Protein AF-A0AAE0G6Q9-F1 (afdb_monomer)

Radius of gyration: 73.35 Å; Cα contacts (8 Å, |Δi|>4): 45; chains: 1; bounding box: 151×86×243 Å

Foldseek 3Di:
DVVVVVVVVVVVVVVVVVVVVVVVVVVVVVVVVVVVVVVVVVVVVVVVVVVVVCVVVVHPVVVVVVVVVVVVVVVVVVVVVVVVVVVVVVVVVVVVVVVVVVVVVVVVVVVVVVVVVVVVVVVVVVVVVVVVVVVVVVVVVVVVVVVVVVVVVVVVVVVVVVVVVVVVVVVVVVVVVVVVVVVVVVVVVVVVVPDDDDDDPDPPPVVVVVVVVVVPPPPPPDPPCPVVVVVVVVVVVVVVVVCVVVVDPDPVVVVVVVVVVVVVVVVVVVVVVVVVVVVVVVVVVVVVVVVVVVVVVVVVVVVVVVVVVVVVVVVVVVVVVVVVVVVVVVVVVVVVVVVVVLQVVLQVLCVVLVLPDPVLCVVQPPPGDDPVRVVVSVVSSLVSVLVVVVVVCVVVPPVPPVVNCVPRPDDDPDDDDDDPDDPPPPPPPPDDDDDDDDDDDDDPDDDDPVVVVVVVVVVVVVVVVVVVVVVVVVPDDDDDDD

InterPro domains:
  IPR049258 ODAD1, central coiled coil region [PF21773] (72-360)
  IPR051876 Outer dynein arm-docking/Coiled-coil domain-containing protein [PTHR21694] (3-458)

Sequence (482 aa):
MAELATMRSTAQSNIERINDQTDTYTKKVEIEKRRVADLDKQLEEARAKIYNQKKKLGGPTATRDTNDALKRQVKILENRLEKALQKYNATLAHNRKLRENIDNLRRERLVFDQIYKKLEKELVEKKKEMAHIVEVADRAYEARDAAVAEMARLKSQADQEQSAFEAEWRELGRLIDHDRKMRDFMKLKSKDKGSELEKSPEAMEEEAKLRKKAIKGSLTKGKDLTSTGSQVQSYGEAFAKIQSATGISDIDDLVVSFINAEDENYRLYKYVDELNQEIARLEESIQDIDREIKEYKKQGKATDGQRKGNENELDARLKATRQKAQMFQDKHEAALVILTTLKESLLNVYKKLGCDVPENRAVVGDEGVTEQNIMHYFAIIEQRGNEILQMYSAKIGIEDQQAITALVPQTPAAPYTFVIEPPSTTEKVASESDEGEEEEEEEDRPLTRSELEVKTLKTLSKRESGEKKKMKQKDAPKKEGV

Secondary structure (DSSP, 8-state):
-HHHHHHHHHHHHHHHHHHHHHHHHHHHHHHHHHHHHHHHHHHHHHHHHHHHHHHHTTHHHHHHHHHHHHHHHHHHHHHHHHHHHHHHHHHHHHHHHHHHHHHHHHHHHHHHHHHHHHHHHHHHHHHHHHHHHHHHHHHHHHHHHHHHHHHHHHHHHHHHHHHHHHHHHHHHHHHHHHHHHHHHHHHHHHHHT-SS------SSSSHHHHHHHHSSSSSSS----TTHHHHHHHHHHHHHHHHHHH----HHHHHHHHHHHHHHHHHHHHHHHHHHHHHHHHHHHHHHHHHHHHHHHHHHHHHHHHHHHHHHHHHHHHHHHHHHHHHHHHHHHHHHHHHHHHHHHHHHHHHHTT---HHHHHHH-SS---TTTHHHHHHHHHHHHHHHHHHHHHHHT---HHHHHHHS----SS----------TT-----------------SSPPPHHHHHHHHHHHHHHHHHHHHHHHHHHS-------

Mean predicted aligned error: 23.68 Å

Organism: NCBI:txid36881

Structure (mmCIF, N/CA/C/O backbone):
data_AF-A0AAE0G6Q9-F1
#
_entry.id   AF-A0AAE0G6Q9-F1
#
loop_
_atom_site.group_PDB
_atom_site.id
_atom_site.type_symbol
_atom_site.label_atom_id
_atom_site.label_alt_id
_atom_site.label_comp_id
_atom_site.label_asym_id
_atom_site.label_entity_id
_atom_site.label_seq_id
_atom_site.pdbx_PDB_ins_code
_atom_site.Cartn_x
_atom_site.Cartn_y
_atom_site.Cartn_z
_atom_site.occupancy
_atom_site.B_iso_or_equiv
_atom_site.auth_seq_id
_atom_site.auth_comp_id
_atom_site.auth_asym_id
_atom_site.auth_atom_id
_atom_site.pdbx_PDB_model_num
ATOM 1 N N . MET A 1 1 ? 66.659 -2.910 -137.925 1.00 52.56 1 MET A N 1
ATOM 2 C CA . MET A 1 1 ? 65.183 -2.778 -138.010 1.00 52.56 1 MET A CA 1
ATOM 3 C C . MET A 1 1 ? 64.458 -3.708 -137.028 1.00 52.56 1 MET A C 1
ATOM 5 O O . MET A 1 1 ? 63.549 -3.228 -136.371 1.00 52.56 1 MET A O 1
ATOM 9 N N . ALA A 1 2 ? 64.867 -4.978 -136.857 1.00 54.78 2 ALA A N 1
ATOM 10 C CA . ALA A 1 2 ? 64.221 -5.915 -135.919 1.00 54.78 2 ALA A CA 1
ATOM 11 C C . ALA A 1 2 ? 64.475 -5.629 -134.415 1.00 54.78 2 ALA A C 1
ATOM 13 O O . ALA A 1 2 ? 63.530 -5.677 -133.639 1.00 54.78 2 ALA A O 1
ATOM 14 N N . GLU A 1 3 ? 65.693 -5.246 -134.000 1.00 55.16 3 GLU A N 1
ATOM 15 C CA . GLU A 1 3 ? 66.020 -4.962 -132.579 1.00 55.16 3 GLU A CA 1
ATOM 16 C C . GLU A 1 3 ? 65.339 -3.709 -131.998 1.00 55.16 3 GLU A C 1
ATOM 18 O O . GLU A 1 3 ? 64.975 -3.672 -130.825 1.00 55.16 3 GLU A O 1
ATOM 23 N N . LEU A 1 4 ? 65.109 -2.684 -132.825 1.00 56.69 4 LEU A N 1
ATOM 24 C CA . 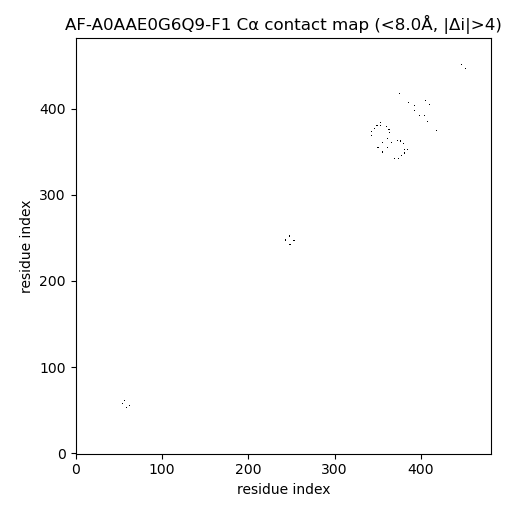LEU A 1 4 ? 64.393 -1.466 -132.422 1.00 56.69 4 LEU A CA 1
ATOM 25 C C . LEU A 1 4 ? 62.895 -1.724 -132.188 1.00 56.69 4 LEU A C 1
ATOM 27 O O . LEU A 1 4 ? 62.280 -1.051 -131.365 1.00 56.69 4 LEU A O 1
ATOM 31 N N . ALA A 1 5 ? 62.309 -2.710 -132.874 1.00 59.94 5 ALA A N 1
ATOM 32 C CA . ALA A 1 5 ? 60.917 -3.107 -132.680 1.00 59.94 5 ALA A CA 1
ATOM 33 C C . ALA A 1 5 ? 60.736 -3.949 -131.405 1.00 59.94 5 ALA A C 1
ATOM 35 O O . ALA A 1 5 ? 59.787 -3.719 -130.656 1.00 59.94 5 ALA A O 1
ATOM 36 N N . THR A 1 6 ? 61.670 -4.857 -131.098 1.00 61.50 6 THR A N 1
ATOM 37 C CA . THR A 1 6 ? 61.669 -5.622 -129.840 1.00 61.50 6 THR A CA 1
ATOM 38 C C . THR A 1 6 ? 61.967 -4.748 -128.625 1.00 61.50 6 THR A C 1
ATOM 40 O O . THR A 1 6 ? 61.288 -4.908 -127.616 1.00 61.50 6 THR A O 1
ATOM 43 N N . MET A 1 7 ? 62.888 -3.778 -128.710 1.00 61.00 7 MET A N 1
ATOM 44 C CA . MET A 1 7 ? 63.105 -2.798 -127.630 1.00 61.00 7 MET A CA 1
ATOM 45 C C . MET A 1 7 ? 61.898 -1.881 -127.400 1.00 61.00 7 MET A C 1
ATOM 47 O O . MET A 1 7 ? 61.566 -1.565 -126.259 1.00 61.00 7 MET A O 1
ATOM 51 N N . ARG A 1 8 ? 61.201 -1.472 -128.467 1.00 65.56 8 ARG A N 1
ATOM 52 C CA . ARG A 1 8 ? 59.964 -0.688 -128.345 1.00 65.56 8 ARG A CA 1
ATOM 53 C C . ARG A 1 8 ? 58.830 -1.522 -127.743 1.00 65.56 8 ARG A C 1
ATOM 55 O O . ARG A 1 8 ? 58.107 -1.017 -126.896 1.00 65.56 8 ARG A O 1
ATOM 62 N N . SER A 1 9 ? 58.731 -2.804 -128.100 1.00 70.12 9 SER A N 1
ATOM 63 C CA . SER A 1 9 ? 57.753 -3.742 -127.534 1.00 70.12 9 SER A CA 1
ATOM 64 C C . SER A 1 9 ? 58.011 -4.064 -126.056 1.00 70.12 9 SER A C 1
ATOM 66 O O . SER A 1 9 ? 57.060 -4.147 -125.285 1.00 70.12 9 SER A O 1
ATOM 68 N N . THR A 1 10 ? 59.268 -4.228 -125.631 1.00 72.50 10 THR A N 1
ATOM 69 C CA . THR A 1 10 ? 59.610 -4.476 -124.218 1.00 72.50 10 THR A CA 1
ATOM 70 C C . THR A 1 10 ? 59.472 -3.220 -123.363 1.00 72.50 10 THR A C 1
ATOM 72 O O . THR A 1 10 ? 58.993 -3.306 -122.234 1.00 72.50 10 THR A O 1
ATOM 75 N N . ALA A 1 11 ? 59.807 -2.041 -123.895 1.00 74.12 11 ALA A N 1
ATOM 76 C CA . ALA A 1 11 ? 59.510 -0.768 -123.241 1.00 74.12 11 ALA A CA 1
ATOM 77 C C . ALA A 1 11 ? 57.996 -0.554 -123.084 1.00 74.12 11 ALA A C 1
ATOM 79 O O . ALA A 1 11 ? 57.549 -0.138 -122.019 1.00 74.12 11 ALA A O 1
ATOM 80 N N . GLN A 1 12 ? 57.204 -0.900 -124.101 1.00 76.62 12 GLN A N 1
ATOM 81 C CA . GLN A 1 12 ? 55.748 -0.776 -124.067 1.00 76.62 12 GLN A CA 1
ATOM 82 C C . GLN A 1 12 ? 55.100 -1.763 -123.083 1.00 76.62 12 GLN A C 1
ATOM 84 O O . GLN A 1 12 ? 54.267 -1.349 -122.285 1.00 76.62 12 GLN A O 1
ATOM 89 N N . SER A 1 13 ? 55.583 -3.008 -123.016 1.00 79.81 13 SER A N 1
ATOM 90 C CA . SER A 1 13 ? 55.164 -3.983 -121.996 1.00 79.81 13 SER A CA 1
ATOM 91 C C . SER A 1 13 ? 55.548 -3.558 -120.567 1.00 79.81 13 SER A C 1
ATOM 93 O O . SER A 1 13 ? 54.776 -3.747 -119.628 1.00 79.81 13 SER A O 1
ATOM 95 N N . ASN A 1 14 ? 56.713 -2.928 -120.377 1.00 79.81 14 ASN A N 1
ATOM 96 C CA . ASN A 1 14 ? 57.102 -2.374 -119.076 1.00 79.81 14 ASN A CA 1
ATOM 97 C C . ASN A 1 14 ? 56.250 -1.160 -118.675 1.00 79.81 14 ASN A C 1
ATOM 99 O O . ASN A 1 14 ? 55.925 -1.021 -117.497 1.00 79.81 14 ASN A O 1
ATOM 103 N N . ILE A 1 15 ? 55.878 -0.305 -119.632 1.00 81.88 15 ILE A N 1
ATOM 104 C CA . ILE A 1 15 ? 54.954 0.817 -119.412 1.00 81.88 15 ILE A CA 1
ATOM 105 C C . ILE A 1 15 ? 53.567 0.291 -119.032 1.00 81.88 15 ILE A C 1
ATOM 107 O O . ILE A 1 15 ? 52.995 0.769 -118.059 1.00 81.88 15 ILE A O 1
ATOM 111 N N . GLU A 1 16 ? 53.059 -0.729 -119.725 1.00 83.50 16 GLU A N 1
ATOM 112 C CA . GLU A 1 16 ? 51.797 -1.399 -119.380 1.00 83.50 16 GLU A CA 1
ATOM 113 C C . GLU A 1 16 ? 51.849 -1.998 -117.968 1.00 83.50 16 GLU A C 1
ATOM 115 O O . GLU A 1 16 ? 50.969 -1.727 -117.158 1.00 83.50 16 GLU A O 1
ATOM 120 N N . ARG A 1 17 ? 52.940 -2.683 -117.599 1.00 85.44 17 ARG A N 1
ATOM 121 C CA . ARG A 1 17 ? 53.116 -3.225 -116.241 1.00 85.44 17 ARG A CA 1
ATOM 122 C C . ARG A 1 17 ? 53.154 -2.139 -115.159 1.00 85.44 17 ARG A C 1
ATOM 124 O O . ARG A 1 17 ? 52.627 -2.346 -114.068 1.00 85.44 17 ARG A O 1
ATOM 131 N N . ILE A 1 18 ? 53.805 -1.004 -115.422 1.00 85.00 18 ILE A N 1
ATOM 132 C CA . ILE A 1 18 ? 53.852 0.132 -114.486 1.00 85.00 18 ILE A CA 1
ATOM 133 C C . ILE A 1 18 ? 52.479 0.806 -114.391 1.00 85.00 18 ILE A C 1
ATOM 135 O O . ILE A 1 18 ? 52.075 1.186 -113.292 1.00 85.00 18 ILE A O 1
ATOM 139 N N . ASN A 1 19 ? 51.742 0.909 -115.498 1.00 85.56 19 ASN A N 1
ATOM 140 C CA . ASN A 1 19 ? 50.371 1.418 -115.505 1.00 85.56 19 ASN A CA 1
ATOM 141 C C . ASN A 1 19 ? 49.437 0.495 -114.706 1.00 85.56 19 ASN A C 1
ATOM 143 O O . ASN A 1 19 ? 48.743 0.978 -113.819 1.00 85.56 19 ASN A O 1
ATOM 147 N N . ASP A 1 20 ? 49.519 -0.826 -114.888 1.00 87.38 20 ASP A N 1
ATOM 148 C CA . ASP A 1 20 ? 48.746 -1.808 -114.112 1.00 87.38 20 ASP A CA 1
ATOM 149 C C . ASP A 1 20 ? 49.070 -1.750 -112.610 1.00 87.38 20 ASP A C 1
ATOM 151 O O . ASP A 1 20 ? 48.187 -1.845 -111.748 1.00 87.38 20 ASP A O 1
ATOM 155 N N . GLN A 1 21 ? 50.349 -1.569 -112.264 1.00 88.38 21 GLN A N 1
ATOM 156 C CA . GLN A 1 21 ? 50.772 -1.364 -110.878 1.00 88.38 21 GLN A CA 1
ATOM 157 C C . GLN A 1 21 ? 50.240 -0.040 -110.323 1.00 88.38 21 GLN A C 1
ATOM 159 O O . GLN A 1 21 ? 49.739 -0.017 -109.197 1.00 88.38 21 GLN A O 1
ATOM 164 N N . THR A 1 22 ? 50.296 1.036 -111.107 1.00 87.38 22 THR A N 1
ATOM 165 C CA . THR A 1 22 ? 49.768 2.355 -110.736 1.00 87.38 22 THR A CA 1
ATOM 166 C C . THR A 1 22 ? 48.264 2.280 -110.500 1.00 87.38 22 THR A C 1
ATOM 168 O O . THR A 1 22 ? 47.803 2.719 -109.450 1.00 87.38 22 THR A O 1
ATOM 171 N N . ASP A 1 23 ? 47.505 1.624 -111.374 1.00 89.75 23 ASP A N 1
ATOM 172 C CA . ASP A 1 23 ? 46.064 1.411 -111.214 1.00 89.75 23 ASP A CA 1
ATOM 173 C C . ASP A 1 23 ? 45.742 0.562 -109.981 1.00 89.75 23 ASP A C 1
ATOM 175 O O . ASP A 1 23 ? 44.805 0.853 -109.233 1.00 89.75 23 ASP A O 1
ATOM 179 N N . THR A 1 24 ? 46.544 -0.471 -109.711 1.00 90.06 24 THR A N 1
ATOM 180 C CA . THR A 1 24 ? 46.379 -1.323 -108.526 1.00 90.06 24 THR A CA 1
ATOM 181 C C . THR A 1 24 ? 46.629 -0.546 -107.235 1.00 90.06 24 THR A C 1
ATOM 183 O O . THR A 1 24 ? 45.844 -0.648 -106.288 1.00 90.06 24 THR A O 1
ATOM 186 N N . TYR A 1 25 ? 47.706 0.241 -107.172 1.00 90.88 25 TYR A N 1
ATOM 187 C CA . TYR A 1 25 ? 47.995 1.081 -106.010 1.00 90.88 25 TYR A CA 1
ATOM 188 C C . TYR A 1 25 ? 46.986 2.218 -105.867 1.00 90.88 25 TYR A C 1
ATOM 190 O O . TYR A 1 25 ? 46.592 2.521 -104.746 1.00 90.88 25 TYR A O 1
ATOM 198 N N . THR A 1 26 ? 46.490 2.776 -106.970 1.00 91.19 26 THR A N 1
ATOM 199 C CA . THR A 1 26 ? 45.449 3.811 -106.956 1.00 91.19 26 THR A CA 1
ATOM 200 C C . THR A 1 26 ? 44.151 3.253 -106.371 1.00 91.19 26 THR A C 1
ATOM 202 O O . THR A 1 26 ? 43.608 3.835 -105.434 1.00 91.19 26 THR A O 1
ATOM 205 N N . LYS A 1 27 ? 43.724 2.055 -106.796 1.00 92.06 27 LYS A N 1
ATOM 206 C CA . LYS A 1 27 ? 42.583 1.336 -106.199 1.00 92.06 27 LYS A CA 1
ATOM 207 C C . LYS A 1 27 ? 42.794 1.036 -104.713 1.00 92.06 27 LYS A C 1
ATOM 209 O O . LYS A 1 27 ? 41.877 1.226 -103.920 1.00 92.06 27 LYS A O 1
ATOM 214 N N . LYS A 1 28 ? 43.992 0.603 -104.302 1.00 93.00 28 LYS A N 1
ATOM 215 C CA . LYS A 1 28 ? 44.312 0.375 -102.877 1.00 93.00 28 LYS A CA 1
ATOM 216 C C . LYS A 1 28 ? 44.246 1.667 -102.060 1.00 93.00 28 LYS A C 1
ATOM 218 O O . LYS A 1 28 ? 43.676 1.662 -100.975 1.00 93.00 28 LYS A O 1
ATOM 223 N N . VAL A 1 29 ? 44.776 2.770 -102.587 1.00 93.25 29 VAL A N 1
ATOM 224 C CA . VAL A 1 29 ? 44.707 4.091 -101.946 1.00 93.25 29 VAL A CA 1
ATOM 225 C C . VAL A 1 29 ? 43.260 4.568 -101.840 1.00 93.25 29 VAL A C 1
ATOM 227 O O . VAL A 1 29 ? 42.881 5.112 -100.809 1.00 93.25 29 VAL A O 1
ATOM 230 N N . GLU A 1 30 ? 42.426 4.346 -102.855 1.00 92.94 30 GLU A N 1
ATOM 231 C CA . GLU A 1 30 ? 40.994 4.660 -102.787 1.00 92.94 30 GLU A CA 1
ATOM 232 C C . GLU A 1 30 ? 40.256 3.823 -101.738 1.00 92.94 30 GLU A C 1
ATOM 234 O O . GLU A 1 30 ? 39.435 4.364 -100.997 1.00 92.94 30 GLU A O 1
ATOM 239 N N . ILE A 1 31 ? 40.561 2.526 -101.636 1.00 93.62 31 ILE A N 1
ATOM 240 C CA . ILE A 1 31 ? 39.984 1.641 -100.615 1.00 93.62 31 ILE A CA 1
ATOM 241 C C . ILE A 1 31 ? 40.393 2.100 -99.212 1.00 93.62 31 ILE A C 1
ATOM 243 O O . ILE A 1 31 ? 39.531 2.234 -98.346 1.00 93.62 31 ILE A O 1
ATOM 247 N N . GLU A 1 32 ? 41.673 2.402 -98.986 1.00 91.25 32 GLU A N 1
ATOM 248 C CA . GLU A 1 32 ? 42.137 2.899 -97.686 1.00 91.25 32 GLU A CA 1
ATOM 249 C C . GLU A 1 32 ? 41.572 4.290 -97.369 1.00 91.25 32 GLU A C 1
ATOM 251 O O . GLU A 1 32 ? 41.174 4.539 -96.236 1.00 91.25 32 GLU A O 1
ATOM 256 N N . LYS A 1 33 ? 41.411 5.180 -98.359 1.00 93.25 33 LYS A N 1
ATOM 257 C CA . LYS A 1 33 ? 40.712 6.464 -98.168 1.00 93.25 33 LYS A CA 1
ATOM 258 C C . LYS A 1 33 ? 39.256 6.272 -97.739 1.00 93.25 33 LYS A C 1
ATOM 260 O O . LYS A 1 33 ? 38.793 6.989 -96.855 1.00 93.25 33 LYS A O 1
ATOM 265 N N . ARG A 1 34 ? 38.538 5.305 -98.326 1.00 93.12 34 ARG A N 1
ATOM 266 C CA . ARG A 1 34 ? 37.172 4.951 -97.894 1.00 93.12 34 ARG A CA 1
ATOM 267 C C . ARG A 1 34 ? 37.168 4.385 -96.476 1.00 93.12 34 ARG A C 1
ATOM 269 O O . ARG A 1 34 ? 36.352 4.805 -95.668 1.00 93.12 34 ARG A O 1
ATOM 276 N N . ARG A 1 35 ? 38.124 3.513 -96.147 1.00 94.62 35 ARG A N 1
ATOM 277 C CA . ARG A 1 35 ? 38.274 2.949 -94.800 1.00 94.62 35 ARG A CA 1
ATOM 278 C C . ARG A 1 35 ? 38.558 4.023 -93.750 1.00 94.62 35 ARG A C 1
ATOM 280 O O . ARG A 1 35 ? 37.982 3.968 -92.669 1.00 94.62 35 ARG A O 1
ATOM 287 N N . VAL A 1 36 ? 39.414 4.995 -94.062 1.00 93.69 36 VAL A N 1
ATOM 288 C CA . VAL A 1 36 ? 39.679 6.149 -93.192 1.00 93.69 36 VAL A CA 1
ATOM 289 C C . VAL A 1 36 ? 38.404 6.966 -92.996 1.00 93.69 36 VAL A C 1
ATOM 291 O O . VAL A 1 36 ? 38.048 7.235 -91.857 1.00 93.69 36 VAL A O 1
ATOM 294 N N . ALA A 1 37 ? 37.656 7.262 -94.064 1.00 94.75 37 ALA A N 1
ATOM 295 C CA . ALA A 1 37 ? 36.390 7.989 -93.954 1.00 94.75 37 ALA A CA 1
ATOM 296 C C . ALA A 1 37 ? 35.336 7.244 -93.108 1.00 94.75 37 ALA A C 1
ATOM 298 O O . ALA A 1 37 ? 34.631 7.862 -92.307 1.00 94.75 37 ALA A O 1
ATOM 299 N N . ASP A 1 38 ? 35.245 5.919 -93.243 1.00 93.69 38 ASP A N 1
ATOM 300 C CA . ASP A 1 38 ? 34.345 5.093 -92.433 1.00 93.69 38 ASP A CA 1
ATOM 301 C C . ASP A 1 38 ? 34.769 5.064 -90.958 1.00 93.69 38 ASP A C 1
ATOM 303 O O . ASP A 1 38 ? 33.923 5.172 -90.067 1.00 93.69 38 ASP A O 1
ATOM 307 N N . LEU A 1 39 ? 36.073 4.955 -90.684 1.00 93.06 39 LEU A N 1
ATOM 308 C CA . LEU A 1 39 ? 36.614 5.014 -89.325 1.00 93.06 39 LEU A CA 1
ATOM 309 C C . LEU A 1 39 ? 36.410 6.394 -88.696 1.00 93.06 39 LEU A C 1
ATOM 311 O O . LEU A 1 39 ? 35.995 6.459 -87.543 1.00 93.06 39 LEU A O 1
ATOM 315 N N . ASP A 1 40 ? 36.618 7.480 -89.440 1.00 94.69 40 ASP A N 1
ATOM 316 C CA . ASP A 1 40 ? 36.368 8.846 -88.972 1.00 94.69 40 ASP A CA 1
ATOM 317 C C . ASP A 1 40 ? 34.888 9.048 -88.626 1.00 94.69 40 ASP A C 1
ATOM 319 O O . ASP A 1 40 ? 34.559 9.611 -87.578 1.00 94.69 40 ASP A O 1
ATOM 323 N N . LYS A 1 41 ? 33.976 8.508 -89.445 1.00 95.25 41 LYS A N 1
ATOM 324 C CA . LYS A 1 41 ? 32.539 8.520 -89.148 1.00 95.25 41 LYS A CA 1
ATOM 325 C C . LYS A 1 41 ? 32.216 7.750 -87.865 1.00 95.25 41 LYS A C 1
ATOM 327 O O . LYS A 1 41 ? 31.493 8.262 -87.011 1.00 95.25 41 LYS A O 1
ATOM 332 N N . GLN A 1 42 ? 32.760 6.544 -87.699 1.00 94.31 42 GLN A N 1
ATOM 333 C CA . GLN A 1 42 ? 32.570 5.755 -86.474 1.00 94.31 42 GLN A CA 1
ATOM 334 C C . GLN A 1 42 ? 33.157 6.455 -85.244 1.00 94.31 42 GLN A C 1
ATOM 336 O O . GLN A 1 42 ? 32.586 6.388 -84.153 1.00 94.31 42 GLN A O 1
ATOM 341 N N . LEU A 1 43 ? 34.281 7.148 -85.416 1.00 93.75 43 LEU A N 1
ATOM 342 C CA . LEU A 1 43 ? 34.952 7.889 -84.362 1.00 93.75 43 LEU A CA 1
ATOM 343 C C . LEU A 1 43 ? 34.108 9.092 -83.926 1.00 93.75 43 LEU A C 1
ATOM 345 O O . LEU A 1 43 ? 33.944 9.308 -82.724 1.00 93.75 43 LEU A O 1
ATOM 349 N N . GLU A 1 44 ? 33.490 9.813 -84.862 1.00 94.88 44 GLU A N 1
ATOM 350 C CA . GLU A 1 44 ? 32.545 10.884 -84.533 1.00 94.88 44 GLU A CA 1
ATOM 351 C C . GLU A 1 44 ? 31.257 10.367 -83.882 1.00 94.88 44 GLU A C 1
ATOM 353 O O . GLU A 1 44 ? 30.796 10.930 -82.887 1.00 94.88 44 GLU A O 1
ATOM 358 N N . GLU A 1 45 ? 30.711 9.239 -84.337 1.00 94.25 45 GLU A N 1
ATOM 359 C CA . GLU A 1 45 ? 29.574 8.601 -83.663 1.00 94.25 45 GLU A CA 1
ATOM 360 C C . GLU A 1 45 ? 29.924 8.173 -82.227 1.00 94.25 45 GLU A C 1
ATOM 362 O O . GLU A 1 45 ? 29.125 8.360 -81.302 1.00 94.25 45 GLU A O 1
ATOM 367 N N . ALA A 1 46 ? 31.122 7.627 -82.005 1.00 92.25 46 ALA A N 1
ATOM 368 C CA . ALA A 1 46 ? 31.607 7.257 -80.679 1.00 92.25 46 ALA A CA 1
ATOM 369 C C . ALA A 1 46 ? 31.829 8.492 -79.791 1.00 92.25 46 ALA A C 1
ATOM 371 O O . ALA A 1 46 ? 31.399 8.501 -78.633 1.00 92.25 46 ALA A O 1
ATOM 372 N N . ARG A 1 47 ? 32.419 9.568 -80.329 1.00 92.38 47 ARG A N 1
ATOM 373 C CA . ARG A 1 47 ? 32.574 10.856 -79.631 1.00 92.38 47 ARG A CA 1
ATOM 374 C C . ARG A 1 47 ? 31.223 11.449 -79.247 1.00 92.38 47 ARG A C 1
ATOM 376 O O . ARG A 1 47 ? 31.049 11.846 -78.095 1.00 92.38 47 ARG A O 1
ATOM 383 N N . ALA A 1 48 ? 30.248 11.436 -80.154 1.00 92.50 48 ALA A N 1
ATOM 384 C CA . ALA A 1 48 ? 28.891 11.902 -79.887 1.00 92.50 48 ALA A CA 1
ATOM 385 C C . ALA A 1 48 ? 28.202 11.066 -78.793 1.00 92.50 48 ALA A C 1
ATOM 387 O O . ALA A 1 48 ? 27.558 11.621 -77.899 1.00 92.50 48 ALA A O 1
ATOM 388 N N . LYS A 1 49 ? 28.372 9.735 -78.800 1.00 92.69 49 LYS A N 1
ATOM 389 C CA . LYS A 1 49 ? 27.865 8.846 -77.735 1.00 92.69 49 LYS A CA 1
ATOM 390 C C . LYS A 1 49 ? 28.506 9.157 -76.380 1.00 92.69 49 LYS A C 1
ATOM 392 O O . LYS A 1 49 ? 27.778 9.313 -75.399 1.00 92.69 49 LYS A O 1
ATOM 397 N N . ILE A 1 50 ? 29.831 9.311 -76.327 1.00 87.69 50 ILE A N 1
ATOM 398 C CA . ILE A 1 50 ? 30.567 9.668 -75.102 1.00 87.69 50 ILE A CA 1
ATOM 399 C C . ILE A 1 50 ? 30.124 11.041 -74.589 1.00 87.69 50 ILE A C 1
ATOM 401 O O . ILE A 1 50 ? 29.883 11.204 -73.393 1.00 87.69 50 ILE A O 1
ATOM 405 N N . TYR A 1 51 ? 29.972 12.023 -75.476 1.00 86.75 51 TYR A N 1
ATOM 406 C CA . TYR A 1 51 ? 29.502 13.359 -75.118 1.00 86.75 51 TYR A CA 1
ATOM 407 C C . TYR A 1 51 ? 28.086 13.321 -74.533 1.00 86.75 51 TYR A C 1
ATOM 409 O O . TYR A 1 51 ? 27.846 13.871 -73.459 1.00 86.75 51 TYR A O 1
ATOM 417 N N . ASN A 1 52 ? 27.162 12.604 -75.178 1.00 87.19 52 ASN A N 1
ATOM 418 C CA . ASN A 1 52 ? 25.795 12.443 -74.686 1.00 87.19 52 ASN A CA 1
ATOM 419 C C . ASN A 1 52 ? 25.743 11.717 -73.335 1.00 87.19 52 ASN A C 1
ATOM 421 O O . ASN A 1 52 ? 24.960 12.106 -72.470 1.00 87.19 52 ASN A O 1
ATOM 425 N N . GLN A 1 53 ? 26.582 10.701 -73.115 1.00 83.00 53 GLN A N 1
ATOM 426 C CA . GLN A 1 53 ? 26.691 10.035 -71.814 1.00 83.00 53 GLN A CA 1
ATOM 427 C C . GLN A 1 53 ? 27.258 10.970 -70.743 1.00 83.00 53 GLN A C 1
ATOM 429 O O . GLN A 1 53 ? 26.667 11.081 -69.674 1.00 83.00 53 GLN A O 1
ATOM 434 N N . LYS A 1 54 ? 28.335 11.711 -71.030 1.00 78.50 54 LYS A N 1
ATOM 435 C CA . LYS A 1 54 ? 28.900 12.702 -70.096 1.00 78.50 54 LYS A CA 1
ATOM 436 C C . LYS A 1 54 ? 27.904 13.811 -69.755 1.00 78.50 54 LYS A C 1
ATOM 438 O O . LYS A 1 54 ? 27.817 14.207 -68.596 1.00 78.50 54 LYS A O 1
ATOM 443 N N . LYS A 1 55 ? 27.118 14.265 -70.738 1.00 79.38 55 LYS A N 1
ATOM 444 C CA . LYS A 1 55 ? 26.042 15.246 -70.549 1.00 79.38 55 LYS A CA 1
ATOM 445 C C . LYS A 1 55 ? 24.907 14.690 -69.682 1.00 79.38 55 LYS A C 1
ATOM 447 O O . LYS A 1 55 ? 24.435 15.395 -68.801 1.00 79.38 55 LYS A O 1
ATOM 452 N N . LYS A 1 56 ? 24.501 13.429 -69.887 1.00 80.56 56 LYS A N 1
ATOM 453 C CA . LYS A 1 56 ? 23.495 12.745 -69.048 1.00 80.56 56 LYS A CA 1
ATOM 454 C C . LYS A 1 56 ? 23.978 12.507 -67.617 1.00 80.56 56 LYS A C 1
ATOM 456 O O . LYS A 1 56 ? 23.189 12.617 -66.690 1.00 80.56 56 LYS A O 1
ATOM 461 N N . LEU A 1 57 ? 25.260 12.191 -67.447 1.00 73.00 57 LEU A N 1
ATOM 462 C CA . LEU A 1 57 ? 25.880 11.925 -66.147 1.00 73.00 57 LEU A CA 1
ATOM 463 C C . LEU A 1 57 ? 26.225 13.209 -65.374 1.00 73.00 57 LEU A C 1
ATOM 465 O O . LEU A 1 57 ? 26.697 13.119 -64.250 1.00 73.00 57 LEU A O 1
ATOM 469 N N . GLY A 1 58 ? 26.009 14.398 -65.954 1.00 72.44 58 GLY A N 1
ATOM 470 C CA . GLY A 1 58 ? 26.191 15.680 -65.260 1.00 72.44 58 GLY A CA 1
ATOM 471 C C . GLY A 1 58 ? 27.637 15.995 -64.852 1.00 72.44 58 GLY A C 1
ATOM 472 O O . GLY A 1 58 ? 27.875 16.917 -64.078 1.00 72.44 58 GLY A O 1
ATOM 473 N N . GLY A 1 59 ? 28.615 15.255 -65.380 1.00 76.81 59 GLY A N 1
ATOM 474 C CA . GLY A 1 59 ? 30.020 15.354 -64.988 1.00 76.81 59 GLY A CA 1
ATOM 475 C C . GLY A 1 59 ? 30.342 14.731 -63.615 1.00 76.81 59 GLY A C 1
ATOM 476 O O . GLY A 1 59 ? 29.447 14.347 -62.867 1.00 76.81 59 GLY A O 1
ATOM 477 N N . PRO A 1 60 ? 31.636 14.626 -63.255 1.00 69.81 60 PRO A N 1
ATOM 478 C CA . PRO A 1 60 ? 32.072 13.967 -62.016 1.00 69.81 60 PRO A CA 1
ATOM 479 C C . PRO A 1 60 ? 31.547 14.641 -60.738 1.00 69.81 60 PRO A C 1
ATOM 481 O O . PRO A 1 60 ? 31.334 13.979 -59.723 1.00 69.81 60 PRO A O 1
ATOM 484 N N . THR A 1 61 ? 31.318 15.956 -60.791 1.00 73.44 61 THR A N 1
ATOM 485 C CA . THR A 1 61 ? 30.829 16.750 -59.658 1.00 73.44 61 THR A CA 1
ATOM 486 C C . THR A 1 61 ? 29.353 16.485 -59.363 1.00 73.44 61 THR A C 1
ATOM 488 O O . THR A 1 61 ? 28.997 16.408 -58.194 1.00 73.44 61 THR A O 1
ATOM 491 N N . ALA A 1 62 ? 28.514 16.240 -60.380 1.00 77.62 62 ALA A N 1
ATOM 492 C CA . ALA A 1 62 ? 27.092 15.962 -60.169 1.00 77.62 62 ALA A CA 1
ATOM 493 C C . ALA A 1 62 ? 26.872 14.697 -59.330 1.00 77.62 62 ALA A C 1
ATOM 495 O O . ALA A 1 62 ? 26.066 14.716 -58.407 1.00 77.62 62 ALA A O 1
ATOM 496 N N . THR A 1 63 ? 27.640 13.630 -59.573 1.00 78.69 63 THR A N 1
ATOM 497 C CA . THR A 1 63 ? 27.565 12.396 -58.773 1.00 78.69 63 THR A CA 1
ATOM 498 C C . THR A 1 63 ? 27.984 12.625 -57.317 1.00 78.69 63 THR A C 1
ATOM 500 O O . THR A 1 63 ? 27.416 12.034 -56.393 1.00 78.69 63 THR A O 1
ATOM 503 N N . ARG A 1 64 ? 28.979 13.492 -57.085 1.00 82.94 64 ARG A N 1
ATOM 504 C CA . ARG A 1 64 ? 29.403 13.867 -55.730 1.00 82.94 64 ARG A CA 1
ATOM 505 C C . ARG A 1 64 ? 28.320 14.682 -55.028 1.00 82.94 64 ARG A C 1
ATOM 507 O O . ARG A 1 64 ? 27.946 14.336 -53.914 1.00 82.94 64 ARG A O 1
ATOM 514 N N . ASP A 1 65 ? 27.751 15.670 -55.710 1.00 85.50 65 ASP A N 1
ATOM 515 C CA . ASP A 1 65 ? 26.696 16.524 -55.165 1.00 85.50 65 ASP A CA 1
ATOM 516 C C . ASP A 1 65 ? 25.413 15.728 -54.869 1.00 85.50 65 ASP A C 1
ATOM 518 O O . ASP A 1 65 ? 24.783 15.947 -53.833 1.00 85.50 65 ASP A O 1
ATOM 522 N N . THR A 1 66 ? 25.054 14.741 -55.705 1.00 84.88 66 THR A N 1
ATOM 523 C CA . THR A 1 66 ? 23.934 13.825 -55.422 1.00 84.88 66 THR A CA 1
ATOM 524 C C . THR A 1 66 ? 24.202 12.943 -54.208 1.00 84.88 66 THR A C 1
ATOM 526 O O . THR A 1 66 ? 23.311 12.755 -53.383 1.00 84.88 66 THR A O 1
ATOM 529 N N . ASN A 1 67 ? 25.429 12.433 -54.055 1.00 87.06 67 ASN A N 1
ATOM 530 C CA . ASN A 1 67 ? 25.806 11.645 -52.882 1.00 87.06 67 ASN A CA 1
ATOM 531 C C . ASN A 1 67 ? 25.819 12.504 -51.611 1.00 87.06 67 ASN A C 1
ATOM 533 O O . ASN A 1 67 ? 25.358 12.056 -50.564 1.00 87.06 67 ASN A O 1
ATOM 537 N N . ASP A 1 68 ? 26.285 13.749 -51.692 1.00 89.62 68 ASP A N 1
ATOM 538 C CA . ASP A 1 68 ? 26.287 14.682 -50.565 1.00 89.62 68 ASP A CA 1
ATOM 539 C C . ASP A 1 68 ? 24.869 15.141 -50.195 1.00 89.62 68 ASP A C 1
ATOM 541 O O . ASP A 1 68 ? 24.573 15.346 -49.014 1.00 89.62 68 ASP A O 1
ATOM 545 N N . ALA A 1 69 ? 23.967 15.277 -51.171 1.00 90.69 69 ALA A N 1
ATOM 546 C CA . ALA A 1 69 ? 22.545 15.504 -50.924 1.00 90.69 69 ALA A CA 1
ATOM 547 C C . ALA A 1 69 ? 21.890 14.289 -50.245 1.00 90.69 69 ALA A C 1
ATOM 549 O O . ALA A 1 69 ? 21.167 14.456 -49.262 1.00 90.69 69 ALA A O 1
ATOM 550 N N . LEU A 1 70 ? 22.203 13.071 -50.701 1.00 92.62 70 LEU A N 1
ATOM 551 C CA . LEU A 1 70 ? 21.689 11.833 -50.117 1.00 92.62 70 LEU A CA 1
ATOM 552 C C . LEU A 1 70 ? 22.196 11.632 -48.682 1.00 92.62 70 LEU A C 1
ATOM 554 O O . LEU A 1 70 ? 21.398 11.363 -47.789 1.00 92.62 70 LEU A O 1
ATOM 558 N N . LYS A 1 71 ? 23.484 11.880 -48.413 1.00 93.81 71 LYS A N 1
ATOM 559 C CA . LYS A 1 71 ? 24.052 11.874 -47.051 1.00 93.81 71 LYS A CA 1
ATOM 560 C C . LYS A 1 71 ? 23.366 12.884 -46.132 1.00 93.81 71 LYS A C 1
ATOM 562 O O . LYS A 1 71 ? 23.061 12.568 -44.984 1.00 93.81 71 LYS A O 1
ATOM 567 N N . ARG A 1 72 ? 23.085 14.097 -46.627 1.00 95.38 72 ARG A N 1
ATOM 568 C CA . ARG A 1 72 ? 22.319 15.098 -45.866 1.00 95.38 72 ARG A CA 1
ATOM 569 C C . ARG A 1 72 ? 20.907 14.606 -45.558 1.00 95.38 72 ARG A C 1
ATOM 571 O O . ARG A 1 72 ? 20.445 14.780 -44.434 1.00 95.38 72 ARG A O 1
ATOM 578 N N . GLN A 1 73 ? 20.241 13.977 -46.522 1.00 95.44 73 GLN A N 1
ATOM 579 C CA . GLN A 1 73 ? 1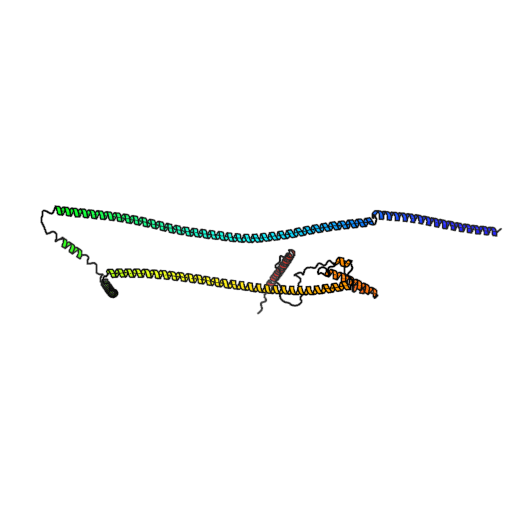8.904 13.426 -46.327 1.00 95.44 73 GLN A CA 1
ATOM 580 C C . GLN A 1 73 ? 18.897 12.277 -45.310 1.00 95.44 73 GLN A C 1
ATOM 582 O O . GLN A 1 73 ? 18.038 12.272 -44.431 1.00 95.44 73 GLN A O 1
ATOM 587 N N . VAL A 1 74 ? 19.879 11.371 -45.370 1.00 95.19 74 VAL A N 1
ATOM 588 C CA . VAL A 1 74 ? 20.078 10.307 -44.371 1.00 95.19 74 VAL A CA 1
ATOM 589 C C . VAL A 1 74 ? 20.231 10.916 -42.978 1.00 95.19 74 VAL A C 1
ATOM 591 O O . VAL A 1 74 ? 19.440 10.596 -42.097 1.00 95.19 74 VAL A O 1
ATOM 594 N N . LYS A 1 75 ? 21.117 11.905 -42.808 1.00 96.81 75 LYS A N 1
ATOM 595 C CA . LYS A 1 75 ? 21.321 12.580 -41.516 1.00 96.81 75 LYS A CA 1
ATOM 596 C C . LYS A 1 75 ? 20.051 13.255 -40.981 1.00 96.81 75 LYS A C 1
ATOM 598 O O . LYS A 1 75 ? 19.789 13.251 -39.781 1.00 96.81 75 LYS A O 1
ATOM 603 N N . ILE A 1 76 ? 19.236 13.856 -41.852 1.00 96.94 76 ILE A N 1
ATOM 604 C CA . ILE A 1 76 ? 17.953 14.459 -41.452 1.00 96.94 76 ILE A CA 1
ATOM 605 C C . ILE A 1 76 ? 16.965 13.384 -40.981 1.00 96.94 76 ILE A C 1
ATOM 607 O O . ILE A 1 76 ? 16.259 13.598 -39.993 1.00 96.94 76 ILE A O 1
ATOM 611 N N . LEU A 1 77 ? 16.901 12.247 -41.677 1.00 96.75 77 LEU A N 1
ATOM 612 C CA . LEU A 1 77 ? 16.029 11.133 -41.309 1.00 96.75 77 LEU A CA 1
ATOM 613 C C . LEU A 1 77 ? 16.479 10.468 -40.006 1.00 96.75 77 LEU A C 1
ATOM 615 O O . LEU A 1 77 ? 15.629 10.216 -39.155 1.00 96.75 77 LEU A O 1
ATOM 619 N N . GLU A 1 78 ? 17.782 10.278 -39.806 1.00 95.81 78 GLU A N 1
ATOM 620 C CA . GLU A 1 78 ? 18.369 9.785 -38.554 1.00 95.81 78 GLU A CA 1
ATOM 621 C C . GLU A 1 78 ? 18.016 10.705 -37.383 1.00 95.81 78 GLU A C 1
ATOM 623 O O . GLU A 1 78 ? 17.424 10.257 -36.405 1.00 95.81 78 GLU A O 1
ATOM 628 N N . ASN A 1 79 ? 18.234 12.017 -37.525 1.00 97.19 79 ASN A N 1
ATOM 629 C CA . ASN A 1 79 ? 17.860 12.994 -36.498 1.00 97.19 79 ASN A CA 1
ATOM 630 C C . ASN A 1 79 ? 16.349 12.995 -36.207 1.00 97.19 79 ASN A C 1
ATOM 632 O O . ASN A 1 79 ? 15.910 13.249 -35.082 1.00 97.19 79 ASN A O 1
ATOM 636 N N . ARG A 1 80 ? 15.512 12.765 -37.226 1.00 97.69 80 ARG A N 1
ATOM 637 C CA . ARG A 1 80 ? 14.056 12.684 -37.052 1.00 97.69 80 ARG A CA 1
ATOM 638 C C . ARG A 1 80 ? 13.657 11.402 -36.325 1.00 97.69 80 ARG A C 1
ATOM 640 O O . ARG A 1 80 ? 12.761 11.461 -35.481 1.00 97.69 80 ARG A O 1
ATOM 647 N N . LEU A 1 81 ? 14.311 10.286 -36.636 1.00 97.31 81 LEU A N 1
ATOM 648 C CA . LEU A 1 81 ? 14.127 9.009 -35.956 1.00 97.31 81 LEU A CA 1
ATOM 649 C C . LEU A 1 81 ? 14.555 9.114 -34.491 1.00 97.31 81 LEU A C 1
ATOM 651 O O . LEU A 1 81 ? 13.778 8.758 -33.613 1.00 97.31 81 LEU A O 1
ATOM 655 N N . GLU A 1 82 ? 15.723 9.689 -34.218 1.00 97.69 82 GLU A N 1
ATOM 656 C CA . GLU A 1 82 ? 16.229 9.894 -32.861 1.00 97.69 82 GLU A CA 1
ATOM 657 C C . GLU A 1 82 ? 15.263 10.746 -32.028 1.00 97.69 82 GLU A C 1
ATOM 659 O O . GLU A 1 82 ? 14.858 10.351 -30.934 1.00 97.69 82 GLU A O 1
ATOM 664 N N . LYS A 1 83 ? 14.775 11.868 -32.578 1.00 97.94 83 LYS A N 1
ATOM 665 C CA . LYS A 1 83 ? 13.757 12.695 -31.908 1.00 97.94 83 LYS A CA 1
ATOM 666 C C . LYS A 1 83 ? 12.449 11.941 -31.664 1.00 97.94 83 LYS A C 1
ATOM 668 O O . LYS A 1 83 ? 11.789 12.181 -30.652 1.00 97.94 83 LYS A O 1
ATOM 673 N N . ALA A 1 84 ? 12.039 11.066 -32.582 1.00 97.38 84 ALA A N 1
ATOM 674 C CA . ALA A 1 84 ? 10.849 10.240 -32.401 1.00 97.38 84 ALA A CA 1
ATOM 675 C C . ALA A 1 84 ? 11.056 9.191 -31.296 1.00 97.38 84 ALA A C 1
ATOM 677 O O . ALA A 1 84 ? 10.182 9.040 -30.444 1.00 97.38 84 ALA A O 1
ATOM 678 N N . LEU A 1 85 ? 12.222 8.540 -31.256 1.00 97.31 85 LEU A N 1
ATOM 679 C CA . LEU A 1 85 ? 12.598 7.575 -30.221 1.00 97.31 85 LEU A CA 1
ATOM 680 C C . LEU A 1 85 ? 12.706 8.229 -28.843 1.00 97.31 85 LEU A C 1
ATOM 682 O O . LEU A 1 85 ? 12.174 7.700 -27.871 1.00 97.31 85 LEU A O 1
ATOM 686 N N . GLN A 1 86 ? 13.308 9.415 -28.753 1.00 98.12 86 GLN A N 1
ATOM 687 C CA . GLN A 1 86 ? 13.378 10.172 -27.506 1.00 98.12 86 GLN A CA 1
ATOM 688 C C . GLN A 1 86 ? 11.976 10.514 -26.984 1.00 98.12 86 GLN A C 1
ATOM 690 O O . GLN A 1 86 ? 11.684 10.296 -25.808 1.00 98.12 86 GLN A O 1
ATOM 695 N N . LYS A 1 87 ? 11.080 10.998 -27.858 1.00 98.00 87 LYS A N 1
ATOM 696 C CA . LYS A 1 87 ? 9.679 11.262 -27.492 1.00 98.00 87 LYS A CA 1
ATOM 697 C C . LYS A 1 87 ? 8.960 9.988 -27.061 1.00 98.00 87 LYS A C 1
ATOM 699 O O . LYS A 1 87 ? 8.270 10.008 -26.048 1.00 98.00 87 LYS A O 1
ATOM 704 N N . TYR A 1 88 ? 9.143 8.889 -27.788 1.00 97.56 88 TYR A N 1
ATOM 705 C CA . TYR A 1 88 ? 8.556 7.598 -27.443 1.00 97.56 88 TYR A CA 1
ATOM 706 C C . TYR A 1 88 ? 9.009 7.134 -26.052 1.00 97.56 88 TYR A C 1
ATOM 708 O O . TYR A 1 88 ? 8.171 6.869 -25.189 1.00 97.56 88 TYR A O 1
ATOM 716 N N . ASN A 1 89 ? 10.313 7.153 -25.782 1.00 97.75 89 ASN A N 1
ATOM 717 C CA . ASN A 1 89 ? 10.869 6.777 -24.483 1.00 97.75 89 ASN A CA 1
ATOM 718 C C . ASN A 1 89 ? 10.375 7.696 -23.357 1.00 97.75 89 ASN A C 1
ATOM 720 O O . ASN A 1 89 ? 10.008 7.209 -22.287 1.00 97.75 89 ASN A O 1
ATOM 724 N N . ALA A 1 90 ? 10.276 9.007 -23.603 1.00 97.94 90 ALA A N 1
ATOM 725 C CA . ALA A 1 90 ? 9.706 9.951 -22.644 1.00 97.94 90 ALA A CA 1
ATOM 726 C C . ALA A 1 90 ? 8.227 9.642 -22.344 1.00 97.94 90 ALA A C 1
ATOM 728 O O . ALA A 1 90 ? 7.823 9.614 -21.180 1.00 97.94 90 ALA A O 1
ATOM 729 N N . THR A 1 91 ? 7.420 9.343 -23.369 1.00 97.75 91 THR A N 1
ATOM 730 C CA . THR A 1 91 ? 6.016 8.944 -23.172 1.00 97.75 91 THR A CA 1
ATOM 731 C C . THR A 1 91 ? 5.888 7.608 -22.445 1.00 97.75 91 THR A C 1
ATOM 733 O O . THR A 1 91 ? 5.005 7.460 -21.602 1.00 97.75 91 THR A O 1
ATOM 736 N N . LEU A 1 92 ? 6.792 6.655 -22.696 1.00 98.19 92 LEU A N 1
ATOM 737 C CA . LEU A 1 92 ? 6.817 5.367 -22.009 1.00 98.19 92 LEU A CA 1
ATOM 738 C C . LEU A 1 92 ? 7.166 5.537 -20.526 1.00 98.19 92 LEU A C 1
ATOM 740 O O . LEU A 1 92 ? 6.493 4.961 -19.672 1.00 98.19 92 LEU A O 1
ATOM 744 N N . ALA A 1 93 ? 8.164 6.366 -20.208 1.00 97.94 93 ALA A N 1
ATOM 745 C CA . ALA A 1 93 ? 8.516 6.710 -18.832 1.00 97.94 93 ALA A CA 1
ATOM 746 C C . ALA A 1 93 ? 7.353 7.409 -18.111 1.00 97.94 93 ALA A C 1
ATOM 748 O O . ALA A 1 93 ? 7.019 7.056 -16.979 1.00 97.94 93 ALA A O 1
ATOM 749 N N . HIS A 1 94 ? 6.671 8.339 -18.787 1.00 98.25 94 HIS A N 1
ATOM 750 C CA . HIS A 1 94 ? 5.474 8.977 -18.244 1.00 98.25 94 HIS A CA 1
ATOM 751 C C . HIS A 1 94 ? 4.344 7.965 -17.997 1.00 98.25 94 HIS A C 1
ATOM 753 O O . HIS A 1 94 ? 3.726 7.980 -16.935 1.00 98.25 94 HIS A O 1
ATOM 759 N N . ASN A 1 95 ? 4.112 7.032 -18.926 1.00 98.19 95 ASN A N 1
ATOM 760 C CA . ASN A 1 95 ? 3.104 5.986 -18.761 1.00 98.19 95 ASN A CA 1
ATOM 761 C C . ASN A 1 95 ? 3.435 5.049 -17.590 1.00 98.19 95 ASN A C 1
ATOM 763 O O . ASN A 1 95 ? 2.536 4.695 -16.834 1.00 98.19 95 ASN A O 1
ATOM 767 N N . ARG A 1 96 ? 4.715 4.697 -17.393 1.00 98.19 96 ARG A N 1
ATOM 768 C CA . ARG A 1 96 ? 5.165 3.928 -16.219 1.00 98.19 96 ARG A CA 1
ATOM 769 C C . ARG A 1 96 ? 4.828 4.654 -14.917 1.00 98.19 96 ARG A C 1
ATOM 771 O O . ARG A 1 96 ? 4.208 4.051 -14.049 1.00 98.19 96 ARG A O 1
ATOM 778 N N . LYS A 1 97 ? 5.130 5.954 -14.826 1.00 98.12 97 LYS A N 1
ATOM 779 C CA . LYS A 1 97 ? 4.796 6.771 -13.648 1.00 98.12 97 LYS A CA 1
ATOM 780 C C . LYS A 1 97 ? 3.285 6.858 -13.401 1.00 98.12 97 LYS A C 1
ATOM 782 O O . LYS A 1 97 ? 2.838 6.783 -12.263 1.00 98.12 97 LYS A O 1
ATOM 787 N N . LEU A 1 98 ? 2.478 6.985 -14.457 1.00 98.31 98 LEU A N 1
ATOM 788 C CA . LEU A 1 98 ? 1.017 6.971 -14.329 1.00 98.31 98 LEU A CA 1
ATOM 789 C C . LEU A 1 98 ? 0.491 5.620 -13.830 1.00 98.31 98 LEU A C 1
ATOM 791 O O . LEU A 1 98 ? -0.407 5.603 -12.995 1.00 98.31 98 LEU A O 1
ATOM 795 N N . ARG A 1 99 ? 1.047 4.500 -14.307 1.00 98.06 99 ARG A N 1
ATOM 796 C CA . ARG A 1 99 ? 0.677 3.160 -13.821 1.00 98.06 99 ARG A CA 1
ATOM 797 C C . ARG A 1 99 ? 1.008 2.990 -12.345 1.00 98.06 99 ARG A C 1
ATOM 799 O O . ARG A 1 99 ? 0.146 2.566 -11.589 1.00 98.06 99 ARG A O 1
ATOM 806 N N . GLU A 1 100 ? 2.201 3.405 -11.935 1.00 98.00 100 GLU A N 1
ATOM 807 C CA . GLU A 1 100 ? 2.605 3.389 -10.528 1.00 98.00 100 GLU A CA 1
ATOM 808 C C . GLU A 1 100 ? 1.654 4.224 -9.658 1.00 98.00 100 GLU A C 1
ATOM 810 O O . GLU A 1 100 ? 1.173 3.751 -8.631 1.00 98.00 100 GLU A O 1
ATOM 815 N N . ASN A 1 101 ? 1.289 5.429 -10.108 1.00 98.38 101 ASN A N 1
ATOM 816 C CA . ASN A 1 101 ? 0.306 6.261 -9.413 1.00 98.38 101 ASN A CA 1
ATOM 817 C C . ASN A 1 101 ? -1.070 5.583 -9.318 1.00 98.38 101 ASN A C 1
ATOM 819 O O . ASN A 1 101 ? -1.713 5.653 -8.275 1.00 98.38 101 ASN A O 1
ATOM 823 N N . ILE A 1 102 ? -1.529 4.918 -10.383 1.00 98.19 102 ILE A N 1
ATOM 824 C CA . ILE A 1 102 ? -2.792 4.165 -10.370 1.00 98.19 102 ILE A CA 1
ATOM 825 C C . ILE A 1 102 ? -2.727 3.028 -9.347 1.00 98.19 102 ILE A C 1
ATOM 827 O O . ILE A 1 102 ? -3.681 2.834 -8.593 1.00 98.19 102 ILE A O 1
ATOM 831 N N . ASP A 1 103 ? -1.620 2.293 -9.289 1.00 97.88 103 ASP A N 1
ATOM 832 C CA . ASP A 1 103 ? -1.453 1.190 -8.343 1.00 97.88 103 ASP A CA 1
ATOM 833 C C . ASP A 1 103 ? -1.344 1.690 -6.895 1.00 97.88 103 ASP A C 1
ATOM 835 O O . ASP A 1 103 ? -1.896 1.068 -5.985 1.00 97.88 103 ASP A O 1
ATOM 839 N N . ASN A 1 104 ? -0.728 2.854 -6.668 1.00 97.88 104 ASN A N 1
ATOM 840 C CA . ASN A 1 104 ? -0.732 3.535 -5.369 1.00 97.88 104 ASN A CA 1
ATOM 841 C C . ASN A 1 104 ? -2.156 3.913 -4.945 1.00 97.88 104 ASN A C 1
ATOM 843 O O . ASN A 1 104 ? -2.604 3.493 -3.880 1.00 97.88 104 ASN A O 1
ATOM 847 N N . LEU A 1 105 ? -2.909 4.595 -5.813 1.00 97.94 105 LEU A N 1
ATOM 848 C CA . LEU A 1 105 ? -4.297 4.983 -5.538 1.00 97.94 105 LEU A CA 1
ATOM 849 C C . LEU A 1 105 ? -5.209 3.769 -5.302 1.00 97.94 105 LEU A C 1
ATOM 851 O O . LEU A 1 105 ? -6.119 3.818 -4.477 1.00 97.94 105 LEU A O 1
ATOM 855 N N . ARG 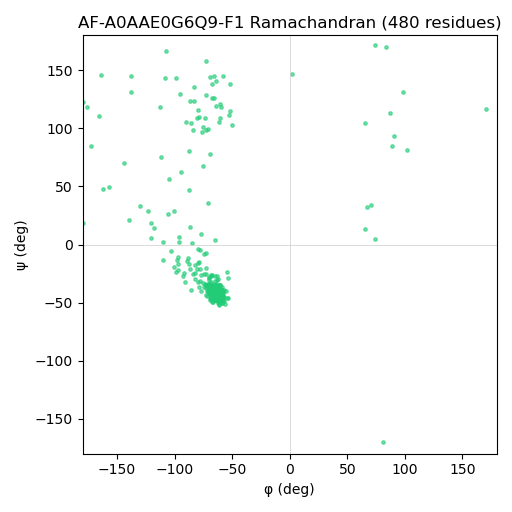A 1 106 ? -4.971 2.650 -5.997 1.00 98.06 106 ARG A N 1
ATOM 856 C CA . ARG A 1 106 ? -5.704 1.393 -5.770 1.00 98.06 106 ARG A CA 1
ATOM 857 C C . ARG A 1 106 ? -5.402 0.791 -4.402 1.00 98.06 106 ARG A C 1
ATOM 859 O O . ARG A 1 106 ? -6.333 0.334 -3.738 1.00 98.06 106 ARG A O 1
ATOM 866 N N . ARG A 1 107 ? -4.134 0.798 -3.977 1.00 97.56 107 ARG A N 1
ATOM 867 C CA . ARG A 1 107 ? -3.732 0.345 -2.636 1.00 97.56 107 ARG A CA 1
ATOM 868 C C . ARG A 1 107 ? -4.346 1.223 -1.552 1.00 97.56 107 ARG A C 1
ATOM 870 O O . ARG A 1 107 ? -4.943 0.691 -0.623 1.00 97.56 107 ARG A O 1
ATOM 877 N N . GLU A 1 108 ? -4.280 2.542 -1.711 1.00 97.69 108 GLU A N 1
ATOM 878 C CA . GLU A 1 108 ? -4.917 3.495 -0.796 1.00 97.69 108 GLU A CA 1
ATOM 879 C C . GLU A 1 108 ? -6.425 3.257 -0.704 1.00 97.69 108 GLU A C 1
ATOM 881 O O . GLU A 1 108 ? -6.956 3.113 0.394 1.00 97.69 108 GLU A O 1
ATOM 886 N N . ARG A 1 109 ? -7.118 3.116 -1.843 1.00 97.94 109 ARG A N 1
ATOM 887 C CA . ARG A 1 109 ? -8.555 2.811 -1.864 1.00 97.94 109 ARG A CA 1
ATOM 888 C C . ARG A 1 109 ? -8.884 1.516 -1.124 1.00 97.94 109 ARG A C 1
ATOM 890 O O . ARG A 1 109 ? -9.865 1.479 -0.393 1.00 97.94 109 ARG A O 1
ATOM 897 N N . LEU A 1 110 ? -8.072 0.472 -1.284 1.00 97.81 110 LEU A N 1
ATOM 898 C CA . LEU A 1 110 ? -8.272 -0.792 -0.576 1.00 97.81 110 LEU A CA 1
ATOM 899 C C . LEU A 1 110 ? -8.134 -0.620 0.943 1.00 97.81 110 LEU A C 1
ATOM 901 O O . LEU A 1 110 ? -8.932 -1.182 1.692 1.00 97.81 110 LEU A O 1
ATOM 905 N N . VAL A 1 111 ? -7.167 0.181 1.400 1.00 97.62 111 VAL A N 1
ATOM 906 C CA . VAL A 1 111 ? -7.014 0.524 2.823 1.00 97.62 111 VAL A CA 1
ATOM 907 C C . VAL A 1 111 ? -8.217 1.331 3.318 1.00 97.62 111 VAL A C 1
ATOM 909 O O . VAL A 1 111 ? -8.779 0.999 4.361 1.00 97.62 111 VAL A O 1
ATOM 912 N N . PHE A 1 112 ? -8.671 2.333 2.559 1.00 97.56 112 PHE A N 1
ATOM 913 C CA . PHE A 1 112 ? -9.868 3.101 2.903 1.00 97.56 112 PHE A CA 1
ATOM 914 C C . PHE A 1 112 ? -11.109 2.212 2.996 1.00 97.56 112 PHE A C 1
ATOM 916 O O . PHE A 1 112 ? -11.807 2.272 4.003 1.00 97.56 112 PHE A O 1
ATOM 923 N N . ASP A 1 113 ? -11.355 1.333 2.023 1.00 97.50 113 ASP A N 1
ATOM 924 C CA . ASP A 1 113 ? -12.495 0.407 2.038 1.00 97.50 113 ASP A CA 1
ATOM 925 C C . ASP A 1 113 ? -12.467 -0.512 3.275 1.00 97.50 113 ASP A C 1
ATOM 927 O O . ASP A 1 113 ? -13.510 -0.822 3.856 1.00 97.50 113 ASP A O 1
ATOM 931 N N . GLN A 1 114 ? -11.280 -0.942 3.720 1.00 97.88 114 GLN A N 1
ATOM 932 C CA . GLN A 1 114 ? -11.136 -1.714 4.958 1.00 97.88 114 GLN A CA 1
ATOM 933 C C . GLN A 1 114 ? -11.471 -0.885 6.201 1.00 97.88 114 GLN A C 1
ATOM 935 O O . GLN A 1 114 ? -12.166 -1.386 7.086 1.00 97.88 114 GLN A O 1
ATOM 940 N N . ILE A 1 115 ? -10.996 0.361 6.277 1.00 97.56 115 ILE A N 1
ATOM 941 C CA . ILE A 1 115 ? -11.298 1.272 7.389 1.00 97.56 115 ILE A CA 1
ATOM 942 C C . ILE A 1 115 ? -12.796 1.582 7.424 1.00 97.56 115 ILE A C 1
ATOM 944 O O . ILE A 1 115 ? -13.407 1.466 8.482 1.00 97.56 115 ILE A O 1
ATOM 948 N N . TYR A 1 116 ? -13.412 1.879 6.278 1.00 98.06 116 TYR A N 1
ATOM 949 C CA . TYR A 1 116 ? -14.853 2.110 6.175 1.00 98.06 116 TYR A CA 1
ATOM 950 C C . TYR A 1 116 ? -15.660 0.914 6.678 1.00 98.06 116 TYR A C 1
ATOM 952 O O . TYR A 1 116 ? -16.563 1.098 7.485 1.00 98.06 116 TYR A O 1
ATOM 960 N N . LYS A 1 117 ? -15.298 -0.317 6.292 1.00 98.06 117 LYS A N 1
ATOM 961 C CA . LYS A 1 117 ? -15.969 -1.528 6.796 1.00 98.06 117 LYS A CA 1
ATOM 962 C C . LYS A 1 117 ? -15.802 -1.726 8.302 1.00 98.06 117 LYS A C 1
ATOM 964 O O . LYS A 1 117 ? -16.706 -2.257 8.941 1.00 98.06 117 LYS A O 1
ATOM 969 N N . LYS A 1 118 ? -14.650 -1.358 8.876 1.00 97.88 118 LYS A N 1
ATOM 970 C CA . LYS A 1 118 ? -14.438 -1.409 10.333 1.00 97.88 118 LYS A CA 1
ATOM 971 C C . LYS A 1 118 ? -15.312 -0.378 11.042 1.00 97.88 118 LYS A C 1
ATOM 973 O O . LYS A 1 118 ? -16.073 -0.755 11.923 1.00 97.88 118 LYS A O 1
ATOM 978 N N . LEU A 1 119 ? -15.284 0.869 10.578 1.00 97.56 119 LEU A N 1
ATOM 979 C CA . LEU A 1 119 ? -16.117 1.952 11.105 1.00 97.56 119 LEU A CA 1
ATOM 980 C C . LEU A 1 119 ? -17.613 1.647 10.992 1.00 97.56 119 LEU A C 1
ATOM 982 O O . LEU A 1 119 ? -18.374 1.932 11.909 1.00 97.56 119 LEU A O 1
ATOM 986 N N . GLU A 1 120 ? -18.049 1.037 9.892 1.00 98.06 120 GLU A N 1
ATOM 987 C CA . GLU A 1 120 ? -19.439 0.620 9.712 1.00 98.06 120 GLU A CA 1
ATOM 988 C C . GLU A 1 120 ? -19.844 -0.453 10.732 1.00 98.06 120 GLU A C 1
ATOM 990 O O . GLU A 1 120 ? -20.914 -0.356 11.334 1.00 98.06 120 GLU A O 1
ATOM 995 N N . LYS A 1 121 ? -18.976 -1.442 10.985 1.00 98.12 121 LYS A N 1
ATOM 996 C CA . LYS A 1 121 ? -19.205 -2.457 12.025 1.00 98.12 121 LYS A CA 1
ATOM 997 C C . LYS A 1 121 ? -19.274 -1.838 13.418 1.00 98.12 121 LYS A C 1
ATOM 999 O O . LYS A 1 121 ? -20.223 -2.123 14.142 1.00 98.12 121 LYS A O 1
ATOM 1004 N N . GLU A 1 122 ? -18.324 -0.971 13.760 1.00 98.12 122 GLU A N 1
ATOM 1005 C CA . GLU A 1 122 ? -18.302 -0.256 15.044 1.00 98.12 122 GLU A CA 1
ATOM 1006 C C . GLU A 1 122 ? -19.563 0.597 15.228 1.00 98.12 122 GLU A C 1
ATOM 1008 O O . GLU A 1 122 ? -20.159 0.617 16.302 1.00 98.12 122 GLU A O 1
ATOM 1013 N N . LEU A 1 123 ? -20.036 1.258 14.168 1.00 98.06 123 LEU A N 1
ATOM 1014 C CA . LEU A 1 123 ? -21.265 2.048 14.203 1.00 98.06 123 LEU A CA 1
ATOM 1015 C C . LEU A 1 123 ? -22.495 1.173 14.471 1.00 98.06 123 LEU A C 1
ATOM 1017 O O . LEU A 1 123 ? -23.364 1.555 15.258 1.00 98.06 123 LEU A O 1
ATOM 1021 N N . VAL A 1 124 ? -22.585 0.003 13.835 1.00 98.19 124 VAL A N 1
ATOM 1022 C CA . VAL A 1 124 ? -23.672 -0.959 14.084 1.00 98.19 124 VAL A CA 1
ATOM 1023 C C . VAL A 1 124 ? -23.614 -1.491 15.517 1.00 98.19 124 VAL A C 1
ATOM 1025 O O . VAL A 1 124 ? -24.649 -1.564 16.181 1.00 98.19 124 VAL A O 1
ATOM 1028 N N . GLU A 1 125 ? -22.424 -1.809 16.019 1.00 98.12 125 GLU A N 1
ATOM 1029 C CA . GLU A 1 125 ? -22.220 -2.266 17.394 1.00 98.12 125 GLU A CA 1
ATOM 1030 C C . GLU A 1 125 ? -22.629 -1.195 18.411 1.00 98.12 125 GLU A C 1
ATOM 1032 O O . GLU A 1 125 ? -23.437 -1.467 19.298 1.00 98.12 125 GLU A O 1
ATOM 1037 N N . LYS A 1 126 ? -22.211 0.060 18.211 1.00 97.38 126 LYS A N 1
ATOM 1038 C CA . LYS A 1 126 ? -22.610 1.187 19.066 1.00 97.38 126 LYS A CA 1
ATOM 1039 C C . LYS A 1 126 ? -24.110 1.460 19.030 1.00 97.38 126 LYS A C 1
ATOM 1041 O O . LYS A 1 126 ? -24.695 1.775 20.062 1.00 97.38 126 LYS A O 1
ATOM 1046 N N . LYS A 1 127 ? -24.769 1.295 17.879 1.00 97.75 127 LYS A N 1
ATOM 1047 C CA . LYS A 1 127 ? -26.239 1.363 17.804 1.00 97.75 127 LYS A CA 1
ATOM 1048 C C . LYS A 1 127 ? -26.905 0.256 18.619 1.00 97.75 127 LYS A C 1
ATOM 1050 O O . LYS A 1 127 ? -27.921 0.517 19.257 1.00 97.75 127 LYS A O 1
ATOM 1055 N N . LYS A 1 128 ? -26.343 -0.955 18.610 1.00 97.94 128 LYS A N 1
ATOM 1056 C CA . LYS A 1 128 ? -26.848 -2.081 19.404 1.00 97.94 128 LYS A CA 1
ATOM 1057 C C . LYS A 1 128 ? -26.652 -1.843 20.903 1.00 97.94 128 LYS A C 1
ATOM 1059 O O . LYS A 1 128 ? -27.585 -2.065 21.666 1.00 97.94 128 LYS A O 1
ATOM 1064 N N . GLU A 1 129 ? -25.486 -1.348 21.314 1.00 97.50 129 GLU A N 1
ATOM 1065 C CA . GLU A 1 129 ? -25.234 -0.935 22.701 1.00 97.50 129 GLU A CA 1
ATOM 1066 C C . GLU A 1 129 ? -26.205 0.165 23.141 1.00 97.50 129 GLU A C 1
ATOM 1068 O O . GLU A 1 129 ? -26.799 0.072 24.211 1.00 97.50 129 GLU A O 1
ATOM 1073 N N . MET A 1 130 ? -26.421 1.178 22.298 1.00 96.62 130 MET A N 1
ATOM 1074 C CA . MET A 1 130 ? -27.372 2.254 22.574 1.00 96.62 130 MET A CA 1
ATOM 1075 C C . MET A 1 130 ? -28.797 1.714 22.745 1.00 96.62 130 MET A C 1
ATOM 1077 O O . MET A 1 130 ? -29.461 2.074 23.711 1.00 96.62 130 MET A O 1
ATOM 1081 N N . ALA A 1 131 ? -29.253 0.823 21.857 1.00 97.75 131 ALA A N 1
ATOM 1082 C CA . ALA A 1 131 ? -30.560 0.178 21.987 1.00 97.75 131 ALA A CA 1
ATOM 1083 C C . ALA A 1 131 ? -30.673 -0.627 23.293 1.00 97.75 131 ALA A C 1
ATOM 1085 O O . ALA A 1 131 ? -31.668 -0.511 24.000 1.00 97.75 131 ALA A O 1
ATOM 1086 N N . HIS A 1 132 ? -29.626 -1.369 23.661 1.00 97.19 132 HIS A N 1
ATOM 1087 C CA . HIS A 1 132 ? -29.588 -2.113 24.919 1.00 97.19 132 HIS A CA 1
ATOM 1088 C C . HIS A 1 132 ? -29.665 -1.194 26.149 1.00 97.19 132 HIS A C 1
ATOM 1090 O O . HIS A 1 132 ? -30.390 -1.489 27.095 1.00 97.19 132 HIS A O 1
ATOM 1096 N N . ILE A 1 133 ? -28.945 -0.067 26.151 1.00 97.88 133 ILE A N 1
ATOM 1097 C CA . ILE A 1 133 ? -29.007 0.911 27.250 1.00 97.88 133 ILE A CA 1
ATOM 1098 C C . ILE A 1 133 ? -30.415 1.502 27.369 1.00 97.88 133 ILE A C 1
ATOM 1100 O O . ILE A 1 133 ? -30.902 1.657 28.487 1.00 97.88 133 ILE A O 1
ATOM 1104 N N . VAL A 1 134 ? -31.077 1.793 26.245 1.00 97.25 134 VAL A N 1
ATOM 1105 C CA . VAL A 1 134 ? -32.469 2.270 26.239 1.00 97.25 134 VAL A CA 1
ATOM 1106 C C . VAL A 1 134 ? -33.402 1.222 26.844 1.00 97.25 134 VAL A C 1
ATOM 1108 O O . VAL A 1 134 ? -34.150 1.555 27.752 1.00 97.25 134 VAL A O 1
ATOM 1111 N N . GLU A 1 135 ? -33.292 -0.051 26.454 1.00 97.81 135 GLU A N 1
ATOM 1112 C CA . GLU A 1 135 ? -34.110 -1.119 27.052 1.00 97.81 135 GLU A CA 1
ATOM 1113 C C . GLU A 1 135 ? -33.896 -1.257 28.567 1.00 97.81 135 GLU A C 1
ATOM 1115 O O . GLU A 1 135 ? -34.844 -1.476 29.321 1.00 97.81 135 GLU A O 1
ATOM 1120 N N . VAL A 1 136 ? -32.649 -1.152 29.036 1.00 97.88 136 VAL A N 1
ATOM 1121 C CA . VAL A 1 136 ? -32.345 -1.195 30.474 1.00 97.88 136 VAL A CA 1
ATOM 1122 C C . VAL A 1 136 ? -32.922 0.028 31.189 1.00 97.88 136 VAL A C 1
ATOM 1124 O O . VAL A 1 136 ? -33.464 -0.114 32.286 1.00 97.88 136 VAL A O 1
ATOM 1127 N N . ALA A 1 137 ? -32.837 1.211 30.577 1.00 97.81 137 ALA A N 1
ATOM 1128 C CA . ALA A 1 137 ? -33.421 2.430 31.119 1.00 97.81 137 ALA A CA 1
ATOM 1129 C C . ALA A 1 137 ? -34.950 2.330 31.207 1.00 97.81 137 ALA A C 1
ATOM 1131 O O . ALA A 1 137 ? -35.504 2.650 32.255 1.00 97.81 137 ALA A O 1
ATOM 1132 N N . ASP A 1 138 ? -35.616 1.815 30.173 1.00 97.62 138 ASP A N 1
ATOM 1133 C CA . ASP A 1 138 ? -37.069 1.615 30.158 1.00 97.62 138 ASP A CA 1
ATOM 1134 C C . ASP A 1 138 ? -37.507 0.660 31.274 1.00 97.62 138 ASP A C 1
ATOM 1136 O O . ASP A 1 138 ? -38.392 1.001 32.057 1.00 97.62 138 ASP A O 1
ATOM 1140 N N . ARG A 1 139 ? -36.811 -0.473 31.460 1.00 97.62 139 ARG A N 1
ATOM 1141 C CA . ARG A 1 139 ? -37.077 -1.387 32.591 1.00 97.62 139 ARG A CA 1
ATOM 1142 C C . ARG A 1 139 ? -36.894 -0.702 33.947 1.00 97.62 139 ARG A C 1
ATOM 1144 O O . ARG A 1 139 ? -37.662 -0.947 34.876 1.00 97.62 139 ARG A O 1
ATOM 1151 N N . ALA A 1 140 ? -35.874 0.146 34.085 1.00 97.50 140 ALA A N 1
ATOM 1152 C CA . ALA A 1 140 ? -35.642 0.894 35.318 1.00 97.50 140 ALA A CA 1
ATOM 1153 C C . ALA A 1 140 ? -36.737 1.948 35.566 1.00 97.50 140 ALA A C 1
ATOM 1155 O O . ALA A 1 140 ? -37.155 2.133 36.712 1.00 97.50 140 ALA A O 1
ATOM 1156 N N . TYR A 1 141 ? -37.231 2.610 34.515 1.00 96.94 141 TYR A N 1
ATOM 1157 C CA . TYR A 1 141 ? -38.360 3.536 34.606 1.00 96.94 141 TYR A CA 1
ATOM 1158 C C . TYR A 1 141 ? -39.656 2.819 34.976 1.00 96.94 141 TYR A C 1
ATOM 1160 O O . TYR A 1 141 ? -40.341 3.277 35.885 1.00 96.94 141 TYR A O 1
ATOM 1168 N N . GLU A 1 142 ? -39.950 1.671 34.364 1.00 97.50 142 GLU A N 1
ATOM 1169 C CA . GLU A 1 142 ? -41.111 0.845 34.716 1.00 97.50 142 GLU A CA 1
ATOM 1170 C C . GLU A 1 142 ? -41.064 0.404 36.185 1.00 97.50 142 GLU A C 1
ATOM 1172 O O . GLU A 1 142 ? -42.050 0.543 36.909 1.00 97.50 142 GLU A O 1
ATOM 1177 N N . ALA A 1 143 ? -39.905 -0.064 36.660 1.00 97.25 143 ALA A N 1
ATOM 1178 C CA . ALA A 1 143 ? -39.723 -0.455 38.057 1.00 97.25 143 ALA A CA 1
ATOM 1179 C C . ALA A 1 143 ? -39.907 0.729 39.021 1.00 97.25 143 ALA A C 1
ATOM 1181 O O . ALA A 1 143 ? -40.562 0.596 40.059 1.00 97.25 143 ALA A O 1
ATOM 1182 N N . ARG A 1 144 ? -39.362 1.903 38.674 1.00 97.75 144 ARG A N 1
ATOM 1183 C CA . ARG A 1 144 ? -39.557 3.136 39.446 1.00 97.75 144 ARG A CA 1
ATOM 1184 C C . ARG A 1 144 ? -41.032 3.523 39.491 1.00 97.75 144 ARG A C 1
ATOM 1186 O O . ARG A 1 144 ? -41.541 3.823 40.566 1.00 97.75 144 ARG A O 1
ATOM 1193 N N . ASP A 1 145 ? -41.709 3.528 38.351 1.00 97.69 145 ASP A N 1
ATOM 1194 C CA . ASP A 1 145 ? -43.103 3.955 38.250 1.00 97.69 145 ASP A CA 1
ATOM 1195 C C . ASP A 1 145 ? -44.032 2.994 39.000 1.00 97.69 145 ASP A C 1
ATOM 1197 O O . ASP A 1 145 ? -44.935 3.447 39.704 1.00 97.69 145 ASP A O 1
ATOM 1201 N N . ALA A 1 146 ? -43.747 1.688 38.965 1.00 97.12 146 ALA A N 1
ATOM 1202 C CA . ALA A 1 146 ? -44.429 0.695 39.790 1.00 97.12 146 ALA A CA 1
ATOM 1203 C C . ALA A 1 146 ? -44.232 0.958 41.294 1.00 97.12 146 ALA A C 1
ATOM 1205 O O . ALA A 1 146 ? -45.200 0.949 42.055 1.00 97.12 146 ALA A O 1
ATOM 1206 N N . ALA A 1 147 ? -43.002 1.255 41.731 1.00 96.81 147 ALA A N 1
ATOM 1207 C CA . ALA A 1 147 ? -42.716 1.575 43.130 1.00 96.81 147 ALA A CA 1
ATOM 1208 C C . ALA A 1 147 ? -43.390 2.883 43.585 1.00 96.81 147 ALA A C 1
ATOM 1210 O O . ALA A 1 147 ? -43.913 2.960 44.697 1.00 96.81 147 ALA A O 1
ATOM 1211 N N . VAL A 1 148 ? -43.419 3.907 42.726 1.00 97.31 148 VAL A N 1
ATOM 1212 C CA . VAL A 1 148 ? -44.113 5.177 42.996 1.00 97.31 148 VAL A CA 1
ATOM 1213 C C . VAL A 1 148 ? -45.625 4.966 43.082 1.00 97.31 148 VAL A C 1
ATOM 1215 O O . VAL A 1 148 ? -46.261 5.514 43.983 1.00 97.31 148 VAL A O 1
ATOM 1218 N N . ALA A 1 149 ? -46.203 4.154 42.194 1.00 97.19 149 ALA A N 1
ATOM 1219 C CA . ALA A 1 149 ? -47.621 3.810 42.237 1.00 97.19 149 ALA A CA 1
ATOM 1220 C C . ALA A 1 149 ? -47.985 3.061 43.529 1.00 97.19 149 ALA A C 1
ATOM 1222 O O . ALA A 1 149 ? -48.974 3.406 44.178 1.00 97.19 149 ALA A O 1
ATOM 1223 N N . GLU A 1 150 ? -47.163 2.097 43.950 1.00 96.75 150 GLU A N 1
ATOM 1224 C CA . GLU A 1 150 ? -47.384 1.371 45.204 1.00 96.75 150 GLU A CA 1
ATOM 1225 C C . GLU A 1 150 ? -47.230 2.284 46.427 1.00 96.75 150 GLU A C 1
ATOM 1227 O O . GLU A 1 150 ? -48.053 2.246 47.341 1.00 96.75 150 GLU A O 1
ATOM 1232 N N . MET A 1 151 ? -46.245 3.187 46.423 1.00 95.44 151 MET A N 1
ATOM 1233 C CA . MET A 1 151 ? -46.090 4.194 47.476 1.00 95.44 151 MET A CA 1
ATOM 1234 C C . MET A 1 151 ? -47.314 5.117 47.565 1.00 95.44 151 MET A C 1
ATOM 1236 O O . MET A 1 151 ? -47.789 5.406 48.664 1.00 95.44 151 MET A O 1
ATOM 1240 N N . ALA A 1 152 ? -47.854 5.561 46.426 1.00 97.00 152 ALA A N 1
ATOM 1241 C CA . ALA A 1 152 ? -49.071 6.369 46.389 1.00 97.00 152 ALA A CA 1
ATOM 1242 C C . ALA A 1 152 ? -50.288 5.596 46.927 1.00 97.00 152 ALA A C 1
ATOM 1244 O O . ALA A 1 152 ? -51.086 6.162 47.678 1.00 97.00 152 ALA A O 1
ATOM 1245 N N . ARG A 1 153 ? -50.403 4.300 46.604 1.00 97.25 153 ARG A N 1
ATOM 1246 C CA . ARG A 1 153 ? -51.454 3.413 47.125 1.00 97.25 153 ARG A CA 1
ATOM 1247 C C . ARG A 1 153 ? -51.365 3.267 48.644 1.00 97.25 153 ARG A C 1
ATOM 1249 O O . ARG A 1 153 ? -52.364 3.479 49.326 1.00 97.25 153 ARG A O 1
ATOM 1256 N N . LEU A 1 154 ? -50.179 2.958 49.171 1.00 96.06 154 LEU A N 1
ATOM 1257 C CA . LEU A 1 154 ? -49.942 2.821 50.611 1.00 96.06 154 LEU A CA 1
ATOM 1258 C C . LEU A 1 154 ? -50.210 4.129 51.355 1.00 96.06 154 LEU A C 1
ATOM 1260 O O . LEU A 1 154 ? -50.831 4.112 52.413 1.00 96.06 154 LEU A O 1
ATOM 1264 N N . LYS A 1 155 ? -49.811 5.270 50.783 1.00 96.69 155 LYS A N 1
ATOM 1265 C CA . LYS A 1 155 ? -50.103 6.583 51.363 1.00 96.69 155 LYS A CA 1
ATOM 1266 C C . LYS A 1 155 ? -51.606 6.863 51.413 1.00 96.69 155 LYS A C 1
ATOM 1268 O O . LYS A 1 155 ? -52.109 7.254 52.457 1.00 96.69 155 LYS A O 1
ATOM 1273 N N . SER A 1 156 ? -52.333 6.594 50.325 1.00 96.56 156 SER A N 1
ATOM 1274 C CA . SER A 1 156 ? -53.793 6.743 50.309 1.00 96.56 156 SER A CA 1
ATOM 1275 C C . SER A 1 156 ? -54.487 5.821 51.314 1.00 96.56 156 SER A C 1
ATOM 1277 O O . SER A 1 156 ? -55.516 6.204 51.866 1.00 96.56 156 SER A O 1
ATOM 1279 N N . GLN A 1 157 ? -53.964 4.611 51.528 1.00 96.69 157 GLN A N 1
ATOM 1280 C CA . GLN A 1 157 ? -54.491 3.685 52.527 1.00 96.69 157 GLN A CA 1
ATOM 1281 C C . GLN A 1 157 ? -54.221 4.196 53.950 1.00 96.69 157 GLN A C 1
ATOM 1283 O O . GLN A 1 157 ? -55.143 4.237 54.759 1.00 96.69 157 GLN A O 1
ATOM 1288 N N . ALA A 1 158 ? -53.001 4.661 54.231 1.00 95.81 158 ALA A N 1
ATOM 1289 C CA . ALA A 1 158 ? -52.640 5.243 55.522 1.00 95.81 158 ALA A CA 1
ATOM 1290 C C . ALA A 1 158 ? -53.482 6.489 55.853 1.00 95.81 158 ALA A C 1
ATOM 1292 O O . ALA A 1 158 ? -53.971 6.613 56.972 1.00 95.81 158 ALA A O 1
ATOM 1293 N N . ASP A 1 159 ? -53.723 7.370 54.874 1.00 96.00 159 ASP A N 1
ATOM 1294 C CA . ASP A 1 159 ? -54.574 8.554 55.049 1.00 96.00 159 ASP A CA 1
ATOM 1295 C C . ASP A 1 159 ? -56.038 8.163 55.357 1.00 96.00 159 ASP A C 1
ATOM 1297 O O . ASP A 1 159 ? -56.693 8.792 56.192 1.00 96.00 159 ASP A O 1
ATOM 1301 N N . GLN A 1 160 ? -56.562 7.104 54.721 1.00 96.44 160 GLN A N 1
ATOM 1302 C CA . GLN A 1 160 ? -57.902 6.572 55.014 1.00 96.44 160 GLN A CA 1
ATOM 1303 C C . GLN A 1 160 ? -57.989 5.962 56.415 1.00 96.44 160 GLN A C 1
ATOM 1305 O O . GLN A 1 160 ? -58.933 6.257 57.147 1.00 96.44 160 GLN A O 1
ATOM 1310 N N . GLU A 1 161 ? -57.012 5.138 56.797 1.00 95.25 161 GLU A N 1
ATOM 1311 C CA . GLU A 1 161 ? -56.941 4.521 58.126 1.00 95.25 161 GLU A CA 1
ATOM 1312 C C . GLU A 1 161 ? -56.798 5.584 59.223 1.00 95.25 161 GLU A C 1
ATOM 1314 O O . GLU A 1 161 ? -57.499 5.525 60.232 1.00 95.25 161 GLU A O 1
ATOM 1319 N N . GLN A 1 162 ? -55.974 6.613 59.000 1.00 94.94 162 GLN A N 1
ATOM 1320 C CA . GLN A 1 162 ? -55.849 7.742 59.917 1.00 94.94 162 GLN A CA 1
ATOM 1321 C C . GLN A 1 162 ? -57.164 8.523 60.035 1.00 94.94 162 GLN A C 1
ATOM 1323 O O . GLN A 1 162 ? -57.588 8.845 61.145 1.00 94.94 162 GLN A O 1
ATOM 1328 N N . SER A 1 163 ? -57.844 8.797 58.919 1.00 95.56 163 SER A N 1
ATOM 1329 C CA . SER A 1 163 ? -59.143 9.478 58.942 1.00 95.56 163 SER A CA 1
ATOM 1330 C C . SER A 1 163 ? -60.208 8.668 59.691 1.00 95.56 163 SER A C 1
ATOM 1332 O O . SER A 1 163 ? -60.975 9.239 60.473 1.00 95.56 163 SER A O 1
ATOM 1334 N N . ALA A 1 164 ? -60.229 7.345 59.503 1.00 95.06 164 ALA A N 1
ATOM 1335 C CA . ALA A 1 164 ? -61.110 6.438 60.233 1.00 95.06 164 ALA A CA 1
ATOM 1336 C C . ALA A 1 164 ? -60.796 6.443 61.737 1.00 95.06 164 ALA A C 1
ATOM 1338 O O . ALA A 1 164 ? -61.701 6.632 62.550 1.00 95.06 164 ALA A O 1
ATOM 1339 N N . PHE A 1 165 ? -59.517 6.347 62.108 1.00 94.94 165 PHE A N 1
ATOM 1340 C CA . PHE A 1 165 ? -59.079 6.416 63.501 1.00 94.94 165 PHE A CA 1
ATOM 1341 C C . PHE A 1 165 ? -59.456 7.748 64.161 1.00 94.94 165 PHE A C 1
ATOM 1343 O O . PHE A 1 165 ? -59.982 7.766 65.271 1.00 94.94 165 PHE A O 1
ATOM 1350 N N . GLU A 1 166 ? -59.250 8.879 63.485 1.00 94.75 166 GLU A N 1
ATOM 1351 C CA . GLU A 1 166 ? -59.650 10.193 63.997 1.00 94.75 166 GLU A CA 1
ATOM 1352 C C . GLU A 1 166 ? -61.172 10.322 64.164 1.00 94.75 166 GLU A C 1
ATOM 1354 O O . GLU A 1 166 ? -61.641 11.008 65.079 1.00 94.75 166 GLU A O 1
ATOM 1359 N N . ALA A 1 167 ? -61.961 9.682 63.295 1.00 94.44 167 ALA A N 1
ATOM 1360 C CA . ALA A 1 167 ? -63.413 9.630 63.426 1.00 94.44 167 ALA A CA 1
ATOM 1361 C C . ALA A 1 167 ? -63.839 8.815 64.656 1.00 94.44 167 ALA A C 1
ATOM 1363 O O . ALA A 1 167 ? -64.599 9.331 65.479 1.00 94.44 167 ALA A O 1
ATOM 1364 N N . GLU A 1 168 ? -63.291 7.609 64.824 1.00 94.38 168 GLU A N 1
ATOM 1365 C CA . GLU A 1 168 ? -63.533 6.759 65.996 1.00 94.38 168 GLU A CA 1
ATOM 1366 C C . GLU A 1 168 ? -63.079 7.441 67.291 1.00 94.38 168 GLU A C 1
ATOM 1368 O O . GLU A 1 168 ? -63.811 7.461 68.280 1.00 94.38 168 GLU A O 1
ATOM 1373 N N . TRP A 1 169 ? -61.911 8.086 67.279 1.00 92.62 169 TRP A N 1
ATOM 1374 C CA . TRP A 1 169 ? -61.387 8.840 68.415 1.00 92.62 169 TRP A CA 1
ATOM 1375 C C . TRP A 1 169 ? -62.314 9.988 68.813 1.00 92.62 169 TRP A C 1
ATOM 1377 O O . TRP A 1 169 ? -62.598 10.194 69.995 1.00 92.62 169 TRP A O 1
ATOM 1387 N N . ARG A 1 170 ? -62.825 10.736 67.828 1.00 93.94 170 ARG A N 1
ATOM 1388 C CA . ARG A 1 170 ? -63.786 11.820 68.063 1.00 93.94 170 ARG A CA 1
ATOM 1389 C C . ARG A 1 170 ? -65.100 11.283 68.627 1.00 93.94 170 ARG A C 1
ATOM 1391 O O . ARG A 1 170 ? -65.682 11.924 69.501 1.00 93.94 170 ARG A O 1
ATOM 1398 N N . GLU A 1 171 ? -65.561 10.126 68.160 1.00 92.44 171 GLU A N 1
ATOM 1399 C CA . GLU A 1 171 ? -66.774 9.479 68.662 1.00 92.44 171 GLU A CA 1
ATOM 1400 C C . GLU A 1 171 ? -66.606 8.972 70.101 1.00 92.44 171 GLU A C 1
ATOM 1402 O O . GLU A 1 171 ? -67.440 9.291 70.956 1.00 92.44 171 GLU A O 1
ATOM 1407 N N . LEU A 1 172 ? -65.490 8.300 70.410 1.00 91.25 172 LEU A N 1
ATOM 1408 C CA . LEU A 1 172 ? -65.121 7.914 71.776 1.00 91.25 172 LEU A CA 1
ATOM 1409 C C . LEU A 1 172 ? -64.998 9.137 72.689 1.00 91.25 172 LEU A C 1
ATOM 1411 O O . LEU A 1 172 ? -65.546 9.140 73.791 1.00 91.25 172 LEU A O 1
ATOM 1415 N N . GLY A 1 173 ? -64.342 10.202 72.224 1.00 90.44 173 GLY A N 1
ATOM 1416 C CA . GLY A 1 173 ? -64.244 11.469 72.946 1.00 90.44 173 GLY A CA 1
ATOM 1417 C C . GLY A 1 173 ? -65.621 12.063 73.249 1.00 90.44 173 GLY A C 1
ATOM 1418 O O . GLY A 1 173 ? -65.886 12.469 74.380 1.00 90.44 173 GLY A O 1
ATOM 1419 N N . ARG A 1 174 ? -66.547 12.028 72.281 1.00 91.88 174 ARG A N 1
ATOM 1420 C CA . ARG A 1 174 ? -67.931 12.487 72.469 1.00 91.88 174 ARG A CA 1
ATOM 1421 C C . ARG A 1 174 ? -68.685 11.634 73.490 1.00 91.88 174 ARG A C 1
ATOM 1423 O O . ARG A 1 174 ? -69.470 12.177 74.269 1.00 91.88 174 ARG A O 1
ATOM 1430 N N . LEU A 1 175 ? -68.459 10.320 73.491 1.00 90.00 175 LEU A N 1
ATOM 1431 C CA . LEU A 1 175 ? -69.064 9.391 74.445 1.00 90.00 175 LEU A CA 1
ATOM 1432 C C . LEU A 1 175 ? -68.536 9.625 75.866 1.00 90.00 175 LEU A C 1
ATOM 1434 O O . LEU A 1 175 ? -69.328 9.674 76.805 1.00 90.00 175 LEU A O 1
ATOM 1438 N N . ILE A 1 176 ? -67.227 9.844 76.021 1.00 86.06 176 ILE A N 1
ATOM 1439 C CA . ILE A 1 176 ? -66.599 10.184 77.304 1.00 86.06 176 ILE A CA 1
ATOM 1440 C C . ILE A 1 176 ? -67.098 11.539 77.809 1.00 86.06 176 ILE A C 1
ATOM 1442 O O . ILE A 1 176 ? -67.447 11.653 78.980 1.00 86.06 176 ILE A O 1
ATOM 1446 N N . ASP A 1 177 ? -67.189 12.559 76.954 1.00 85.88 177 ASP A N 1
ATOM 1447 C CA . ASP A 1 177 ? -67.738 13.865 77.335 1.00 85.88 177 ASP A CA 1
ATOM 1448 C C . ASP A 1 177 ? -69.212 13.773 77.733 1.00 85.88 177 ASP A C 1
ATOM 1450 O O . ASP A 1 177 ? -69.645 14.444 78.673 1.00 85.88 177 ASP A O 1
ATOM 1454 N N . HIS A 1 178 ? -69.995 12.939 77.045 1.00 86.38 178 HIS A N 1
ATOM 1455 C CA . HIS A 1 178 ? -71.368 12.645 77.437 1.00 86.38 178 HIS A CA 1
ATOM 1456 C C . HIS A 1 178 ? -71.417 11.940 78.800 1.00 86.38 178 HIS A C 1
ATOM 1458 O O . HIS A 1 178 ? -72.182 12.365 79.664 1.00 86.38 178 HIS A O 1
ATOM 1464 N N . ASP A 1 179 ? -70.591 10.913 79.034 1.00 83.31 179 ASP A N 1
ATOM 1465 C CA . ASP A 1 179 ? -70.516 10.216 80.326 1.00 83.31 179 ASP A CA 1
ATOM 1466 C C . ASP A 1 179 ? -70.055 11.151 81.449 1.00 83.31 179 ASP A C 1
ATOM 1468 O O . ASP A 1 179 ? -70.644 11.171 82.528 1.00 83.31 179 ASP A O 1
ATOM 1472 N N . ARG A 1 180 ? -69.066 12.011 81.186 1.00 86.31 180 ARG A N 1
ATOM 1473 C CA . ARG A 1 180 ? -68.594 13.035 82.120 1.00 86.31 180 ARG A CA 1
ATOM 1474 C C . ARG A 1 180 ? -69.697 14.033 82.443 1.00 86.31 180 ARG A C 1
ATOM 1476 O O . ARG A 1 180 ? -69.952 14.267 83.618 1.00 86.31 180 ARG A O 1
ATOM 1483 N N . LYS A 1 181 ? -70.395 14.574 81.437 1.00 84.56 181 LYS A N 1
ATOM 1484 C CA . LYS A 1 181 ? -71.541 15.477 81.645 1.00 84.56 181 LYS A CA 1
ATOM 1485 C C . LYS A 1 181 ? -72.669 14.790 82.409 1.00 84.56 181 LYS A C 1
ATOM 1487 O O . LYS A 1 181 ? -73.237 15.410 83.299 1.00 84.56 181 LYS A O 1
ATOM 1492 N N . MET A 1 182 ? -72.970 13.524 82.124 1.00 77.50 182 MET A N 1
ATOM 1493 C CA . MET A 1 182 ? -73.965 12.743 82.865 1.00 77.50 182 MET A CA 1
ATOM 1494 C C . MET A 1 182 ? -73.540 12.487 84.308 1.00 77.50 182 MET A C 1
ATOM 1496 O O . MET A 1 182 ? -74.358 12.607 85.216 1.00 77.50 182 MET A O 1
ATOM 1500 N N . ARG A 1 183 ? -72.263 12.185 84.546 1.00 78.62 183 ARG A N 1
ATOM 1501 C CA . ARG A 1 183 ? -71.697 11.969 85.880 1.00 78.62 183 ARG A CA 1
ATOM 1502 C C . ARG A 1 183 ? -71.640 13.265 86.682 1.00 78.62 183 ARG A C 1
ATOM 1504 O O . ARG A 1 183 ? -71.977 13.253 87.862 1.00 78.62 183 ARG A O 1
ATOM 1511 N N . ASP A 1 184 ? -71.271 14.377 86.058 1.00 76.94 184 ASP A N 1
ATOM 1512 C CA . ASP A 1 184 ? -71.269 15.706 86.669 1.00 76.94 184 ASP A CA 1
ATOM 1513 C C . ASP A 1 184 ? -72.704 16.193 86.922 1.00 76.94 184 ASP A C 1
ATOM 1515 O O . ASP A 1 184 ? -72.985 16.718 87.997 1.00 76.94 184 ASP A O 1
ATOM 1519 N N . PHE A 1 185 ? -73.648 15.912 86.017 1.00 73.44 185 PHE A N 1
ATOM 1520 C CA . PHE A 1 185 ? -75.079 16.139 86.232 1.00 73.44 185 PHE A CA 1
ATOM 1521 C C . PHE A 1 185 ? -75.631 15.271 87.368 1.00 73.44 185 PHE A C 1
ATOM 1523 O O . PHE A 1 185 ? -76.357 15.776 88.219 1.00 73.44 185 PHE A O 1
ATOM 1530 N N . MET A 1 186 ? -75.255 13.990 87.454 1.00 65.69 186 MET A N 1
ATOM 1531 C CA . MET A 1 186 ? -75.614 13.129 88.583 1.00 65.69 186 MET A CA 1
ATOM 1532 C C . MET A 1 186 ? -74.995 13.628 89.885 1.00 65.69 186 MET A C 1
ATOM 1534 O O . MET A 1 186 ? -75.701 13.671 90.882 1.00 65.69 186 MET A O 1
ATOM 1538 N N . LYS A 1 187 ? -73.729 14.062 89.907 1.00 69.06 187 LYS A N 1
ATOM 1539 C CA . LYS A 1 187 ? -73.093 14.650 91.100 1.00 69.06 187 LYS A CA 1
ATOM 1540 C C . LYS A 1 187 ? -73.758 15.953 91.523 1.00 69.06 187 LYS A C 1
ATOM 1542 O O . LYS A 1 187 ? -73.953 16.154 92.717 1.00 69.06 187 LYS A O 1
ATOM 1547 N N . LEU A 1 188 ? -74.136 16.810 90.576 1.00 60.94 188 LEU A N 1
ATOM 1548 C CA . LEU A 1 188 ? -74.860 18.047 90.856 1.00 60.94 188 LEU A CA 1
ATOM 1549 C C . LEU A 1 188 ? -76.265 17.741 91.387 1.00 60.94 188 LEU A C 1
ATOM 1551 O O . LEU A 1 188 ? -76.641 18.270 92.421 1.00 60.94 188 LEU A O 1
ATOM 1555 N N . LYS A 1 189 ? -76.980 16.787 90.779 1.00 58.34 189 LYS A N 1
ATOM 1556 C CA . LYS A 1 189 ? -78.290 16.302 91.242 1.00 58.34 189 LYS A CA 1
ATOM 1557 C C . LYS A 1 189 ? -78.215 15.543 92.576 1.00 58.34 189 LYS A C 1
ATOM 1559 O O . LYS A 1 189 ? -79.190 15.535 93.313 1.00 58.34 189 LYS A O 1
ATOM 1564 N N . SER A 1 190 ? -77.074 14.932 92.901 1.00 50.88 190 SER A N 1
ATOM 1565 C CA . SER A 1 190 ? -76.804 14.280 94.195 1.00 50.88 190 SER A CA 1
ATOM 1566 C C . SER A 1 190 ? -76.423 15.291 95.278 1.00 50.88 190 SER A C 1
ATOM 1568 O O . SER A 1 190 ? -76.753 15.087 96.439 1.00 50.88 190 SER A O 1
ATOM 1570 N N . LYS A 1 191 ? -75.760 16.397 94.908 1.00 51.16 191 LYS A N 1
ATOM 1571 C CA . LYS A 1 191 ? -75.508 17.542 95.798 1.00 51.16 191 LYS A CA 1
ATOM 1572 C C . LYS A 1 191 ? -76.773 18.363 96.057 1.00 51.16 191 LYS A C 1
ATOM 1574 O O . LYS A 1 191 ? -76.948 18.835 97.170 1.00 51.16 191 LYS A O 1
ATOM 1579 N N . ASP A 1 192 ? -77.653 18.481 95.065 1.00 44.09 192 ASP A N 1
ATOM 1580 C CA . ASP A 1 192 ? -78.935 19.196 95.164 1.00 44.09 192 ASP A CA 1
ATOM 1581 C C . ASP A 1 192 ? -80.045 18.340 95.815 1.00 44.09 192 ASP A C 1
ATOM 1583 O O . ASP A 1 192 ? -81.019 18.857 96.344 1.00 44.09 192 ASP A O 1
ATOM 1587 N N . LYS A 1 193 ? -79.863 17.010 95.868 1.00 41.88 193 LYS A N 1
ATOM 1588 C CA . LYS A 1 193 ? -80.641 16.070 96.703 1.00 41.88 193 LYS A CA 1
ATOM 1589 C C . LYS A 1 193 ? -79.906 15.664 97.990 1.00 41.88 193 LYS A C 1
ATOM 1591 O O . LYS A 1 193 ? -80.103 14.568 98.507 1.00 41.88 193 LYS A O 1
ATOM 1596 N N . GLY A 1 194 ? -79.045 16.545 98.498 1.00 36.78 194 GLY A N 1
ATOM 1597 C CA . GLY A 1 194 ? -78.320 16.386 99.761 1.00 36.78 194 GLY A CA 1
ATOM 1598 C C . GLY A 1 194 ? -79.085 16.863 101.002 1.00 36.78 194 GLY A C 1
ATOM 1599 O O . GLY A 1 194 ? -78.472 17.039 102.052 1.00 36.78 194 GLY A O 1
ATOM 1600 N N . SER A 1 195 ? -80.395 17.086 100.905 1.00 41.78 195 SER A N 1
ATOM 1601 C CA . SER A 1 195 ? -81.287 17.231 102.054 1.00 41.78 195 SER A CA 1
ATOM 1602 C C . SER A 1 195 ? -82.577 16.476 101.771 1.00 41.78 195 SER A C 1
ATOM 1604 O O . SER A 1 195 ? -83.181 16.680 100.725 1.00 41.78 195 SER A O 1
ATOM 1606 N N . GLU A 1 196 ? -82.978 15.664 102.743 1.00 30.97 196 GLU A N 1
ATOM 1607 C CA . GLU A 1 196 ? -84.186 14.839 102.812 1.00 30.97 196 GLU A CA 1
ATOM 1608 C C . GLU A 1 196 ? -84.146 13.423 102.208 1.00 30.97 196 GLU A C 1
ATOM 1610 O O . GLU A 1 196 ? -84.178 13.206 101.000 1.00 30.97 196 GLU A O 1
ATOM 1615 N N . LEU A 1 197 ? -84.253 12.482 103.162 1.00 33.06 197 LEU A N 1
ATOM 1616 C CA . LEU A 1 197 ? -84.911 11.170 103.104 1.00 33.06 197 LEU A CA 1
ATOM 1617 C C . LEU A 1 197 ? -84.007 9.940 102.933 1.00 33.06 197 LEU A C 1
ATOM 1619 O O . LEU A 1 197 ? -83.836 9.367 101.864 1.00 33.06 197 LEU A O 1
ATOM 1623 N N . GLU A 1 198 ? -83.461 9.540 104.082 1.00 34.97 198 GLU A N 1
ATOM 1624 C CA . GLU A 1 198 ? -83.668 8.247 104.759 1.00 34.97 198 GLU A CA 1
ATOM 1625 C C . GLU A 1 198 ? -84.580 7.184 104.083 1.00 34.97 198 GLU A C 1
ATOM 1627 O O . GLU A 1 198 ? -85.647 7.514 103.561 1.00 34.97 198 GLU A O 1
ATOM 1632 N N . LYS A 1 199 ? -84.209 5.899 104.297 1.00 32.06 199 LYS A N 1
ATOM 1633 C CA . LYS A 1 199 ? -84.799 4.586 103.885 1.00 32.06 199 LYS A CA 1
ATOM 1634 C C . LYS A 1 199 ? -84.121 3.988 102.635 1.00 32.06 199 LYS A C 1
ATOM 1636 O O . LYS A 1 199 ? -83.980 4.672 101.638 1.00 32.06 199 LYS A O 1
ATOM 1641 N N . SER A 1 200 ? -83.688 2.727 102.539 1.00 31.98 200 SER A N 1
ATOM 1642 C CA . SER A 1 200 ? -83.854 1.490 103.319 1.00 31.98 200 SER A CA 1
ATOM 1643 C C . SER A 1 200 ? -82.759 0.482 102.873 1.00 31.98 200 SER A C 1
ATOM 1645 O O . SER A 1 200 ? -82.417 0.484 101.686 1.00 31.98 200 SER A O 1
ATOM 1647 N N . PRO A 1 201 ? -82.207 -0.384 103.746 1.00 42.28 201 PRO A N 1
ATOM 1648 C CA . PRO A 1 201 ? -81.125 -1.318 103.423 1.00 42.28 201 PRO A CA 1
ATOM 1649 C C . PRO A 1 201 ? -81.639 -2.715 103.021 1.00 42.28 201 PRO A C 1
ATOM 1651 O O . PRO A 1 201 ? -81.349 -3.688 103.703 1.00 42.28 201 PRO A O 1
ATOM 1654 N N . GLU A 1 202 ? -82.397 -2.848 101.927 1.00 36.41 202 GLU A N 1
ATOM 1655 C CA . GLU A 1 202 ? -82.982 -4.160 101.550 1.00 36.41 202 GLU A CA 1
ATOM 1656 C C . GLU A 1 202 ? -82.955 -4.487 100.043 1.00 36.41 202 GLU A C 1
ATOM 1658 O O . GLU A 1 202 ? -83.673 -5.362 99.573 1.00 36.41 202 GLU A O 1
ATOM 1663 N N . ALA A 1 203 ? -82.078 -3.844 99.265 1.00 40.91 203 ALA A N 1
ATOM 1664 C CA . ALA A 1 203 ? -81.893 -4.151 97.837 1.00 40.91 203 ALA A CA 1
ATOM 1665 C C . ALA A 1 203 ? -80.462 -4.596 97.474 1.00 40.91 203 ALA A C 1
ATOM 1667 O O . ALA A 1 203 ? -80.079 -4.557 96.310 1.00 40.91 203 ALA A O 1
ATOM 1668 N N . MET A 1 204 ? -79.661 -5.024 98.460 1.00 45.19 204 MET A N 1
ATOM 1669 C CA . MET A 1 204 ? -78.255 -5.422 98.262 1.00 45.19 204 MET A CA 1
ATOM 1670 C C . MET A 1 204 ? -77.964 -6.894 98.605 1.00 45.19 204 MET A C 1
ATOM 1672 O O . MET A 1 204 ? -76.801 -7.282 98.706 1.00 45.19 204 MET A O 1
ATOM 1676 N N . GLU A 1 205 ? -78.994 -7.735 98.764 1.00 45.25 205 GLU A N 1
ATOM 1677 C CA . GLU A 1 205 ? -78.814 -9.167 99.069 1.00 45.25 205 GLU A CA 1
ATOM 1678 C C . GLU A 1 205 ? -79.192 -10.123 97.916 1.00 45.25 205 GLU A C 1
ATOM 1680 O O . GLU A 1 205 ? -78.776 -11.285 97.909 1.00 45.25 205 GLU A O 1
ATOM 1685 N N . GLU A 1 206 ? -79.889 -9.648 96.879 1.00 44.75 206 GLU A N 1
ATOM 1686 C CA . GLU A 1 206 ? -80.204 -10.464 95.691 1.00 44.75 206 GLU A CA 1
ATOM 1687 C C . GLU A 1 206 ? -79.173 -10.345 94.555 1.00 44.75 206 GLU A C 1
ATOM 1689 O O . GLU A 1 206 ? -78.969 -11.302 93.804 1.00 44.75 206 GLU A O 1
ATOM 1694 N N . GLU A 1 207 ? -78.417 -9.247 94.461 1.00 45.75 207 GLU A N 1
ATOM 1695 C CA . GLU A 1 207 ? -77.417 -9.079 93.391 1.00 45.75 207 GLU A CA 1
ATOM 1696 C C . GLU A 1 207 ? -76.124 -9.888 93.652 1.00 45.75 207 GLU A C 1
ATOM 1698 O O . GLU A 1 207 ? -75.455 -10.363 92.726 1.00 45.75 207 GLU A O 1
ATOM 1703 N N . ALA A 1 208 ? -75.817 -10.173 94.924 1.00 50.56 208 ALA A N 1
ATOM 1704 C CA . ALA A 1 208 ? -74.689 -11.021 95.316 1.00 50.56 208 ALA A CA 1
ATOM 1705 C C . ALA A 1 208 ? -74.929 -12.520 95.029 1.00 50.56 208 ALA A C 1
ATOM 1707 O O . ALA A 1 208 ? -73.972 -13.273 94.818 1.00 50.56 208 ALA A O 1
ATOM 1708 N N . LYS A 1 209 ? -76.192 -12.972 94.976 1.00 48.97 209 LYS A N 1
ATOM 1709 C CA . LYS A 1 209 ? -76.544 -14.382 94.712 1.00 48.97 209 LYS A CA 1
ATOM 1710 C C . LYS A 1 209 ? -76.587 -14.713 93.215 1.00 48.97 209 LYS A C 1
ATOM 1712 O O . LYS A 1 209 ? -76.271 -15.847 92.848 1.00 48.97 209 LYS A O 1
ATOM 1717 N N . LEU A 1 210 ? -76.838 -13.734 92.341 1.00 48.75 210 LEU A N 1
ATOM 1718 C CA . LEU A 1 210 ? -76.784 -13.922 90.883 1.00 48.75 210 LEU A CA 1
ATOM 1719 C C . LEU A 1 210 ? -75.347 -13.905 90.328 1.00 48.75 210 LEU A C 1
ATOM 1721 O O . LEU A 1 210 ? -75.009 -14.743 89.488 1.00 48.75 210 LEU A O 1
ATOM 1725 N N . ARG A 1 211 ? -74.442 -13.076 90.872 1.00 51.44 211 ARG A N 1
ATOM 1726 C CA . ARG A 1 211 ? -73.015 -13.096 90.474 1.00 51.44 211 ARG A CA 1
ATOM 1727 C C . ARG A 1 211 ? -72.263 -14.352 90.932 1.00 51.44 211 ARG A C 1
ATOM 1729 O O . ARG A 1 211 ? -71.350 -14.803 90.245 1.00 51.44 211 ARG A O 1
ATOM 1736 N N . LYS A 1 212 ? -72.676 -14.988 92.036 1.00 47.03 212 LYS A N 1
ATOM 1737 C CA . LYS A 1 212 ? -72.029 -16.215 92.546 1.00 47.03 212 LYS A CA 1
ATOM 1738 C C . LYS A 1 212 ? -72.430 -17.495 91.796 1.00 47.03 212 LYS A C 1
ATOM 1740 O O . LYS A 1 212 ? -71.740 -18.506 91.917 1.00 47.03 212 LYS A O 1
ATOM 1745 N N . LYS A 1 213 ? -73.510 -17.464 91.003 1.00 44.19 213 LYS A N 1
ATOM 1746 C CA . LYS A 1 213 ? -73.995 -18.623 90.229 1.00 44.19 213 LYS A CA 1
ATOM 1747 C C . LYS A 1 213 ? -73.557 -18.596 88.757 1.00 44.19 213 LYS A C 1
ATOM 1749 O O . LYS A 1 213 ? -73.388 -19.663 88.175 1.00 44.19 213 LYS A O 1
ATOM 1754 N N . ALA A 1 214 ? -73.245 -17.421 88.203 1.00 41.59 214 ALA A N 1
ATOM 1755 C CA . ALA A 1 214 ? -72.651 -17.286 86.867 1.00 41.59 214 ALA A CA 1
ATOM 1756 C C . ALA A 1 214 ? -71.157 -17.682 86.809 1.00 41.59 214 ALA A C 1
ATOM 1758 O O . ALA A 1 214 ? -70.687 -18.153 85.780 1.00 41.59 214 ALA A O 1
ATOM 1759 N N . ILE A 1 215 ? -70.422 -17.598 87.926 1.00 50.31 215 ILE A N 1
ATOM 1760 C CA . ILE A 1 215 ? -68.996 -17.992 87.994 1.00 50.31 215 ILE A CA 1
ATOM 1761 C C . ILE A 1 215 ? -68.814 -19.521 88.125 1.00 50.31 215 ILE A C 1
ATOM 1763 O O . ILE A 1 215 ? -67.744 -20.051 87.844 1.00 50.31 215 ILE A O 1
ATOM 1767 N N . LYS A 1 216 ? -69.865 -20.273 88.488 1.00 43.91 216 LYS A N 1
ATOM 1768 C CA . LYS A 1 216 ? -69.778 -21.731 88.718 1.00 43.91 216 LYS A CA 1
ATOM 1769 C C . LYS A 1 216 ? -70.209 -22.596 87.522 1.00 43.91 216 LYS A C 1
ATOM 1771 O O . LYS A 1 216 ? -69.979 -23.801 87.541 1.00 43.91 216 LYS A O 1
ATOM 1776 N N . GLY A 1 217 ? -70.810 -21.999 86.489 1.00 38.94 217 GLY A N 1
ATOM 1777 C CA . GLY A 1 217 ? -71.277 -22.699 85.281 1.00 38.94 217 GLY A CA 1
ATOM 1778 C C . GLY A 1 217 ? -70.242 -22.814 84.156 1.00 38.94 217 GLY A C 1
ATOM 1779 O O . GLY A 1 217 ? -70.409 -23.638 83.267 1.00 38.94 217 GLY A O 1
ATOM 1780 N N . SER A 1 218 ? -69.148 -22.047 84.216 1.00 36.12 218 SER A N 1
ATOM 1781 C CA . SER A 1 218 ? -68.091 -22.028 83.190 1.00 36.12 218 SER A CA 1
ATOM 1782 C C . SER A 1 218 ? -66.806 -22.757 83.624 1.00 36.12 218 SER A C 1
ATOM 1784 O O . SER A 1 218 ? -65.720 -22.436 83.153 1.00 36.12 218 SER A O 1
ATOM 1786 N N . LEU A 1 219 ? -66.920 -23.735 84.533 1.00 40.66 219 LEU A N 1
ATOM 1787 C CA . LEU A 1 219 ? -65.810 -24.578 85.018 1.00 40.66 219 LEU A CA 1
ATOM 1788 C C . LEU A 1 219 ? -66.080 -26.079 84.792 1.00 40.66 219 LEU A C 1
ATOM 1790 O O . LEU A 1 219 ? -65.635 -26.933 85.549 1.00 40.66 219 LEU A O 1
ATOM 1794 N N . THR A 1 220 ? -66.856 -26.432 83.766 1.00 40.62 220 THR A N 1
ATOM 1795 C CA . THR A 1 220 ? -67.158 -27.842 83.436 1.00 40.62 220 THR A CA 1
ATOM 1796 C C . THR A 1 220 ? -66.916 -28.172 81.964 1.00 40.62 220 THR A C 1
ATOM 1798 O O . THR A 1 220 ? -67.572 -29.027 81.377 1.00 40.62 220 THR A O 1
ATOM 1801 N N . LYS A 1 221 ? -65.914 -27.520 81.365 1.00 44.31 221 LYS A N 1
ATOM 1802 C CA . LYS A 1 221 ? -65.353 -27.895 80.061 1.00 44.31 221 LYS A CA 1
ATOM 1803 C C . LYS A 1 221 ? -63.843 -27.642 80.075 1.00 44.31 221 LYS A C 1
ATOM 1805 O O . LYS A 1 221 ? -63.344 -26.683 79.511 1.00 44.31 221 LYS A O 1
ATOM 1810 N N . GLY A 1 222 ? -63.133 -28.460 80.843 1.00 43.00 222 GLY A N 1
ATOM 1811 C CA . GLY A 1 222 ? -61.690 -28.328 81.059 1.00 43.00 222 GLY A CA 1
ATOM 1812 C C . GLY A 1 222 ? -61.103 -29.616 81.613 1.00 43.00 222 GLY A C 1
ATOM 1813 O O . GLY A 1 222 ? -60.410 -29.606 82.622 1.00 43.00 222 GLY A O 1
ATOM 1814 N N . LYS A 1 223 ? -61.457 -30.746 80.997 1.00 43.56 223 LYS A N 1
ATOM 1815 C CA . LYS A 1 223 ? -60.885 -32.061 81.299 1.00 43.56 223 LYS A CA 1
ATOM 1816 C C . LYS A 1 223 ? -59.916 -32.452 80.181 1.00 43.56 223 LYS A C 1
ATOM 1818 O O . LYS A 1 223 ? -60.123 -33.471 79.553 1.00 43.56 223 LYS A O 1
ATOM 1823 N N . ASP A 1 224 ? -58.928 -31.584 79.951 1.00 43.19 224 ASP A N 1
ATOM 1824 C CA . ASP A 1 224 ? -57.745 -31.789 79.093 1.00 43.19 224 ASP A CA 1
ATOM 1825 C C . ASP A 1 224 ? -56.603 -30.838 79.533 1.00 43.19 224 ASP A C 1
ATOM 1827 O O . ASP A 1 224 ? -56.032 -30.089 78.749 1.00 43.19 224 ASP A O 1
ATOM 1831 N N . LEU A 1 225 ? -56.292 -30.796 80.836 1.00 48.59 225 LEU A N 1
ATOM 1832 C CA . LEU A 1 225 ? -55.220 -29.945 81.401 1.00 48.59 225 LEU A CA 1
ATOM 1833 C C . LEU A 1 225 ? -54.123 -30.745 82.125 1.00 48.59 225 LEU A C 1
ATOM 1835 O O . LEU A 1 225 ? -53.191 -30.172 82.683 1.00 48.59 225 LEU A O 1
ATOM 1839 N N . THR A 1 226 ? -54.167 -32.078 82.081 1.00 46.41 226 THR A N 1
ATOM 1840 C CA . THR A 1 226 ? -53.094 -32.914 82.647 1.00 46.41 226 THR A CA 1
ATOM 1841 C C . THR A 1 226 ? -51.822 -32.920 81.793 1.00 46.41 226 THR A C 1
ATOM 1843 O O . THR A 1 226 ? -50.806 -33.415 82.261 1.00 46.41 226 THR A O 1
ATOM 1846 N N . SER A 1 227 ? -51.848 -32.336 80.586 1.00 49.03 227 SER A N 1
ATOM 1847 C CA . SER A 1 227 ? -50.657 -32.141 79.742 1.00 49.03 227 SER A CA 1
ATOM 1848 C C . SER A 1 227 ? -50.027 -30.746 79.861 1.00 49.03 227 SER A C 1
ATOM 1850 O O . SER A 1 227 ? -48.879 -30.574 79.471 1.00 49.03 227 SER A O 1
ATOM 1852 N N . THR A 1 228 ? -50.729 -29.740 80.396 1.00 51.81 228 THR A N 1
ATOM 1853 C CA . THR A 1 228 ? -50.169 -28.383 80.565 1.00 51.81 228 THR A CA 1
ATOM 1854 C C . THR A 1 228 ? -49.534 -28.184 81.937 1.00 51.81 228 THR A C 1
ATOM 1856 O O . THR A 1 228 ? -48.589 -27.413 82.051 1.00 51.81 228 THR A O 1
ATOM 1859 N N . GLY A 1 229 ? -49.972 -28.914 82.969 1.00 53.22 229 GLY A N 1
ATOM 1860 C CA . GLY A 1 229 ? -49.366 -28.850 84.306 1.00 53.22 229 GLY A CA 1
ATOM 1861 C C . GLY A 1 229 ? -47.895 -29.291 84.336 1.00 53.22 229 GLY A C 1
ATOM 1862 O O . GLY A 1 229 ? -47.080 -28.645 84.989 1.00 53.22 229 GLY A O 1
ATOM 1863 N N . SER A 1 230 ? -47.537 -30.327 83.570 1.00 54.19 230 SER A N 1
ATOM 1864 C CA . SER A 1 230 ? -46.147 -30.776 83.395 1.00 54.19 230 SER A CA 1
ATOM 1865 C C . SER A 1 230 ? -45.308 -29.792 82.576 1.00 54.19 230 SER A C 1
ATOM 1867 O O . SER A 1 230 ? -44.136 -29.594 82.877 1.00 54.19 230 SER A O 1
ATOM 1869 N N . GLN A 1 231 ? -45.908 -29.130 81.580 1.00 56.69 231 GLN A N 1
ATOM 1870 C CA . GLN A 1 231 ? -45.253 -28.093 80.776 1.00 56.69 231 GLN A CA 1
ATOM 1871 C C . GLN A 1 231 ? -44.965 -26.840 81.620 1.00 56.69 231 GLN A C 1
ATOM 1873 O O . GLN A 1 231 ? -43.871 -26.296 81.580 1.00 56.69 231 GLN A O 1
ATOM 1878 N N . VAL A 1 232 ? -45.925 -26.404 82.441 1.00 62.19 232 VAL A N 1
ATOM 1879 C CA . VAL A 1 232 ? -45.777 -25.240 83.332 1.00 62.19 232 VAL A CA 1
ATOM 1880 C C . VAL A 1 232 ? -44.745 -25.507 84.430 1.00 62.19 232 VAL A C 1
ATOM 1882 O O . VAL A 1 232 ? -43.979 -24.609 84.768 1.00 62.19 232 VAL A O 1
ATOM 1885 N N . GLN A 1 233 ? -44.663 -26.740 84.941 1.00 64.44 233 GLN A N 1
ATOM 1886 C CA . GLN A 1 233 ? -43.593 -27.137 85.860 1.00 64.44 233 GLN A CA 1
ATOM 1887 C C . GLN A 1 233 ? -42.223 -27.184 85.172 1.00 64.44 233 GLN A C 1
ATOM 1889 O O . GLN A 1 233 ? -41.262 -26.676 85.742 1.00 64.44 233 GLN A O 1
ATOM 1894 N N . SER A 1 234 ? -42.121 -27.688 83.934 1.00 71.44 234 SER A N 1
ATOM 1895 C CA . SER A 1 234 ? -40.839 -27.701 83.213 1.00 71.44 234 SER A CA 1
ATOM 1896 C C . SER A 1 234 ? -40.372 -26.295 82.826 1.00 71.44 234 SER A C 1
ATOM 1898 O O . SER A 1 23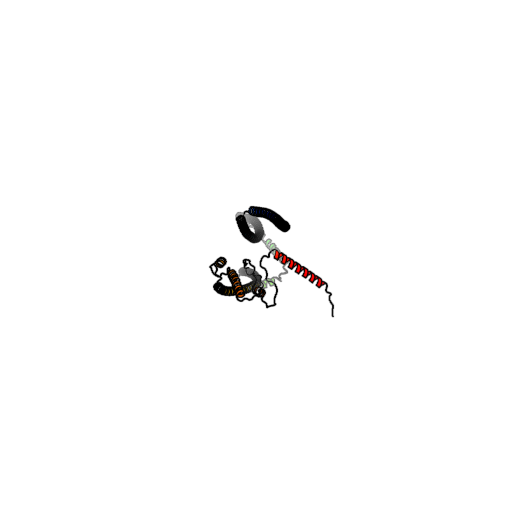4 ? -39.178 -26.013 82.888 1.00 71.44 234 SER A O 1
ATOM 1900 N N . TYR A 1 235 ? -41.292 -25.396 82.453 1.00 69.81 235 TYR A N 1
ATOM 1901 C CA . TYR A 1 235 ? -40.969 -23.987 82.225 1.00 69.81 235 TYR A CA 1
ATOM 1902 C C . TYR A 1 235 ? -40.567 -23.308 83.534 1.00 69.81 235 TYR A C 1
ATOM 1904 O O . TYR A 1 235 ? -39.552 -22.624 83.558 1.00 69.81 235 TYR A O 1
ATOM 1912 N N . GLY A 1 236 ? -41.280 -23.555 84.638 1.00 70.88 236 GLY A N 1
ATOM 1913 C CA . GLY A 1 236 ? -40.922 -23.032 85.959 1.00 70.88 236 GLY A CA 1
ATOM 1914 C C . GLY A 1 236 ? -39.532 -23.475 86.433 1.00 70.88 236 GLY A C 1
ATOM 1915 O O . GLY A 1 236 ? -38.759 -22.652 86.918 1.00 70.88 236 GLY A O 1
ATOM 1916 N N . GLU A 1 237 ? -39.171 -24.745 86.234 1.00 73.75 237 GLU A N 1
ATOM 1917 C CA . GLU A 1 237 ? -37.830 -25.264 86.542 1.00 73.75 237 GLU A CA 1
ATOM 1918 C C . GLU A 1 237 ? -36.750 -24.685 85.616 1.00 73.75 237 GLU A C 1
ATOM 1920 O O . GLU A 1 237 ? -35.660 -24.350 86.082 1.00 73.75 237 GLU A O 1
ATOM 1925 N N . ALA A 1 238 ? -37.042 -24.513 84.321 1.00 72.06 238 ALA A N 1
ATOM 1926 C CA . ALA A 1 238 ? -36.132 -23.865 83.377 1.00 72.06 238 ALA A CA 1
ATOM 1927 C C . ALA A 1 238 ? -35.905 -22.384 83.726 1.00 72.06 238 ALA A C 1
ATOM 1929 O O . ALA A 1 238 ? -34.761 -21.930 83.729 1.00 72.06 238 ALA A O 1
ATOM 1930 N N . PHE A 1 239 ? -36.959 -21.655 84.106 1.00 67.44 239 PHE A N 1
ATOM 1931 C CA . PHE A 1 239 ? -36.870 -20.266 84.561 1.00 67.44 239 PHE A CA 1
ATOM 1932 C C . PHE A 1 239 ? -36.108 -20.141 85.879 1.00 67.44 239 PHE A C 1
ATOM 1934 O O . PHE A 1 239 ? -35.260 -19.265 85.985 1.00 67.44 239 PHE A O 1
ATOM 1941 N N . ALA A 1 240 ? -36.309 -21.047 86.841 1.00 70.75 240 ALA A N 1
ATOM 1942 C CA . ALA A 1 240 ? -35.524 -21.068 88.078 1.00 70.75 240 ALA A CA 1
ATOM 1943 C C . ALA A 1 240 ? -34.028 -21.318 87.808 1.00 70.75 240 ALA A C 1
ATOM 1945 O O . ALA A 1 240 ? -33.159 -20.711 88.438 1.00 70.75 240 ALA A O 1
ATOM 1946 N N . LYS A 1 241 ? -33.711 -22.170 86.825 1.00 76.25 241 LYS A N 1
ATOM 1947 C CA . LYS A 1 241 ? -32.332 -22.440 86.396 1.00 76.25 241 LYS A CA 1
ATOM 1948 C C . LYS A 1 241 ? -31.699 -21.224 85.717 1.00 76.25 241 LYS A C 1
ATOM 1950 O O . LYS A 1 241 ? -30.560 -20.886 86.031 1.00 76.25 241 LYS A O 1
ATOM 1955 N N . ILE A 1 242 ? -32.444 -20.541 84.846 1.00 69.50 242 ILE A N 1
ATOM 1956 C CA . ILE A 1 242 ? -31.996 -19.312 84.177 1.00 69.50 242 ILE A CA 1
ATOM 1957 C C . ILE A 1 242 ? -31.822 -18.187 85.203 1.00 69.50 242 ILE A C 1
ATOM 1959 O O . ILE A 1 242 ? -30.767 -17.568 85.231 1.00 69.50 242 ILE A O 1
ATOM 1963 N N . GLN A 1 243 ? -32.777 -18.000 86.116 1.00 69.19 243 GLN A N 1
ATOM 1964 C CA . GLN A 1 243 ? -32.723 -17.018 87.201 1.00 69.19 243 GLN A CA 1
ATOM 1965 C C . GLN A 1 243 ? -31.511 -17.236 88.119 1.00 69.19 243 GLN A C 1
ATOM 1967 O O . GLN A 1 243 ? -30.842 -16.279 88.504 1.00 69.19 243 GLN A O 1
ATOM 1972 N N . SER A 1 244 ? -31.172 -18.497 88.418 1.00 72.00 244 SER A N 1
ATOM 1973 C CA . SER A 1 244 ? -29.972 -18.839 89.194 1.00 72.00 244 SER A CA 1
ATOM 1974 C C . SER A 1 244 ? -28.653 -18.565 88.457 1.00 72.00 244 SER A C 1
ATOM 1976 O O . SER A 1 244 ? -27.635 -18.337 89.105 1.00 72.00 244 SER A O 1
ATOM 1978 N N . ALA A 1 245 ? -28.665 -18.574 87.119 1.00 69.88 245 ALA A N 1
ATOM 1979 C CA . ALA A 1 245 ? -27.487 -18.342 86.285 1.00 69.88 245 ALA A CA 1
ATOM 1980 C C . ALA A 1 245 ? -27.295 -16.859 85.918 1.00 69.88 245 ALA A C 1
ATOM 1982 O O . ALA A 1 245 ? -26.158 -16.413 85.789 1.00 69.88 245 ALA A O 1
ATOM 1983 N N . THR A 1 246 ? -28.383 -16.096 85.759 1.00 68.81 246 THR A N 1
ATOM 1984 C CA . THR A 1 246 ? -28.357 -14.677 85.360 1.00 68.81 246 THR A CA 1
ATOM 1985 C C . THR A 1 246 ? -28.452 -13.709 86.541 1.00 68.81 246 THR A C 1
ATOM 1987 O O . THR A 1 246 ? -28.024 -12.565 86.415 1.00 68.81 246 THR A O 1
ATOM 1990 N N . GLY A 1 247 ? -28.980 -14.140 87.694 1.00 65.38 247 GLY A N 1
ATOM 1991 C CA . GLY A 1 247 ? -29.070 -13.336 88.921 1.00 65.38 247 GLY A CA 1
ATOM 1992 C C . GLY A 1 247 ? -30.138 -12.231 88.911 1.00 65.38 247 GLY A C 1
ATOM 1993 O O . GLY A 1 247 ? -30.225 -11.462 89.868 1.00 65.38 247 GLY A O 1
ATOM 1994 N N . ILE A 1 248 ? -30.958 -12.140 87.860 1.00 67.00 248 ILE A N 1
ATOM 1995 C CA . ILE A 1 248 ? -32.007 -11.120 87.704 1.00 67.00 248 ILE A CA 1
ATOM 1996 C C . ILE A 1 248 ? -33.286 -11.615 88.392 1.00 67.00 248 ILE A C 1
ATOM 1998 O O . ILE A 1 248 ? -33.772 -12.707 88.113 1.00 67.00 248 ILE A O 1
ATOM 2002 N N . SER A 1 249 ? -33.809 -10.836 89.342 1.00 66.62 249 SER A N 1
ATOM 2003 C CA . SER A 1 249 ? -34.931 -11.253 90.204 1.00 66.62 249 SER A CA 1
ATOM 2004 C C . SER A 1 249 ? -36.313 -10.975 89.600 1.00 66.62 249 SER A C 1
ATOM 2006 O O . SER A 1 249 ? -37.277 -11.616 90.017 1.00 66.62 249 SER A O 1
ATOM 2008 N N . ASP A 1 250 ? -36.401 -10.052 88.636 1.00 72.62 250 ASP A N 1
ATOM 2009 C CA . ASP A 1 250 ? -37.640 -9.689 87.945 1.00 72.62 250 ASP A CA 1
ATOM 2010 C C . ASP A 1 250 ? -37.787 -10.466 86.625 1.00 72.62 250 ASP A C 1
ATOM 2012 O O . ASP A 1 250 ? -36.859 -10.548 85.816 1.00 72.62 250 ASP A O 1
ATOM 2016 N N . ILE A 1 251 ? -38.952 -11.086 86.442 1.00 67.81 251 ILE A N 1
ATOM 2017 C CA . ILE A 1 251 ? -39.253 -11.981 85.319 1.00 67.81 251 ILE A CA 1
ATOM 2018 C C . ILE A 1 251 ? -39.415 -11.174 84.030 1.00 67.81 251 ILE A C 1
ATOM 2020 O O . ILE A 1 251 ? -38.954 -11.616 82.977 1.00 67.81 251 ILE A O 1
ATOM 2024 N N . ASP A 1 252 ? -40.016 -9.987 84.113 1.00 75.19 252 ASP A N 1
ATOM 2025 C CA . ASP A 1 252 ? -40.250 -9.140 82.943 1.00 75.19 252 ASP A CA 1
ATOM 2026 C C . ASP A 1 252 ? -38.921 -8.582 82.398 1.00 75.19 252 ASP A C 1
ATOM 2028 O O . ASP A 1 252 ? -38.675 -8.628 81.190 1.00 75.19 252 ASP A O 1
ATOM 2032 N N . ASP A 1 253 ? -37.998 -8.187 83.282 1.00 76.50 253 ASP A N 1
ATOM 2033 C CA . ASP A 1 253 ? -36.650 -7.734 82.905 1.00 76.50 253 ASP A CA 1
ATOM 2034 C C . ASP A 1 253 ? -35.807 -8.853 82.271 1.00 76.50 253 ASP A C 1
ATOM 2036 O O . ASP A 1 253 ? -35.048 -8.616 81.326 1.00 76.50 253 ASP A O 1
ATOM 2040 N N . LEU A 1 254 ? -35.952 -10.094 82.752 1.00 75.50 254 LEU A N 1
ATOM 2041 C CA . LEU A 1 254 ? -35.271 -11.254 82.176 1.00 75.50 254 LEU A CA 1
ATOM 2042 C C . LEU A 1 254 ? -35.762 -11.541 80.751 1.00 75.50 254 LEU A C 1
ATOM 2044 O O . LEU A 1 254 ? -34.946 -11.819 79.873 1.00 75.50 254 LEU A O 1
ATOM 2048 N N . VAL A 1 255 ? -37.073 -11.453 80.511 1.00 79.50 255 VAL A N 1
ATOM 2049 C CA . VAL A 1 255 ? -37.663 -11.650 79.178 1.00 79.50 255 VAL A CA 1
ATOM 2050 C C . VAL A 1 255 ? -37.216 -10.546 78.223 1.00 79.50 255 VAL A C 1
ATOM 2052 O O . VAL A 1 255 ? -36.802 -10.852 77.108 1.00 79.50 255 VAL A O 1
ATOM 2055 N N . VAL A 1 256 ? -37.204 -9.282 78.658 1.00 81.94 256 VAL A N 1
ATOM 2056 C CA . VAL A 1 256 ? -36.706 -8.163 77.838 1.00 81.94 256 VAL A CA 1
ATOM 2057 C C . VAL A 1 256 ? -35.220 -8.332 77.510 1.00 81.94 256 VAL A C 1
ATOM 2059 O O . VAL A 1 256 ? -34.819 -8.157 76.361 1.00 81.94 256 VAL A O 1
ATOM 2062 N N . SER A 1 257 ? -34.394 -8.726 78.484 1.00 80.38 257 SER A N 1
ATOM 2063 C CA . SER A 1 257 ? -32.975 -9.006 78.241 1.00 80.38 257 SER A CA 1
ATOM 2064 C C . SER A 1 257 ? -32.769 -10.180 77.282 1.00 80.38 257 SER A C 1
ATOM 2066 O O . SER A 1 257 ? -31.819 -10.153 76.502 1.00 80.38 257 SER A O 1
ATOM 2068 N N . PHE A 1 258 ? -33.624 -11.203 77.338 1.00 82.31 258 PHE A N 1
ATOM 2069 C CA . PHE A 1 258 ? -33.532 -12.362 76.456 1.00 82.31 258 PHE A CA 1
ATOM 2070 C C . PHE A 1 258 ? -33.957 -12.015 75.030 1.00 82.31 258 PHE A C 1
ATOM 2072 O O . PHE A 1 258 ? -33.238 -12.362 74.104 1.00 82.31 258 PHE A O 1
ATOM 2079 N N . ILE A 1 259 ? -35.047 -11.259 74.858 1.00 84.81 259 ILE A N 1
ATOM 2080 C CA . ILE A 1 259 ? -35.492 -10.764 73.547 1.00 84.81 259 ILE A CA 1
ATOM 2081 C C . ILE A 1 259 ? -34.408 -9.886 72.919 1.00 84.81 259 ILE A C 1
ATOM 2083 O O . ILE A 1 259 ? -34.062 -10.084 71.762 1.00 84.81 259 ILE A O 1
ATOM 2087 N N . ASN A 1 260 ? -33.802 -8.975 73.686 1.00 86.69 260 ASN A N 1
ATOM 2088 C CA . ASN A 1 260 ? -32.716 -8.135 73.177 1.00 86.69 260 ASN A CA 1
ATOM 2089 C C . ASN A 1 260 ? -31.486 -8.964 72.768 1.00 86.69 260 ASN A C 1
ATOM 2091 O O . ASN A 1 260 ? -30.885 -8.699 71.729 1.00 86.69 260 ASN A O 1
ATOM 2095 N N . ALA A 1 261 ? -31.121 -9.978 73.560 1.00 85.50 261 ALA A N 1
ATOM 2096 C CA . ALA A 1 261 ? -30.027 -10.885 73.225 1.00 85.50 261 ALA A CA 1
ATOM 2097 C C . ALA A 1 261 ? -30.360 -11.774 72.014 1.00 85.50 261 ALA A C 1
ATOM 2099 O O . ALA A 1 261 ? -29.474 -12.078 71.220 1.00 85.50 261 ALA A O 1
ATOM 2100 N N . GLU A 1 262 ? -31.619 -12.181 71.856 1.00 87.31 262 GLU A N 1
ATOM 2101 C CA . GLU A 1 262 ? -32.115 -12.977 70.733 1.00 87.31 262 GLU A CA 1
ATOM 2102 C C . GLU A 1 262 ? -32.166 -12.150 69.441 1.00 87.31 262 GLU A C 1
ATOM 2104 O O . GLU A 1 262 ? -31.704 -12.627 68.406 1.00 87.31 262 GLU A O 1
ATOM 2109 N N . ASP A 1 263 ? -32.589 -10.886 69.512 1.00 88.50 263 ASP A N 1
ATOM 2110 C CA . ASP A 1 263 ? -32.533 -9.923 68.408 1.00 88.50 263 ASP A CA 1
ATOM 2111 C C . ASP A 1 263 ? -31.087 -9.631 67.987 1.00 88.50 263 ASP A C 1
ATOM 2113 O O . ASP A 1 263 ? -30.773 -9.584 66.794 1.00 88.50 263 ASP A O 1
ATOM 2117 N N . GLU A 1 264 ? -30.174 -9.457 68.945 1.00 89.19 264 GLU A N 1
ATOM 2118 C CA . GLU A 1 264 ? -28.753 -9.256 68.658 1.00 89.19 264 GLU A CA 1
ATOM 2119 C C . GLU A 1 264 ? -28.128 -10.507 68.023 1.00 89.19 264 GLU A C 1
ATOM 2121 O O . GLU A 1 264 ? -27.416 -10.403 67.019 1.00 89.19 264 GLU A O 1
ATOM 2126 N N . ASN A 1 265 ? -28.481 -11.698 68.515 1.00 88.12 265 ASN A N 1
ATOM 2127 C CA . ASN A 1 265 ? -28.083 -12.962 67.897 1.00 88.12 265 ASN A CA 1
ATOM 2128 C C . ASN A 1 265 ? -28.649 -13.105 66.483 1.00 88.12 265 ASN A C 1
ATOM 2130 O O . ASN A 1 265 ? -27.929 -13.513 65.577 1.00 88.12 265 ASN A O 1
ATOM 2134 N N . TYR A 1 266 ? -29.916 -12.751 66.268 1.00 91.38 266 TYR A N 1
ATOM 2135 C CA . TYR A 1 266 ? -30.554 -12.827 64.959 1.00 91.38 266 TYR A CA 1
ATOM 2136 C C . TYR A 1 266 ? -29.879 -11.888 63.953 1.00 91.38 266 TYR A C 1
ATOM 2138 O O . TYR A 1 266 ? -29.613 -12.276 62.813 1.00 91.38 266 TYR A O 1
ATOM 2146 N N . ARG A 1 267 ? -29.517 -10.672 64.382 1.00 92.25 267 ARG A N 1
ATOM 2147 C CA . ARG A 1 267 ? -28.746 -9.726 63.561 1.00 92.25 267 ARG A CA 1
ATOM 2148 C C . ARG A 1 267 ? -27.367 -10.274 63.207 1.00 92.25 267 ARG A C 1
ATOM 2150 O O . ARG A 1 267 ? -26.966 -10.171 62.050 1.00 92.25 267 ARG A O 1
ATOM 2157 N N . LEU A 1 268 ? -26.663 -10.870 64.169 1.00 91.06 268 LEU A N 1
ATOM 2158 C CA . LEU A 1 268 ? -25.363 -11.500 63.931 1.00 91.06 268 LEU A CA 1
ATOM 2159 C C . LEU A 1 268 ? -25.477 -12.700 62.987 1.00 91.06 268 LEU A C 1
ATOM 2161 O O . LEU A 1 268 ? -24.682 -12.810 62.060 1.00 91.06 268 LEU A O 1
ATOM 2165 N N . TYR A 1 269 ? -26.485 -13.556 63.158 1.00 92.88 269 TYR A N 1
ATOM 2166 C CA . TYR A 1 269 ? -26.734 -14.686 62.262 1.00 92.88 269 TYR A CA 1
ATOM 2167 C C . TYR A 1 269 ? -27.012 -14.236 60.834 1.00 92.88 269 TYR A C 1
ATOM 2169 O O . TYR A 1 269 ? -26.439 -14.789 59.898 1.00 92.88 269 TYR A O 1
ATOM 2177 N N . LYS A 1 270 ? -27.845 -13.206 60.660 1.00 93.62 270 LYS A N 1
ATOM 2178 C CA . LYS A 1 270 ? -28.121 -12.644 59.339 1.00 93.62 270 LYS A CA 1
ATOM 2179 C C . LYS A 1 270 ? -26.856 -12.074 58.698 1.00 93.62 270 LYS A C 1
ATOM 2181 O O . LYS A 1 270 ? -26.613 -12.315 57.523 1.00 93.62 270 LYS A O 1
ATOM 2186 N N . TYR A 1 271 ? -26.027 -11.378 59.475 1.00 94.50 271 TYR A N 1
ATOM 2187 C CA . TYR A 1 271 ? -24.753 -10.853 58.988 1.00 94.50 271 TYR A CA 1
ATOM 2188 C C . TYR A 1 271 ? -23.771 -11.966 58.592 1.00 94.50 271 TYR A C 1
ATOM 2190 O O . TYR A 1 271 ? -23.107 -11.872 57.565 1.00 94.50 271 TYR A O 1
ATOM 2198 N N . VAL A 1 272 ? -23.704 -13.049 59.371 1.00 95.50 272 VAL A N 1
ATOM 2199 C CA . VAL A 1 272 ? -22.897 -14.231 59.035 1.00 95.50 272 VAL A CA 1
ATOM 2200 C C . VAL A 1 272 ? -23.405 -14.904 57.758 1.00 95.50 272 VAL A C 1
ATOM 2202 O O . VAL A 1 272 ? -22.593 -15.323 56.937 1.00 95.50 272 VAL A O 1
ATOM 2205 N N . ASP A 1 273 ? -24.720 -14.988 57.557 1.00 94.56 273 ASP A N 1
ATOM 2206 C CA . ASP A 1 273 ? -25.297 -15.548 56.331 1.00 94.56 273 ASP A CA 1
ATOM 2207 C C . ASP A 1 273 ? -25.001 -14.672 55.103 1.00 94.56 273 ASP A C 1
ATOM 2209 O O . ASP A 1 273 ? -24.559 -15.181 54.074 1.00 94.56 273 ASP A O 1
ATOM 2213 N N . GLU A 1 274 ? -25.139 -13.349 55.231 1.00 94.44 274 GLU A N 1
ATOM 2214 C CA . GLU A 1 274 ? -24.765 -12.385 54.187 1.00 94.44 274 GLU A CA 1
ATOM 2215 C C . GLU A 1 274 ? -23.273 -12.488 53.830 1.00 94.44 274 GLU A C 1
ATOM 2217 O O . GLU A 1 274 ? -22.926 -12.570 52.650 1.00 94.44 274 GLU A O 1
ATOM 2222 N N . LEU A 1 275 ? -22.390 -12.576 54.831 1.00 93.75 275 LEU A N 1
ATOM 2223 C CA . LEU A 1 275 ? -20.957 -12.783 54.611 1.00 93.75 275 LEU A CA 1
ATOM 2224 C C . LEU A 1 275 ? -20.660 -14.124 53.933 1.00 93.75 275 LEU A C 1
ATOM 2226 O O . LEU A 1 275 ? -19.810 -14.179 53.050 1.00 93.75 275 LEU A O 1
ATOM 2230 N N . ASN A 1 276 ? -21.351 -15.202 54.304 1.00 94.88 276 ASN A N 1
ATOM 2231 C CA . ASN A 1 276 ? -21.167 -16.505 53.662 1.00 94.88 276 ASN A CA 1
ATOM 2232 C C . ASN A 1 276 ? -21.624 -16.490 52.196 1.00 94.88 276 ASN A C 1
ATOM 2234 O O . ASN A 1 276 ? -20.957 -17.075 51.341 1.00 94.88 276 ASN A O 1
ATOM 2238 N N . GLN A 1 277 ? -22.720 -15.793 51.884 1.00 95.75 277 GLN A N 1
ATOM 2239 C CA . GLN A 1 277 ? -23.157 -15.588 50.501 1.00 95.75 277 GLN A CA 1
ATOM 2240 C C . GLN A 1 277 ? -22.140 -14.755 49.707 1.00 95.75 277 GLN A C 1
ATOM 2242 O O . GLN A 1 277 ? -21.858 -15.062 48.547 1.00 95.75 277 GLN A O 1
ATOM 2247 N N . GLU A 1 278 ? -21.550 -13.730 50.325 1.00 96.12 278 GLU A N 1
ATOM 2248 C CA . GLU A 1 278 ? -20.507 -12.919 49.698 1.00 96.12 278 GLU A CA 1
ATOM 2249 C C . GLU A 1 278 ? -19.216 -13.715 49.464 1.00 96.12 278 GLU A C 1
ATOM 2251 O O . GLU A 1 278 ? -18.641 -13.631 48.378 1.00 96.12 278 GLU A O 1
ATOM 2256 N N . ILE A 1 279 ? -18.807 -14.560 50.417 1.00 95.12 279 ILE A N 1
ATOM 2257 C CA . ILE A 1 279 ? -17.678 -15.486 50.253 1.00 95.12 279 ILE A CA 1
ATOM 2258 C C . ILE A 1 279 ? -17.929 -16.427 49.071 1.00 95.12 279 ILE A C 1
ATOM 2260 O O . ILE A 1 279 ? -17.076 -16.518 48.193 1.00 95.12 279 ILE A O 1
ATOM 2264 N N . ALA A 1 280 ? -19.105 -17.058 48.988 1.00 95.25 280 ALA A N 1
ATOM 2265 C CA . ALA A 1 280 ? -19.436 -17.957 47.881 1.00 95.25 280 ALA A CA 1
ATOM 2266 C C . ALA A 1 280 ? -19.377 -17.244 46.517 1.00 95.25 280 ALA A C 1
ATOM 2268 O O . ALA A 1 280 ? -18.840 -17.778 45.545 1.00 95.25 280 ALA A O 1
ATOM 2269 N N . ARG A 1 281 ? -19.868 -16.000 46.450 1.00 95.56 281 ARG A N 1
ATOM 2270 C CA . ARG A 1 281 ? -19.816 -15.177 45.235 1.00 95.56 281 ARG A CA 1
ATOM 2271 C C . ARG A 1 281 ? -18.385 -14.795 44.849 1.00 95.56 281 ARG A C 1
ATOM 2273 O O . ARG A 1 281 ? -18.040 -14.786 43.667 1.00 95.56 281 ARG A O 1
ATOM 2280 N N . LEU A 1 282 ? -17.552 -14.452 45.829 1.00 94.25 282 LEU A N 1
ATOM 2281 C CA . LEU A 1 282 ? -16.143 -14.137 45.600 1.00 94.25 282 LEU A CA 1
ATOM 2282 C C . LEU A 1 282 ? -15.360 -15.377 45.159 1.00 94.25 282 LEU A C 1
ATOM 2284 O O . LEU A 1 282 ? -14.531 -15.270 44.258 1.00 94.25 282 LEU A O 1
ATOM 2288 N N . GLU A 1 283 ? -15.643 -16.549 45.724 1.00 95.88 283 GLU A N 1
ATOM 2289 C CA . GLU A 1 283 ? -15.042 -17.816 45.301 1.00 95.88 283 GLU A CA 1
ATOM 2290 C C . GLU A 1 283 ? -15.409 -18.180 43.856 1.00 95.88 283 GLU A C 1
ATOM 2292 O O . GLU A 1 283 ? -14.531 -18.590 43.095 1.00 95.88 283 GLU A O 1
ATOM 2297 N N . GLU A 1 284 ? -16.664 -17.973 43.445 1.00 95.81 284 GLU A N 1
ATOM 2298 C CA . GLU A 1 284 ? -17.095 -18.158 42.052 1.00 95.81 284 GLU A CA 1
ATOM 2299 C C . GLU A 1 284 ? -16.351 -17.203 41.104 1.00 95.81 284 GLU A C 1
ATOM 2301 O O . GLU A 1 284 ? -15.771 -17.639 40.108 1.00 95.81 284 GLU A O 1
ATOM 2306 N N . SER A 1 285 ? -16.258 -15.920 41.467 1.00 96.06 285 SER A N 1
ATOM 2307 C CA . SER A 1 285 ? -15.500 -14.920 40.702 1.00 96.06 285 SER A CA 1
ATOM 2308 C C . SER A 1 285 ? -14.016 -15.285 40.575 1.00 96.06 285 SER A C 1
ATOM 2310 O O . SER A 1 285 ? -13.434 -15.200 39.491 1.00 96.06 285 SER A O 1
ATOM 2312 N N . ILE A 1 286 ? -13.395 -15.767 41.658 1.00 94.25 286 ILE A N 1
ATOM 2313 C CA . ILE A 1 286 ? -12.009 -16.251 41.632 1.00 94.25 286 ILE A CA 1
ATOM 2314 C C . ILE A 1 286 ? -11.877 -17.440 40.674 1.00 94.25 286 ILE A C 1
ATOM 2316 O O . ILE A 1 286 ? -10.929 -17.476 39.891 1.00 94.25 286 ILE A O 1
ATOM 2320 N N . GLN A 1 287 ? -12.811 -18.396 40.690 1.00 96.06 287 GLN A N 1
ATOM 2321 C CA . GLN A 1 287 ? -12.776 -19.544 39.777 1.00 96.06 287 GLN A CA 1
ATOM 2322 C C . GLN A 1 287 ? -12.948 -19.144 38.307 1.00 96.06 287 GLN A C 1
ATOM 2324 O O . GLN A 1 287 ? -12.304 -19.737 37.434 1.00 96.06 287 GLN A O 1
ATOM 2329 N N . ASP A 1 288 ? -13.786 -18.152 38.020 1.00 94.31 288 ASP A N 1
ATOM 2330 C CA . ASP A 1 288 ? -13.987 -17.628 36.669 1.00 94.31 288 ASP A CA 1
ATOM 2331 C C . ASP A 1 288 ? -12.740 -16.918 36.148 1.00 94.31 288 ASP A C 1
ATOM 2333 O O . ASP A 1 288 ? -12.247 -17.251 35.066 1.00 94.31 288 ASP A O 1
ATOM 2337 N N . ILE A 1 289 ? -12.156 -16.033 36.957 1.00 92.81 289 ILE A N 1
ATOM 2338 C CA . ILE A 1 289 ? -10.906 -15.346 36.619 1.00 92.81 289 ILE A CA 1
ATOM 2339 C C . ILE A 1 289 ? -9.773 -16.365 36.425 1.00 92.81 289 ILE A C 1
ATOM 2341 O O . ILE A 1 289 ? -8.987 -16.263 35.483 1.00 92.81 289 ILE A O 1
ATOM 2345 N N . ASP A 1 290 ? -9.689 -17.397 37.266 1.00 93.94 290 ASP A N 1
ATOM 2346 C CA . ASP A 1 290 ? -8.642 -18.415 37.164 1.00 93.94 290 ASP A CA 1
ATOM 2347 C C . ASP A 1 290 ? -8.821 -19.324 35.927 1.00 93.94 290 ASP A C 1
ATOM 2349 O O . ASP A 1 290 ? -7.838 -19.789 35.331 1.00 93.94 290 ASP A O 1
ATOM 2353 N N . ARG A 1 291 ? -10.068 -19.548 35.480 1.00 94.12 291 ARG A N 1
ATOM 2354 C CA . ARG A 1 291 ? -10.367 -20.162 34.173 1.00 94.12 291 ARG A CA 1
ATOM 2355 C C . ARG A 1 291 ? -9.899 -19.273 33.025 1.00 94.12 291 ARG A C 1
ATOM 2357 O O . ARG A 1 291 ? -9.196 -19.766 32.140 1.00 94.12 291 ARG A O 1
ATOM 2364 N N . GLU A 1 292 ? -10.214 -17.985 33.074 1.00 92.31 292 GLU A N 1
ATOM 2365 C CA . GLU A 1 292 ? -9.841 -17.023 32.036 1.00 92.31 292 GLU A CA 1
ATOM 2366 C C . GLU A 1 292 ? -8.308 -16.891 31.915 1.00 92.31 292 GLU A C 1
ATOM 2368 O O . GLU A 1 292 ? -7.742 -16.977 30.822 1.00 92.31 292 GLU A O 1
ATOM 2373 N N . ILE A 1 293 ? -7.594 -16.829 33.046 1.00 90.12 293 ILE A N 1
ATOM 2374 C CA . ILE A 1 293 ? -6.121 -16.823 33.090 1.00 90.12 293 ILE A CA 1
ATOM 2375 C C . ILE A 1 293 ? -5.535 -18.082 32.435 1.00 90.12 293 ILE A C 1
ATOM 2377 O O . ILE A 1 293 ? -4.527 -18.005 31.719 1.00 90.12 293 ILE A O 1
ATOM 2381 N N . LYS A 1 294 ? -6.126 -19.262 32.669 1.00 90.88 294 LYS A N 1
ATOM 2382 C CA . LYS A 1 294 ? -5.669 -20.519 32.044 1.00 90.88 294 LYS A CA 1
ATOM 2383 C C . LYS A 1 294 ? -5.877 -20.502 30.534 1.00 90.88 294 LYS A C 1
ATOM 2385 O O . LYS A 1 294 ? -5.020 -21.014 29.808 1.00 90.88 294 LYS A O 1
ATOM 2390 N N . GLU A 1 295 ? -6.969 -19.917 30.061 1.00 88.88 295 GLU A N 1
ATOM 2391 C CA . GLU A 1 295 ? -7.265 -19.803 28.636 1.00 88.88 295 GLU A CA 1
ATOM 2392 C C . GLU A 1 295 ? -6.305 -18.836 27.931 1.00 88.88 295 GLU A C 1
ATOM 2394 O O . GLU A 1 295 ? -5.648 -19.230 26.960 1.00 88.88 295 GLU A O 1
ATOM 2399 N N . TYR A 1 296 ? -6.076 -17.646 28.497 1.00 84.88 296 TYR A N 1
ATOM 2400 C CA . TYR A 1 296 ? -5.073 -16.708 27.981 1.00 84.88 296 TYR A CA 1
ATOM 2401 C C . TYR A 1 296 ? -3.656 -17.282 28.009 1.00 84.88 296 TYR A C 1
ATOM 2403 O O . TYR A 1 296 ? -2.901 -17.106 27.054 1.00 84.88 296 TYR A O 1
ATOM 2411 N N . LYS A 1 297 ? -3.273 -18.033 29.051 1.00 85.50 297 LYS A N 1
ATOM 2412 C CA . LYS A 1 297 ? -1.963 -18.710 29.082 1.00 85.50 297 LYS A CA 1
ATOM 2413 C C . LYS A 1 297 ? -1.820 -19.758 27.979 1.00 85.50 297 LYS A C 1
ATOM 2415 O O . LYS A 1 297 ? -0.722 -19.914 27.441 1.00 85.50 297 LYS A O 1
ATOM 2420 N N . LYS A 1 298 ? -2.886 -20.490 27.637 1.00 81.88 298 LYS A N 1
ATOM 2421 C CA . LYS A 1 298 ? -2.864 -21.462 26.529 1.00 81.88 298 LYS A CA 1
ATOM 2422 C C . LYS A 1 298 ? -2.733 -20.758 25.179 1.00 81.88 298 LYS A C 1
ATOM 2424 O O . LYS A 1 298 ? -1.868 -21.141 24.392 1.00 81.88 298 LYS A O 1
ATOM 2429 N N . GLN A 1 299 ? -3.527 -19.713 24.942 1.00 79.31 299 GLN A N 1
ATOM 2430 C CA . GLN A 1 299 ? -3.453 -18.921 23.709 1.00 79.31 299 GLN A CA 1
ATOM 2431 C C . GLN A 1 299 ? -2.093 -18.221 23.565 1.00 79.31 299 GLN A C 1
ATOM 2433 O O . GLN A 1 299 ? -1.483 -18.262 22.495 1.00 79.31 299 GLN A O 1
ATOM 2438 N N . GLY A 1 300 ? -1.561 -17.667 24.658 1.00 78.12 300 GLY A N 1
ATOM 2439 C CA . GLY A 1 300 ? -0.244 -17.037 24.699 1.00 78.12 300 GLY A CA 1
ATOM 2440 C C . GLY A 1 300 ? 0.877 -18.005 24.323 1.00 78.12 300 GLY A C 1
ATOM 2441 O O . GLY A 1 300 ? 1.683 -17.683 23.461 1.00 78.12 300 GLY A O 1
ATOM 2442 N N . LYS A 1 301 ? 0.892 -19.227 24.875 1.00 77.94 301 LYS A N 1
ATOM 2443 C CA . LYS A 1 301 ? 1.918 -20.235 24.545 1.00 77.94 301 LYS A CA 1
ATOM 2444 C C . LYS A 1 301 ? 1.875 -20.694 23.085 1.00 77.94 301 LYS A C 1
ATOM 2446 O O . LYS A 1 301 ? 2.930 -20.900 22.491 1.00 77.94 301 LYS A O 1
ATOM 2451 N N . ALA A 1 302 ? 0.684 -20.860 22.507 1.00 74.06 302 ALA A N 1
ATOM 2452 C CA . ALA A 1 302 ? 0.546 -21.256 21.104 1.00 74.06 302 ALA A CA 1
ATOM 2453 C C . ALA A 1 302 ? 1.038 -20.150 20.154 1.00 74.06 302 ALA A C 1
ATOM 2455 O O . ALA A 1 302 ? 1.805 -20.414 19.227 1.00 74.06 302 ALA A O 1
ATOM 2456 N N . THR A 1 303 ? 0.652 -18.905 20.440 1.00 77.81 303 THR A N 1
ATOM 2457 C CA . THR A 1 303 ? 1.043 -17.735 19.643 1.00 77.81 303 THR A CA 1
ATOM 2458 C C . THR A 1 303 ? 2.540 -17.447 19.774 1.00 77.81 303 THR A C 1
ATOM 2460 O O . THR A 1 303 ? 3.198 -17.150 18.781 1.00 77.81 303 THR A O 1
ATOM 2463 N N . ASP A 1 304 ? 3.105 -17.594 20.974 1.00 80.44 304 ASP A N 1
ATOM 2464 C CA . ASP A 1 304 ? 4.533 -17.377 21.231 1.00 80.44 304 ASP A CA 1
ATOM 2465 C C . ASP A 1 304 ? 5.402 -18.449 20.553 1.00 80.44 304 ASP A C 1
ATOM 2467 O O . ASP A 1 304 ? 6.430 -18.136 19.957 1.00 80.44 304 ASP A O 1
ATOM 2471 N N . GLY A 1 305 ? 4.942 -19.706 20.531 1.00 81.69 305 GLY A N 1
ATOM 2472 C CA . GLY A 1 305 ? 5.599 -20.787 19.792 1.00 81.69 305 GLY A CA 1
ATOM 2473 C C . GLY A 1 305 ? 5.652 -20.533 18.283 1.00 81.69 305 GLY A C 1
ATOM 2474 O O . GLY A 1 305 ? 6.715 -20.661 17.678 1.00 81.69 305 GLY A O 1
ATOM 2475 N N . GLN A 1 306 ? 4.533 -20.116 17.678 1.00 81.62 306 GLN A N 1
ATOM 2476 C CA . GLN A 1 306 ? 4.494 -19.755 16.255 1.00 81.62 306 GLN A CA 1
ATOM 2477 C C . GLN A 1 306 ? 5.360 -18.533 15.951 1.00 81.62 306 GLN A C 1
ATOM 2479 O O . GLN A 1 306 ? 6.117 -18.529 14.983 1.00 81.62 306 GLN A O 1
ATOM 2484 N N . ARG A 1 307 ? 5.297 -17.505 16.801 1.00 81.94 307 ARG A N 1
ATOM 2485 C CA . ARG A 1 307 ? 6.076 -16.280 16.626 1.00 81.94 307 ARG A CA 1
ATOM 2486 C C . ARG A 1 307 ? 7.580 -16.555 16.698 1.00 81.94 307 ARG A C 1
ATOM 2488 O O . ARG A 1 307 ? 8.316 -16.072 15.845 1.00 81.94 307 ARG A O 1
ATOM 2495 N N . LYS A 1 308 ? 8.013 -17.394 17.641 1.00 87.75 308 LYS A N 1
ATOM 2496 C CA . LYS A 1 308 ? 9.412 -17.819 17.785 1.00 87.75 308 LYS A CA 1
ATOM 2497 C C . LYS A 1 308 ? 9.876 -18.725 16.640 1.00 87.75 308 LYS A C 1
ATOM 2499 O O . LYS A 1 308 ? 11.026 -18.636 16.222 1.00 87.75 308 LYS A O 1
ATOM 2504 N N . GLY A 1 309 ? 8.987 -19.567 16.105 1.00 87.56 309 GLY A N 1
ATOM 2505 C CA . GLY A 1 309 ? 9.244 -20.348 14.891 1.00 87.56 30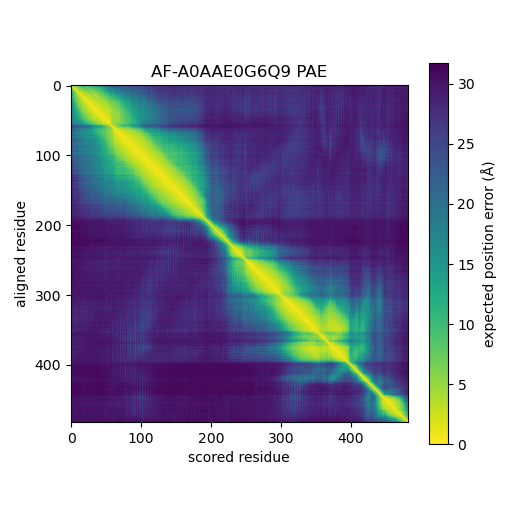9 GLY A CA 1
ATOM 2506 C C . GLY A 1 309 ? 9.512 -19.452 13.681 1.00 87.56 309 GLY A C 1
ATOM 2507 O O . GLY A 1 309 ? 10.561 -19.574 13.052 1.00 87.56 309 GLY A O 1
ATOM 2508 N N . ASN A 1 310 ? 8.622 -18.488 13.434 1.00 86.94 310 ASN A N 1
ATOM 2509 C CA . ASN A 1 310 ? 8.765 -17.524 12.341 1.00 86.94 310 ASN A CA 1
ATOM 2510 C C . ASN A 1 310 ? 10.024 -16.659 12.500 1.00 86.94 310 ASN A C 1
ATOM 2512 O O . ASN A 1 310 ? 10.698 -16.356 11.520 1.00 86.94 310 ASN A O 1
ATOM 2516 N N . GLU A 1 311 ? 10.359 -16.259 13.728 1.00 89.31 311 GLU A N 1
ATOM 2517 C CA . GLU A 1 311 ? 11.564 -15.475 14.010 1.00 89.31 311 GLU A CA 1
ATOM 2518 C C . GLU A 1 311 ? 12.843 -16.264 13.693 1.00 89.31 311 GLU A C 1
ATOM 2520 O O . GLU A 1 311 ? 13.740 -15.739 13.034 1.00 89.31 311 GLU A O 1
ATOM 2525 N N . ASN A 1 312 ? 12.896 -17.545 14.069 1.00 92.81 312 ASN A N 1
ATOM 2526 C CA . ASN A 1 312 ? 14.022 -18.421 13.742 1.00 92.81 312 ASN A CA 1
ATOM 2527 C C . ASN A 1 312 ? 14.152 -18.673 12.231 1.00 92.81 312 ASN A C 1
ATOM 2529 O O . ASN A 1 312 ? 15.265 -18.678 11.705 1.00 92.81 312 ASN A O 1
ATOM 2533 N N . GLU A 1 313 ? 13.034 -18.877 11.530 1.00 92.62 313 GLU A N 1
ATOM 2534 C CA . GLU A 1 313 ? 13.021 -19.072 10.076 1.00 92.62 313 GLU A CA 1
ATOM 2535 C C . GLU A 1 313 ? 13.515 -17.819 9.340 1.00 92.62 313 GLU A C 1
ATOM 2537 O O . GLU A 1 313 ? 14.379 -17.899 8.461 1.00 92.62 313 GLU A O 1
ATOM 2542 N N . LEU A 1 314 ? 13.026 -16.643 9.745 1.00 88.94 314 LEU A N 1
ATOM 2543 C CA . LEU A 1 314 ? 13.465 -15.370 9.184 1.00 88.94 314 LEU A CA 1
ATOM 2544 C C . LEU A 1 314 ? 14.952 -15.123 9.452 1.00 88.94 314 LEU A C 1
ATOM 2546 O O . LEU A 1 314 ? 15.658 -14.714 8.533 1.00 88.94 314 LEU A O 1
ATOM 2550 N N . ASP A 1 315 ? 15.455 -15.411 10.656 1.00 92.38 315 ASP A N 1
ATOM 2551 C CA . ASP A 1 315 ? 16.880 -15.252 10.974 1.00 92.38 315 ASP A CA 1
ATOM 2552 C C . ASP A 1 315 ? 17.765 -16.216 10.161 1.00 92.38 315 ASP A C 1
ATOM 2554 O O . ASP A 1 315 ? 18.819 -15.820 9.653 1.00 92.38 315 ASP A O 1
ATOM 2558 N N . ALA A 1 316 ? 17.318 -17.459 9.947 1.00 93.50 316 ALA A N 1
ATOM 2559 C CA . ALA A 1 316 ? 18.011 -18.418 9.086 1.00 93.50 316 ALA A CA 1
ATOM 2560 C C . ALA A 1 316 ? 18.069 -17.935 7.626 1.00 93.50 316 ALA A C 1
ATOM 2562 O O . ALA A 1 316 ? 19.144 -17.919 7.015 1.00 93.50 316 ALA A O 1
ATOM 2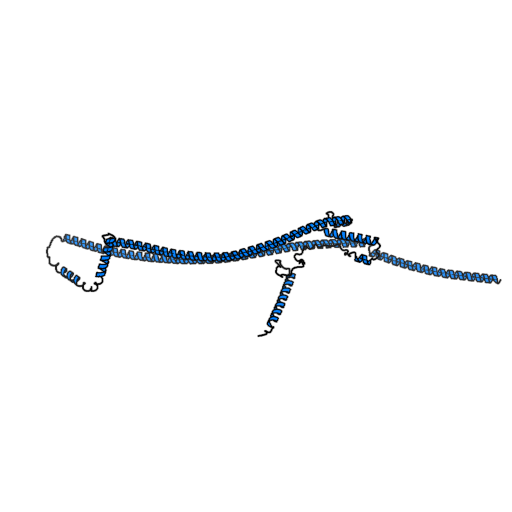563 N N . ARG A 1 317 ? 16.942 -17.457 7.084 1.00 91.94 317 ARG A N 1
ATOM 2564 C CA . ARG A 1 317 ? 16.870 -16.913 5.719 1.00 91.94 317 ARG A CA 1
ATOM 2565 C C . ARG A 1 317 ? 17.737 -15.665 5.558 1.00 91.94 317 ARG A C 1
ATOM 2567 O O . ARG A 1 317 ? 18.401 -15.487 4.533 1.00 91.94 317 ARG A O 1
ATOM 2574 N N . LEU A 1 318 ? 17.781 -14.820 6.583 1.00 90.00 318 LEU A N 1
ATOM 2575 C CA . LEU A 1 318 ? 18.599 -13.613 6.605 1.00 90.00 318 LEU A CA 1
ATOM 2576 C C . LEU A 1 318 ? 20.095 -13.971 6.616 1.00 90.00 318 LEU A C 1
ATOM 2578 O O . LEU A 1 318 ? 20.863 -13.429 5.818 1.00 90.00 318 LEU A O 1
ATOM 2582 N N . LYS A 1 319 ? 20.513 -14.936 7.445 1.00 94.56 319 LYS A N 1
ATOM 2583 C CA . LYS A 1 319 ? 21.895 -15.449 7.463 1.00 94.56 319 LYS A CA 1
ATOM 2584 C C . LYS A 1 319 ? 22.313 -16.032 6.114 1.00 94.56 319 LYS A C 1
ATOM 2586 O O . LYS A 1 319 ? 23.364 -15.648 5.605 1.00 94.56 319 LYS A O 1
ATOM 2591 N N . ALA A 1 320 ? 21.481 -16.877 5.506 1.00 93.19 320 ALA A N 1
ATOM 2592 C CA . ALA A 1 320 ? 21.760 -17.452 4.189 1.00 93.19 320 ALA A CA 1
ATOM 2593 C C . ALA A 1 320 ? 21.893 -16.368 3.104 1.00 93.19 320 ALA A C 1
ATOM 2595 O O . ALA A 1 320 ? 22.821 -16.391 2.296 1.00 93.19 320 ALA A O 1
ATOM 2596 N N . THR A 1 321 ? 21.007 -15.368 3.118 1.00 88.06 321 THR A N 1
ATOM 2597 C CA . THR A 1 321 ? 21.052 -14.255 2.156 1.00 88.06 321 THR A CA 1
ATOM 2598 C C . THR A 1 321 ? 22.302 -13.396 2.342 1.00 88.06 321 THR A C 1
ATOM 2600 O O . THR A 1 321 ? 22.946 -13.033 1.360 1.00 88.06 321 THR A O 1
ATOM 2603 N N . ARG A 1 322 ? 22.697 -13.110 3.591 1.00 91.06 322 ARG A N 1
ATOM 2604 C CA . ARG A 1 322 ? 23.946 -12.390 3.892 1.00 91.06 322 ARG A CA 1
ATOM 2605 C C . ARG A 1 322 ? 25.176 -13.153 3.418 1.00 91.06 322 ARG A C 1
ATOM 2607 O O . ARG A 1 322 ? 26.053 -12.539 2.826 1.00 91.06 322 ARG A O 1
ATOM 2614 N N . GLN A 1 323 ? 25.227 -14.469 3.628 1.00 94.00 323 GLN A N 1
ATOM 2615 C CA . GLN A 1 323 ? 26.329 -15.297 3.132 1.00 94.00 323 GLN A CA 1
ATOM 2616 C C . GLN A 1 323 ? 26.418 -15.251 1.605 1.00 94.00 323 GLN A C 1
ATOM 2618 O O . GLN A 1 323 ? 27.493 -14.991 1.072 1.00 94.00 323 GLN A O 1
ATOM 2623 N N . LYS A 1 324 ? 25.291 -15.408 0.896 1.00 91.50 324 LYS A N 1
ATOM 2624 C CA . LYS A 1 324 ? 25.256 -15.275 -0.570 1.00 91.50 324 LYS A CA 1
ATOM 2625 C C . LYS A 1 324 ? 25.734 -13.889 -1.022 1.00 91.50 324 LYS A C 1
ATOM 2627 O O . LYS A 1 324 ? 26.557 -13.800 -1.927 1.00 91.50 324 LYS A O 1
ATOM 2632 N N . ALA A 1 325 ? 25.267 -12.818 -0.377 1.00 89.56 325 ALA A N 1
ATOM 2633 C CA . ALA A 1 325 ? 25.688 -11.452 -0.691 1.00 89.56 325 ALA A CA 1
ATOM 2634 C C . ALA A 1 325 ? 27.198 -11.252 -0.488 1.00 89.56 325 ALA A C 1
ATOM 2636 O O . ALA A 1 325 ? 27.862 -10.703 -1.364 1.00 89.56 325 ALA A O 1
ATOM 2637 N N . GLN A 1 326 ? 27.746 -11.761 0.618 1.00 94.06 326 GLN A N 1
ATOM 2638 C CA . GLN A 1 326 ? 29.178 -11.702 0.898 1.00 94.06 326 GLN A CA 1
ATOM 2639 C C . GLN A 1 326 ? 29.990 -12.471 -0.151 1.00 94.06 326 GLN A C 1
ATOM 2641 O O . GLN A 1 326 ? 30.929 -11.920 -0.710 1.00 94.06 326 GLN A O 1
ATOM 2646 N N . MET A 1 327 ? 29.561 -13.680 -0.526 1.00 92.38 327 MET A N 1
ATOM 2647 C CA . MET A 1 327 ? 30.217 -14.449 -1.591 1.00 92.38 327 MET A CA 1
ATOM 2648 C C . MET A 1 327 ? 30.227 -13.713 -2.938 1.00 92.38 327 MET A C 1
ATOM 2650 O O . MET A 1 327 ? 31.212 -13.788 -3.671 1.00 92.38 327 MET A O 1
ATOM 2654 N N . PHE A 1 328 ? 29.142 -13.021 -3.300 1.00 90.19 328 PHE A N 1
ATOM 2655 C CA . PHE A 1 328 ? 29.116 -12.219 -4.528 1.00 90.19 328 PHE A CA 1
ATOM 2656 C C . PHE A 1 328 ? 30.027 -10.997 -4.439 1.00 90.19 328 PHE A C 1
ATOM 2658 O O . PHE A 1 328 ? 30.653 -10.637 -5.435 1.00 90.19 328 PHE A O 1
ATOM 2665 N N . GLN A 1 329 ? 30.135 -10.392 -3.259 1.00 92.12 329 GLN A N 1
ATOM 2666 C CA . GLN A 1 329 ? 31.019 -9.260 -3.030 1.00 92.12 329 GLN A CA 1
ATOM 2667 C C . GLN A 1 329 ? 32.494 -9.668 -3.116 1.00 92.12 329 GLN A C 1
ATOM 2669 O O . GLN A 1 329 ? 33.247 -9.022 -3.840 1.00 92.12 329 GLN A O 1
ATOM 2674 N N . ASP A 1 330 ? 32.871 -10.795 -2.510 1.00 93.25 330 ASP A N 1
ATOM 2675 C CA . ASP A 1 330 ? 34.228 -11.347 -2.591 1.00 93.25 330 ASP A CA 1
ATOM 2676 C C . ASP A 1 330 ? 34.599 -11.703 -4.043 1.00 93.25 330 ASP A C 1
ATOM 2678 O O . ASP A 1 330 ? 35.693 -11.393 -4.520 1.00 93.25 330 ASP A O 1
ATOM 2682 N N . LYS A 1 331 ? 33.666 -12.307 -4.798 1.00 92.56 331 LYS A N 1
ATOM 2683 C CA . LYS A 1 331 ? 33.854 -12.586 -6.234 1.00 92.56 331 LYS A CA 1
ATOM 2684 C C . LYS A 1 331 ? 34.021 -11.307 -7.052 1.00 92.56 331 LYS A C 1
ATOM 2686 O O . LYS A 1 331 ? 34.837 -11.280 -7.971 1.00 92.56 331 LYS A O 1
ATOM 2691 N N . HIS A 1 332 ? 33.249 -10.267 -6.743 1.00 88.06 332 HIS A N 1
ATOM 2692 C CA . HIS A 1 332 ? 33.352 -8.981 -7.423 1.00 88.06 332 HIS A CA 1
ATOM 2693 C C . HIS A 1 332 ? 34.701 -8.309 -7.148 1.00 88.06 332 HIS A C 1
ATOM 2695 O O . HIS A 1 332 ? 35.352 -7.850 -8.083 1.00 88.06 332 HIS A O 1
ATOM 2701 N N . GLU A 1 333 ? 35.158 -8.315 -5.896 1.00 92.50 333 GLU A N 1
ATOM 2702 C CA . GLU A 1 333 ? 36.463 -7.774 -5.515 1.00 92.50 333 GLU A CA 1
ATOM 2703 C C . GLU A 1 333 ? 37.607 -8.533 -6.205 1.00 92.50 333 GLU A C 1
ATOM 2705 O O . GLU A 1 333 ? 38.478 -7.915 -6.820 1.00 92.50 333 GLU A O 1
ATOM 2710 N N . ALA A 1 334 ? 37.554 -9.869 -6.223 1.00 92.75 334 ALA A N 1
ATOM 2711 C CA . ALA A 1 334 ? 38.516 -10.686 -6.960 1.00 92.75 334 ALA A CA 1
ATOM 2712 C C . ALA A 1 334 ? 38.520 -10.368 -8.469 1.00 92.75 334 ALA A C 1
ATOM 2714 O O . ALA A 1 334 ? 39.586 -10.234 -9.077 1.00 92.75 334 ALA A O 1
ATOM 2715 N N . ALA A 1 335 ? 37.342 -10.197 -9.079 1.00 88.50 335 ALA A N 1
ATOM 2716 C CA . ALA A 1 335 ? 37.221 -9.826 -10.487 1.00 88.50 335 ALA A CA 1
ATOM 2717 C C . ALA A 1 335 ? 37.799 -8.430 -10.775 1.00 88.50 335 ALA A C 1
ATOM 2719 O O . ALA A 1 335 ? 38.472 -8.253 -11.789 1.00 88.50 335 ALA A O 1
ATOM 2720 N N . LEU A 1 336 ? 37.605 -7.454 -9.881 1.00 89.25 336 LEU A N 1
ATOM 2721 C CA . LEU A 1 336 ? 38.180 -6.111 -10.014 1.00 89.25 336 LEU A CA 1
ATOM 2722 C C . LEU A 1 336 ? 39.709 -6.124 -9.964 1.00 89.25 336 LEU A C 1
ATOM 2724 O O . LEU A 1 336 ? 40.352 -5.407 -10.737 1.00 89.25 336 LEU A O 1
ATOM 2728 N N . VAL A 1 337 ? 40.302 -6.955 -9.102 1.00 91.75 337 VAL A N 1
ATOM 2729 C CA . VAL A 1 337 ? 41.761 -7.129 -9.053 1.00 91.75 337 VAL A CA 1
ATOM 2730 C C . VAL A 1 337 ? 42.273 -7.669 -10.390 1.00 91.75 337 VAL A C 1
ATOM 2732 O O . VAL A 1 337 ? 43.168 -7.066 -10.984 1.00 91.75 337 VAL A O 1
ATOM 2735 N N . ILE A 1 338 ? 41.654 -8.735 -10.916 1.00 89.38 338 ILE A N 1
ATOM 2736 C CA . ILE A 1 338 ? 42.011 -9.314 -12.224 1.00 89.38 338 ILE A CA 1
ATOM 2737 C C . ILE A 1 338 ? 41.882 -8.268 -13.335 1.00 89.38 338 ILE A C 1
ATOM 2739 O O . ILE A 1 338 ? 42.781 -8.128 -14.163 1.00 89.38 338 ILE A O 1
ATOM 2743 N N . LEU A 1 339 ? 40.789 -7.505 -13.343 1.00 87.88 339 LEU A N 1
ATOM 2744 C CA . LEU A 1 339 ? 40.525 -6.479 -14.349 1.00 87.88 339 LEU A CA 1
ATOM 2745 C C . LEU A 1 339 ? 41.575 -5.360 -14.289 1.00 87.88 339 LEU A C 1
ATOM 2747 O O . LEU A 1 339 ? 42.041 -4.890 -15.325 1.00 87.88 339 LEU A O 1
ATOM 2751 N N . THR A 1 340 ? 42.011 -4.974 -13.091 1.00 88.50 340 THR A N 1
ATOM 2752 C CA . THR A 1 340 ? 43.071 -3.972 -12.905 1.00 88.50 340 THR A CA 1
ATOM 2753 C C . THR A 1 340 ? 44.412 -4.468 -13.452 1.00 88.50 340 THR A C 1
ATOM 2755 O O . THR A 1 340 ? 45.038 -3.774 -14.253 1.00 88.50 340 THR A O 1
ATOM 2758 N N . THR A 1 341 ? 44.814 -5.702 -13.128 1.00 89.94 341 THR A N 1
ATOM 2759 C CA . THR A 1 341 ? 46.025 -6.317 -13.705 1.00 89.94 341 THR A CA 1
ATOM 2760 C C . THR A 1 341 ? 45.921 -6.453 -15.229 1.00 89.94 341 THR A C 1
ATOM 2762 O O . THR A 1 341 ? 46.890 -6.221 -15.959 1.00 89.94 341 THR A O 1
ATOM 2765 N N . LEU A 1 342 ? 44.729 -6.778 -15.739 1.00 88.44 342 LEU A N 1
ATOM 2766 C CA . LEU A 1 342 ? 44.470 -6.869 -17.170 1.00 88.44 342 LEU A CA 1
ATOM 2767 C C . LEU A 1 342 ? 44.634 -5.509 -17.855 1.00 88.44 342 LEU A C 1
ATOM 2769 O O . LEU A 1 342 ? 45.338 -5.438 -18.856 1.00 88.44 342 LEU A O 1
ATOM 2773 N N . LYS A 1 343 ? 44.067 -4.428 -17.301 1.00 87.81 343 LYS A N 1
ATOM 2774 C CA . LYS A 1 343 ? 44.212 -3.056 -17.825 1.00 87.81 343 LYS A CA 1
ATOM 2775 C C . LYS A 1 343 ? 45.683 -2.663 -17.979 1.00 87.81 343 LYS A C 1
ATOM 2777 O O . LYS A 1 343 ? 46.076 -2.157 -19.031 1.00 87.81 343 LYS A O 1
ATOM 2782 N N . GLU A 1 344 ? 46.505 -2.938 -16.967 1.00 88.44 344 GLU A N 1
ATOM 2783 C CA . GLU A 1 344 ? 47.942 -2.642 -16.999 1.00 88.44 344 GLU A CA 1
ATOM 2784 C C . GLU A 1 344 ? 48.684 -3.475 -18.053 1.00 88.44 344 GLU A C 1
ATOM 2786 O O . GLU A 1 344 ? 49.453 -2.938 -18.858 1.00 88.44 344 GLU A O 1
ATOM 2791 N N . SER A 1 345 ? 48.439 -4.789 -18.087 1.00 88.06 345 SER A N 1
ATOM 2792 C CA . SER A 1 345 ? 49.069 -5.683 -19.067 1.00 88.06 345 SER A CA 1
ATOM 2793 C C . SER A 1 345 ? 48.668 -5.341 -20.508 1.00 88.06 345 SER A C 1
ATOM 2795 O O . SER A 1 345 ? 49.528 -5.293 -21.390 1.00 88.06 345 SER A O 1
ATOM 2797 N N . LEU A 1 346 ? 47.396 -5.009 -20.736 1.00 88.56 346 LEU A N 1
ATOM 2798 C CA . LEU A 1 346 ? 46.854 -4.629 -22.035 1.00 88.56 346 LEU A CA 1
ATOM 2799 C C . LEU A 1 346 ? 47.480 -3.329 -22.538 1.00 88.56 346 LEU A C 1
ATOM 2801 O O . LEU A 1 346 ? 47.931 -3.263 -23.681 1.00 88.56 346 LEU A O 1
ATOM 2805 N N . LEU A 1 347 ? 47.588 -2.320 -21.669 1.00 86.00 347 LEU A N 1
ATOM 2806 C CA . LEU A 1 347 ? 48.238 -1.054 -22.003 1.00 86.00 347 LEU A CA 1
ATOM 2807 C C . LEU A 1 347 ? 49.720 -1.256 -22.355 1.00 86.00 347 LEU A C 1
ATOM 2809 O O . LEU A 1 347 ? 50.233 -0.629 -23.286 1.00 86.00 347 LEU A O 1
ATOM 2813 N N . ASN A 1 348 ? 50.409 -2.152 -21.644 1.00 87.81 348 ASN A N 1
ATOM 2814 C CA . ASN A 1 348 ? 51.800 -2.494 -21.935 1.00 87.81 348 ASN A CA 1
ATOM 2815 C C . ASN A 1 348 ? 51.955 -3.163 -23.308 1.00 87.81 348 ASN A C 1
ATOM 2817 O O . ASN A 1 348 ? 52.869 -2.812 -24.057 1.00 87.81 348 ASN A O 1
ATOM 2821 N N . VAL A 1 349 ? 51.068 -4.099 -23.661 1.00 87.50 349 VAL A N 1
ATOM 2822 C CA . VAL A 1 349 ? 51.072 -4.761 -24.977 1.00 87.50 349 VAL A CA 1
ATOM 2823 C C . VAL A 1 349 ? 50.731 -3.771 -26.092 1.00 87.50 349 VAL A C 1
ATOM 2825 O O . VAL A 1 349 ? 51.454 -3.714 -27.087 1.00 87.50 349 VAL A O 1
ATOM 2828 N N . TYR A 1 350 ? 49.716 -2.926 -25.895 1.00 85.62 350 TYR A N 1
ATOM 2829 C CA . TYR A 1 350 ? 49.322 -1.869 -26.832 1.00 85.62 350 TYR A CA 1
ATOM 2830 C C . TYR A 1 350 ? 50.496 -0.945 -27.191 1.00 85.62 350 TYR A C 1
ATOM 2832 O O . TYR A 1 350 ? 50.753 -0.669 -28.365 1.00 85.62 350 TYR A O 1
ATOM 2840 N N . LYS A 1 351 ? 51.259 -0.511 -26.178 1.00 85.31 351 LYS A N 1
ATOM 2841 C CA . LYS A 1 351 ? 52.451 0.327 -26.369 1.00 85.31 351 LYS A CA 1
ATOM 2842 C C . LYS A 1 351 ? 53.586 -0.432 -27.060 1.00 85.31 351 LYS A C 1
ATOM 2844 O O . LYS A 1 351 ? 54.204 0.111 -27.971 1.00 85.31 351 LYS A O 1
ATOM 2849 N N . LYS A 1 352 ? 53.855 -1.685 -26.668 1.00 85.75 352 LYS A N 1
ATOM 2850 C CA . LYS A 1 352 ? 54.934 -2.507 -27.255 1.00 85.75 352 LYS A CA 1
ATOM 2851 C C . LYS A 1 352 ? 54.703 -2.852 -28.728 1.00 85.75 352 LYS A C 1
ATOM 2853 O O . LYS A 1 352 ? 55.666 -2.898 -29.484 1.00 85.75 352 LYS A O 1
ATOM 2858 N N . LEU A 1 353 ? 53.454 -3.079 -29.135 1.00 83.50 353 LEU A N 1
ATOM 2859 C CA . LEU A 1 353 ? 53.088 -3.355 -30.531 1.00 83.50 353 LEU A CA 1
ATOM 2860 C C . LEU A 1 353 ? 53.037 -2.090 -31.408 1.00 83.50 353 LEU A C 1
ATOM 2862 O O . LEU A 1 353 ? 52.846 -2.190 -32.622 1.00 83.50 353 LEU A O 1
ATOM 2866 N N . GLY A 1 354 ? 53.219 -0.904 -30.814 1.00 79.56 354 GLY A N 1
ATOM 2867 C CA . GLY A 1 354 ? 53.181 0.368 -31.530 1.00 79.56 354 GLY A CA 1
ATOM 2868 C C . GLY A 1 354 ? 51.790 0.709 -32.064 1.00 79.56 354 GLY A C 1
ATOM 2869 O O . GLY A 1 354 ? 51.681 1.326 -33.119 1.00 79.56 354 GLY A O 1
ATOM 2870 N N . CYS A 1 355 ? 50.730 0.292 -31.362 1.00 78.31 355 CYS A N 1
ATOM 2871 C CA . CYS A 1 355 ? 49.343 0.536 -31.768 1.00 78.31 355 CYS A CA 1
ATOM 2872 C C . CYS A 1 355 ? 48.900 2.003 -31.594 1.00 78.31 355 CYS A C 1
ATOM 2874 O O . CYS A 1 355 ? 47.800 2.355 -32.020 1.00 78.31 355 CYS A O 1
ATOM 2876 N N . ASP A 1 356 ? 49.733 2.851 -30.975 1.00 75.00 356 ASP A N 1
ATOM 2877 C CA . ASP A 1 356 ? 49.475 4.269 -30.693 1.00 75.00 356 ASP A CA 1
ATOM 2878 C C . ASP A 1 356 ? 49.605 5.144 -31.954 1.00 75.00 356 ASP A C 1
ATOM 2880 O O . ASP A 1 356 ? 50.528 5.939 -32.123 1.00 75.00 356 ASP A O 1
ATOM 2884 N N . VAL A 1 357 ? 48.671 4.934 -32.878 1.00 78.25 357 VAL A N 1
ATOM 2885 C CA . VAL A 1 357 ? 48.492 5.704 -34.111 1.00 78.25 357 VAL A CA 1
ATOM 2886 C C . VAL A 1 357 ? 47.377 6.734 -33.868 1.00 78.25 357 VAL A C 1
ATOM 2888 O O . VAL A 1 357 ? 46.398 6.405 -33.191 1.00 78.25 357 VAL A O 1
ATOM 2891 N N . PRO A 1 358 ? 47.459 7.966 -34.411 1.00 73.94 358 PRO A N 1
ATOM 2892 C CA . PRO A 1 358 ? 46.431 8.998 -34.222 1.00 73.94 358 PRO A CA 1
ATOM 2893 C C . PRO A 1 358 ? 45.005 8.552 -34.599 1.00 73.94 358 PRO A C 1
ATOM 2895 O O . PRO A 1 358 ? 44.044 9.007 -33.986 1.00 73.94 358 PRO A O 1
ATOM 2898 N N . GLU A 1 359 ? 44.865 7.626 -35.550 1.00 74.75 359 GLU A N 1
ATOM 2899 C CA . GLU A 1 359 ? 43.587 7.012 -35.943 1.00 74.75 359 GLU A CA 1
ATOM 2900 C C . GLU A 1 359 ? 42.996 6.138 -34.826 1.00 74.75 359 GLU A C 1
ATOM 2902 O O . GLU A 1 359 ? 41.815 6.254 -34.504 1.00 74.75 359 GLU A O 1
ATOM 2907 N N . ASN A 1 360 ? 43.829 5.333 -34.162 1.00 75.94 360 ASN A N 1
ATOM 2908 C CA . ASN A 1 360 ? 43.415 4.475 -33.050 1.00 75.94 360 ASN A CA 1
ATOM 2909 C C . ASN A 1 360 ? 43.147 5.288 -31.776 1.00 75.94 360 ASN A C 1
ATOM 2911 O O . ASN A 1 360 ? 42.221 4.988 -31.024 1.00 75.94 360 ASN A O 1
ATOM 2915 N N . ARG A 1 361 ? 43.903 6.371 -31.551 1.00 75.06 361 ARG A N 1
ATOM 2916 C CA . ARG A 1 361 ? 43.693 7.273 -30.408 1.00 75.06 361 ARG A CA 1
ATOM 2917 C C . ARG A 1 361 ? 42.343 7.995 -30.472 1.00 75.06 361 ARG A C 1
ATOM 2919 O O . ARG A 1 361 ? 41.732 8.232 -29.434 1.00 75.06 361 ARG A O 1
ATOM 2926 N N . ALA A 1 362 ? 41.842 8.285 -31.674 1.00 74.62 362 ALA A N 1
ATOM 2927 C CA . ALA A 1 362 ? 40.510 8.861 -31.867 1.00 74.62 362 ALA A CA 1
ATOM 2928 C C . ALA A 1 362 ? 39.367 7.892 -31.501 1.00 74.62 362 ALA A C 1
ATOM 2930 O O . ALA A 1 362 ? 38.286 8.347 -31.135 1.00 74.62 362 ALA A O 1
ATOM 2931 N N . VAL A 1 363 ? 39.600 6.576 -31.590 1.00 75.31 363 VAL A N 1
ATOM 2932 C CA . VAL A 1 363 ? 38.604 5.533 -31.278 1.00 75.31 363 VAL A CA 1
ATOM 2933 C C . VAL A 1 363 ? 38.592 5.191 -29.789 1.00 75.31 363 VAL A C 1
ATOM 2935 O O . VAL A 1 363 ? 37.530 4.970 -29.216 1.00 75.31 363 VAL A O 1
ATOM 2938 N N . VAL A 1 364 ? 39.765 5.144 -29.155 1.00 74.75 364 VAL A N 1
ATOM 2939 C CA . VAL A 1 364 ? 39.906 4.620 -27.788 1.00 74.75 364 VAL A CA 1
ATOM 2940 C C . VAL A 1 364 ? 40.000 5.719 -26.718 1.00 74.75 364 VAL A C 1
ATOM 2942 O O . VAL A 1 364 ? 39.699 5.470 -25.547 1.00 74.75 364 VAL A O 1
ATOM 2945 N N . GLY A 1 365 ? 40.349 6.945 -27.120 1.00 72.50 365 GLY A N 1
ATOM 2946 C CA . GLY A 1 365 ? 40.566 8.081 -26.223 1.00 72.50 365 GLY A CA 1
ATOM 2947 C C . GLY A 1 365 ? 41.972 8.113 -25.607 1.00 72.50 365 GLY A C 1
ATOM 2948 O O . GLY A 1 365 ? 42.746 7.165 -25.724 1.00 72.50 365 GLY A O 1
ATOM 2949 N N . ASP A 1 366 ? 42.310 9.230 -24.953 1.00 70.44 366 ASP A N 1
ATOM 2950 C CA . ASP A 1 366 ? 43.635 9.483 -24.341 1.00 70.44 366 ASP A CA 1
ATOM 2951 C C . ASP A 1 366 ? 43.666 9.155 -22.828 1.00 70.44 366 ASP A C 1
ATOM 2953 O O . ASP A 1 366 ? 44.682 9.325 -22.161 1.00 70.44 366 ASP A O 1
ATOM 2957 N N . GLU A 1 367 ? 42.551 8.662 -22.274 1.00 70.31 367 GLU A N 1
ATOM 2958 C CA . GLU A 1 367 ? 42.353 8.417 -20.833 1.00 70.31 367 GLU A CA 1
ATOM 2959 C C . GLU A 1 367 ? 42.876 7.045 -20.349 1.00 70.31 367 GLU A C 1
ATOM 2961 O O . GLU A 1 367 ? 42.789 6.720 -19.166 1.00 70.31 367 GLU A O 1
ATOM 2966 N N . GLY A 1 368 ? 43.460 6.236 -21.241 1.00 75.38 368 GLY A N 1
ATOM 2967 C CA . GLY A 1 368 ? 43.957 4.891 -20.927 1.00 75.38 368 GLY A CA 1
ATOM 2968 C C . GLY A 1 368 ? 42.867 3.810 -20.919 1.00 75.38 368 GLY A C 1
ATOM 2969 O O . GLY A 1 368 ? 41.744 4.026 -21.374 1.00 75.38 368 GLY A O 1
ATOM 2970 N N . VAL A 1 369 ? 43.204 2.607 -20.433 1.00 82.75 369 VAL A N 1
ATOM 2971 C CA . VAL A 1 369 ? 42.295 1.443 -20.454 1.00 82.75 369 VAL A CA 1
ATOM 2972 C C . VAL A 1 369 ? 41.259 1.530 -19.324 1.00 82.75 369 VAL A C 1
ATOM 2974 O O . VAL A 1 369 ? 41.564 1.337 -18.149 1.00 82.75 369 VAL A O 1
ATOM 2977 N N . THR A 1 370 ? 40.008 1.772 -19.695 1.00 82.69 370 THR A N 1
ATOM 2978 C CA . THR A 1 370 ? 38.801 1.781 -18.863 1.00 82.69 370 THR A CA 1
ATOM 2979 C C . THR A 1 370 ? 37.934 0.550 -19.154 1.00 82.69 370 THR A C 1
ATOM 2981 O O . THR A 1 370 ? 38.120 -0.143 -20.148 1.00 82.69 370 THR A O 1
ATOM 2984 N N . GLU A 1 371 ? 36.952 0.253 -18.302 1.00 77.50 371 GLU A N 1
ATOM 2985 C CA . GLU A 1 371 ? 36.061 -0.910 -18.497 1.00 77.50 371 GLU A CA 1
ATOM 2986 C C . GLU A 1 371 ? 35.208 -0.825 -19.766 1.00 77.50 371 GLU A C 1
ATOM 2988 O O . GLU A 1 371 ? 34.862 -1.849 -20.346 1.00 77.50 371 GLU A O 1
ATOM 2993 N N . GLN A 1 372 ? 34.914 0.387 -20.236 1.00 79.62 372 GLN A N 1
ATOM 2994 C CA . GLN A 1 372 ? 34.110 0.610 -21.438 1.00 79.62 372 GLN A CA 1
ATOM 2995 C C . GLN A 1 372 ? 34.942 0.498 -22.723 1.00 79.62 372 GLN A C 1
ATOM 2997 O O . GLN A 1 372 ? 34.427 0.101 -23.768 1.00 79.62 372 GLN A O 1
ATOM 3002 N N . ASN A 1 373 ? 36.238 0.821 -22.661 1.00 82.94 373 ASN A N 1
ATOM 3003 C CA . ASN A 1 373 ? 37.119 0.804 -23.829 1.00 82.94 373 ASN A CA 1
ATOM 3004 C C . ASN A 1 373 ? 38.055 -0.423 -23.885 1.00 82.94 373 ASN A C 1
ATOM 3006 O O . ASN A 1 373 ? 38.712 -0.622 -24.905 1.00 82.94 373 ASN A O 1
ATOM 3010 N N . ILE A 1 374 ? 38.073 -1.286 -22.856 1.00 84.44 374 ILE A N 1
ATOM 3011 C CA . ILE A 1 374 ? 38.950 -2.471 -22.783 1.00 84.44 374 ILE A CA 1
ATOM 3012 C C . ILE A 1 374 ? 38.793 -3.397 -23.998 1.00 84.44 374 ILE A C 1
ATOM 3014 O O . ILE A 1 374 ? 39.783 -3.865 -24.555 1.00 84.44 374 ILE A O 1
ATOM 3018 N N . MET A 1 375 ? 37.559 -3.586 -24.477 1.00 84.75 375 MET A N 1
ATOM 3019 C CA . MET A 1 375 ? 37.271 -4.401 -25.664 1.00 84.75 375 MET A CA 1
ATOM 3020 C C . MET A 1 375 ? 37.788 -3.760 -26.956 1.00 84.75 375 MET A C 1
ATOM 3022 O O . MET A 1 375 ? 38.267 -4.460 -27.845 1.00 84.75 375 MET A O 1
ATOM 3026 N N . HIS A 1 376 ? 37.756 -2.429 -27.048 1.00 83.38 376 HIS A N 1
ATOM 3027 C CA . HIS A 1 376 ? 38.298 -1.698 -28.193 1.00 83.38 376 HIS A CA 1
ATOM 3028 C C . HIS A 1 376 ? 39.830 -1.813 -28.241 1.00 83.38 376 HIS A C 1
ATOM 3030 O O . HIS A 1 376 ? 40.396 -2.026 -29.312 1.00 83.38 376 HIS A O 1
ATOM 3036 N N . TYR A 1 377 ? 40.501 -1.762 -27.083 1.00 85.25 377 TYR A N 1
ATOM 3037 C CA . TYR A 1 377 ? 41.938 -2.033 -26.986 1.00 85.25 377 TYR A CA 1
ATOM 3038 C C . TYR A 1 377 ? 42.293 -3.457 -27.440 1.00 85.25 377 TYR A C 1
ATOM 3040 O O . TYR A 1 377 ? 43.255 -3.619 -28.193 1.00 85.25 377 TYR A O 1
ATOM 3048 N N . PHE A 1 378 ? 41.521 -4.475 -27.037 1.00 86.38 378 PHE A N 1
ATOM 3049 C CA . PHE A 1 378 ? 41.723 -5.851 -27.508 1.00 86.38 378 PHE A CA 1
ATOM 3050 C C . PHE A 1 378 ? 41.578 -5.975 -29.026 1.00 86.38 378 PHE A C 1
ATOM 3052 O O . PHE A 1 378 ? 42.467 -6.536 -29.661 1.00 86.38 378 PHE A O 1
ATOM 3059 N N . ALA A 1 379 ? 40.526 -5.397 -29.611 1.00 84.69 379 ALA A N 1
ATOM 3060 C CA . ALA A 1 379 ? 40.292 -5.456 -31.054 1.00 84.69 379 ALA A CA 1
ATOM 3061 C C . ALA A 1 379 ? 41.444 -4.826 -31.861 1.00 84.69 379 ALA A C 1
ATOM 3063 O O . ALA A 1 379 ? 41.893 -5.385 -32.861 1.00 84.69 379 ALA A O 1
ATOM 3064 N N . ILE A 1 380 ? 41.975 -3.688 -31.403 1.00 85.06 380 ILE A N 1
ATOM 3065 C CA . ILE A 1 380 ? 43.093 -3.009 -32.075 1.00 85.06 380 ILE A CA 1
ATOM 3066 C C . ILE A 1 380 ? 44.396 -3.803 -31.932 1.00 85.06 380 ILE A C 1
ATOM 3068 O O . ILE A 1 380 ? 45.174 -3.898 -32.883 1.00 85.06 380 ILE A O 1
ATOM 3072 N N . ILE A 1 381 ? 44.649 -4.386 -30.756 1.00 85.56 381 ILE A N 1
ATOM 3073 C CA . ILE A 1 381 ? 45.811 -5.258 -30.534 1.00 85.56 381 ILE A CA 1
ATOM 3074 C C . ILE A 1 381 ? 45.729 -6.504 -31.415 1.00 85.56 381 ILE A C 1
ATOM 3076 O O . ILE A 1 381 ? 46.734 -6.881 -32.013 1.00 85.56 381 ILE A O 1
ATOM 3080 N N . GLU A 1 382 ? 44.552 -7.118 -31.525 1.00 85.69 382 GLU A N 1
ATOM 3081 C CA . GLU A 1 382 ? 44.315 -8.286 -32.373 1.00 85.69 382 GLU A CA 1
ATOM 3082 C C . GLU A 1 382 ? 44.554 -7.958 -33.851 1.00 85.69 382 GLU A C 1
ATOM 3084 O O . GLU A 1 382 ? 45.328 -8.648 -34.517 1.00 85.69 382 GLU A O 1
ATOM 3089 N N . GLN A 1 383 ? 43.981 -6.857 -34.350 1.00 83.25 383 GLN A N 1
ATOM 3090 C CA . GLN A 1 383 ? 44.209 -6.397 -35.719 1.00 83.25 383 GLN A CA 1
ATOM 3091 C C . GLN A 1 383 ? 45.704 -6.171 -35.983 1.00 83.25 383 GLN A C 1
ATOM 3093 O O . GLN A 1 383 ? 46.251 -6.681 -36.963 1.00 83.25 383 GLN A O 1
ATOM 3098 N N . ARG A 1 384 ? 46.393 -5.462 -35.082 1.00 82.88 384 ARG A N 1
ATOM 3099 C CA . ARG A 1 384 ? 47.820 -5.168 -35.241 1.00 82.88 384 ARG A CA 1
ATOM 3100 C C . ARG A 1 384 ? 48.692 -6.421 -35.157 1.00 82.88 384 ARG A C 1
ATOM 3102 O O . ARG A 1 384 ? 49.668 -6.542 -35.897 1.00 82.88 384 ARG A O 1
ATOM 3109 N N . GLY A 1 385 ? 48.350 -7.354 -34.273 1.00 84.88 385 GLY A N 1
ATOM 3110 C CA . GLY A 1 385 ? 49.015 -8.649 -34.160 1.00 84.88 385 GLY A CA 1
ATOM 3111 C C . GLY A 1 385 ? 48.896 -9.457 -35.451 1.00 84.88 385 GLY A C 1
ATOM 3112 O O . GLY A 1 385 ? 49.902 -9.953 -35.958 1.00 84.88 385 GLY A O 1
ATOM 3113 N N . ASN A 1 386 ? 47.696 -9.504 -36.033 1.00 83.38 386 ASN A N 1
ATOM 3114 C CA . ASN A 1 386 ? 47.441 -10.181 -37.303 1.00 83.38 386 ASN A CA 1
ATOM 3115 C C . ASN A 1 386 ? 48.221 -9.547 -38.467 1.00 83.38 386 ASN A C 1
ATOM 3117 O O . ASN A 1 386 ? 48.818 -10.271 -39.262 1.00 83.38 386 ASN A O 1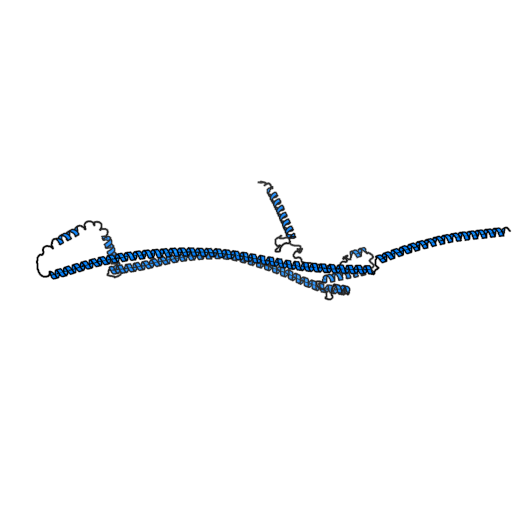
ATOM 3121 N N . GLU A 1 387 ? 48.303 -8.215 -38.538 1.00 82.31 387 GLU A N 1
ATOM 3122 C CA . GLU A 1 387 ? 49.126 -7.509 -39.534 1.00 82.31 387 GLU A CA 1
ATOM 3123 C C . GLU A 1 387 ? 50.615 -7.875 -39.422 1.00 82.31 387 GLU A C 1
ATOM 3125 O O . GLU A 1 387 ? 51.279 -8.145 -40.426 1.00 82.31 387 GLU A O 1
ATOM 3130 N N . ILE A 1 388 ? 51.153 -7.912 -38.198 1.00 82.06 388 ILE A N 1
ATOM 3131 C CA . ILE A 1 388 ? 52.560 -8.258 -37.954 1.00 82.06 388 ILE A CA 1
ATOM 3132 C C . ILE A 1 388 ? 52.834 -9.717 -38.337 1.00 82.06 388 ILE A C 1
ATOM 3134 O O . ILE A 1 388 ? 53.858 -9.997 -38.965 1.00 82.06 388 ILE A O 1
ATOM 3138 N N . LEU A 1 389 ? 51.924 -10.639 -38.010 1.00 80.56 389 LEU A N 1
ATOM 3139 C CA . LEU A 1 389 ? 52.033 -12.049 -38.394 1.00 80.56 389 LEU A CA 1
ATOM 3140 C C . LEU A 1 389 ? 52.002 -12.231 -39.916 1.00 80.56 389 LEU A C 1
ATOM 3142 O O . LEU A 1 389 ? 52.844 -12.954 -40.449 1.00 80.56 389 LEU A O 1
ATOM 3146 N N . GLN A 1 390 ? 51.114 -11.525 -40.622 1.00 78.62 390 GLN A N 1
ATOM 3147 C CA . GLN A 1 390 ? 51.054 -11.535 -42.090 1.00 78.62 390 GLN A CA 1
ATOM 3148 C C . GLN A 1 390 ? 52.334 -10.972 -42.729 1.00 78.62 390 GLN A C 1
ATOM 3150 O O . GLN A 1 390 ? 52.852 -11.523 -43.703 1.00 78.62 390 GLN A O 1
ATOM 3155 N N . MET A 1 391 ? 52.893 -9.896 -42.167 1.00 77.69 391 MET A N 1
ATOM 3156 C CA . MET A 1 391 ? 54.171 -9.339 -42.625 1.00 77.69 391 MET A CA 1
ATOM 3157 C C . MET A 1 391 ? 55.339 -10.303 -42.384 1.00 77.69 391 MET A C 1
ATOM 3159 O O . MET A 1 391 ? 56.234 -10.420 -43.221 1.00 77.69 391 MET A O 1
ATOM 3163 N N . TYR A 1 392 ? 55.341 -11.006 -41.252 1.00 77.06 392 TYR A N 1
ATOM 3164 C CA . TYR A 1 392 ? 56.371 -11.986 -40.918 1.00 77.06 392 TYR A CA 1
ATOM 3165 C C . TYR A 1 392 ? 56.296 -13.230 -41.816 1.00 77.06 392 TYR A C 1
ATOM 3167 O O . TYR A 1 392 ? 57.328 -13.663 -42.331 1.00 77.06 392 TYR A O 1
ATOM 3175 N N . SER A 1 393 ? 55.092 -13.749 -42.095 1.00 70.81 393 SER A N 1
ATOM 3176 C CA . SER A 1 393 ? 54.898 -14.872 -43.024 1.00 70.81 393 SER A CA 1
ATOM 3177 C C . SER A 1 393 ? 55.313 -14.517 -44.452 1.00 70.81 393 SER A C 1
ATOM 3179 O O . SER A 1 393 ? 55.978 -15.314 -45.113 1.00 70.81 393 SER A O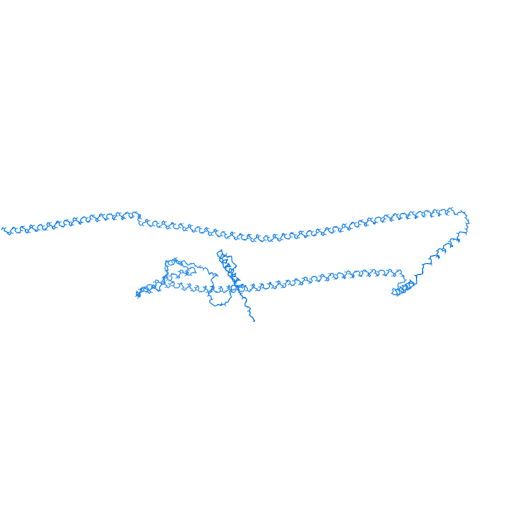 1
ATOM 3181 N N . ALA A 1 394 ? 55.009 -13.295 -44.904 1.00 70.69 394 ALA A N 1
ATOM 3182 C CA . ALA A 1 394 ? 55.449 -12.793 -46.205 1.00 70.69 394 ALA A CA 1
ATOM 3183 C C . ALA A 1 394 ? 56.982 -12.678 -46.306 1.00 70.69 394 ALA A C 1
ATOM 3185 O O . ALA A 1 394 ? 57.550 -12.853 -47.380 1.00 70.69 394 ALA A O 1
ATOM 3186 N N . LYS A 1 395 ? 57.667 -12.413 -45.185 1.00 69.88 395 LYS A N 1
ATOM 3187 C CA . LYS A 1 395 ? 59.126 -12.244 -45.133 1.00 69.88 395 LYS A CA 1
ATOM 3188 C C . LYS A 1 395 ? 59.899 -13.568 -45.060 1.00 69.88 395 LYS A C 1
ATOM 3190 O O . LYS A 1 395 ? 61.061 -13.599 -45.453 1.00 69.88 395 LYS A O 1
ATOM 3195 N N . ILE A 1 396 ? 59.281 -14.640 -44.560 1.00 69.56 396 ILE A N 1
ATOM 3196 C CA . ILE A 1 396 ? 59.896 -15.978 -44.452 1.00 69.56 396 ILE A CA 1
ATOM 3197 C C . ILE A 1 396 ? 59.694 -16.819 -45.721 1.00 69.56 396 ILE A C 1
ATOM 3199 O O . ILE A 1 396 ? 60.381 -17.819 -45.901 1.00 69.56 396 ILE A O 1
ATOM 3203 N N . GLY A 1 397 ? 58.826 -16.392 -46.644 1.00 59.47 397 GLY A N 1
ATOM 3204 C CA . GLY A 1 397 ? 58.657 -17.073 -47.931 1.00 59.47 397 GLY A CA 1
ATOM 3205 C C . GLY A 1 397 ? 57.979 -18.438 -47.807 1.00 59.47 397 GLY A C 1
ATOM 3206 O O . GLY A 1 397 ? 58.293 -19.357 -48.555 1.00 59.47 397 GLY A O 1
ATOM 3207 N N . ILE A 1 398 ? 57.054 -18.591 -46.855 1.00 56.34 398 ILE A N 1
ATOM 3208 C CA . ILE A 1 398 ? 56.152 -19.747 -46.830 1.00 56.34 398 ILE A CA 1
ATOM 3209 C C . ILE A 1 398 ? 55.091 -19.488 -47.907 1.00 56.34 398 ILE A C 1
ATOM 3211 O O . ILE A 1 398 ? 54.138 -18.750 -47.683 1.00 56.34 398 ILE A O 1
ATOM 3215 N N . GLU A 1 399 ? 55.287 -20.047 -49.101 1.00 48.69 399 GLU A N 1
ATOM 3216 C CA . GLU A 1 399 ? 54.393 -19.885 -50.263 1.00 48.69 399 GLU A CA 1
ATOM 3217 C C . GLU A 1 399 ? 53.102 -20.725 -50.184 1.00 48.69 399 GLU A C 1
ATOM 3219 O O . GLU A 1 399 ? 52.325 -20.764 -51.135 1.00 48.69 399 GLU A O 1
ATOM 3224 N N . ASP A 1 400 ? 52.815 -21.359 -49.045 1.00 48.72 400 ASP A N 1
ATOM 3225 C CA . ASP A 1 400 ? 51.570 -22.104 -48.846 1.00 48.72 400 ASP A CA 1
ATOM 3226 C C . ASP A 1 400 ? 50.454 -21.177 -48.331 1.00 48.72 400 ASP A C 1
ATOM 3228 O O . ASP A 1 400 ? 50.129 -21.110 -47.142 1.00 48.72 400 ASP A O 1
ATOM 3232 N N . GLN A 1 401 ? 49.836 -20.436 -49.257 1.00 50.97 401 GLN A N 1
ATOM 3233 C CA . GLN A 1 401 ? 48.710 -19.525 -48.980 1.00 50.97 401 GLN A CA 1
ATOM 3234 C C . GLN A 1 401 ? 47.526 -20.215 -48.266 1.00 50.97 401 GLN A C 1
ATOM 3236 O O . GLN A 1 401 ? 46.753 -19.559 -47.561 1.00 50.97 401 GLN A O 1
ATOM 3241 N N . GLN A 1 402 ? 47.396 -21.540 -48.394 1.00 47.75 402 GLN A N 1
ATOM 3242 C CA . GLN A 1 402 ? 46.345 -22.331 -47.744 1.00 47.75 402 GLN A CA 1
ATOM 3243 C C . GLN A 1 402 ? 46.618 -22.610 -46.256 1.00 47.75 402 GLN A C 1
ATOM 3245 O O . GLN A 1 402 ? 45.672 -22.620 -45.470 1.00 47.75 402 GLN A O 1
ATOM 3250 N N . ALA A 1 403 ? 47.880 -22.742 -45.832 1.00 49.38 403 ALA A N 1
ATOM 3251 C CA . ALA A 1 403 ? 48.220 -22.895 -44.413 1.00 49.38 403 ALA A CA 1
ATOM 3252 C C . ALA A 1 403 ? 48.095 -21.563 -43.648 1.00 49.38 403 ALA A C 1
ATOM 3254 O O . ALA A 1 403 ? 47.679 -21.537 -42.492 1.00 49.38 403 ALA A O 1
ATOM 3255 N N . ILE A 1 404 ? 48.383 -20.439 -44.316 1.00 46.81 404 ILE A N 1
ATOM 3256 C CA . ILE A 1 404 ? 48.346 -19.089 -43.725 1.00 46.81 404 ILE A CA 1
ATOM 3257 C C . ILE A 1 404 ? 46.901 -18.629 -43.472 1.00 46.81 404 ILE A C 1
ATOM 3259 O O . ILE A 1 404 ? 46.617 -18.012 -42.448 1.00 46.81 404 ILE A O 1
ATOM 3263 N N . THR A 1 405 ? 45.965 -18.999 -44.350 1.00 49.91 405 THR A N 1
ATOM 3264 C CA . THR A 1 405 ? 44.532 -18.697 -44.172 1.00 49.91 405 THR A CA 1
ATOM 3265 C C . THR A 1 405 ? 43.890 -19.556 -43.068 1.00 49.91 405 THR A C 1
ATOM 3267 O O . THR A 1 405 ? 42.868 -19.173 -42.510 1.00 49.91 405 THR A O 1
ATOM 3270 N N . ALA A 1 406 ? 44.503 -20.693 -42.717 1.00 49.34 406 ALA A N 1
ATOM 3271 C CA . ALA A 1 406 ? 44.054 -21.575 -41.637 1.00 49.34 406 ALA A CA 1
ATOM 3272 C C . ALA A 1 406 ? 44.610 -21.190 -40.247 1.00 49.34 406 ALA A C 1
ATOM 3274 O O . ALA A 1 406 ? 44.078 -21.641 -39.236 1.00 49.34 406 ALA A O 1
ATOM 3275 N N . LEU A 1 407 ? 45.661 -20.360 -40.188 1.00 48.41 407 LEU A N 1
ATOM 3276 C CA . LEU A 1 407 ? 46.320 -19.919 -38.946 1.00 48.41 407 LEU A CA 1
ATOM 3277 C C . LEU A 1 407 ? 45.862 -18.537 -38.451 1.00 48.41 407 LEU A C 1
ATOM 3279 O O . LEU A 1 407 ? 46.149 -18.182 -37.310 1.00 48.41 407 LEU A O 1
ATOM 3283 N N . VAL A 1 408 ? 45.153 -17.762 -39.277 1.00 47.41 408 VAL A N 1
ATOM 3284 C CA . VAL A 1 408 ? 44.635 -16.435 -38.915 1.00 47.41 408 VAL A CA 1
ATOM 3285 C C . VAL A 1 408 ? 43.106 -16.503 -38.864 1.00 47.41 408 VAL A C 1
ATOM 3287 O O . VAL A 1 408 ? 42.491 -16.788 -39.895 1.00 47.41 408 VAL A O 1
ATOM 3290 N N . PRO A 1 409 ? 42.459 -16.247 -37.710 1.00 42.66 409 PRO A N 1
ATOM 3291 C CA . PRO A 1 409 ? 41.005 -16.178 -37.646 1.00 42.66 409 PRO A CA 1
ATOM 3292 C C . PRO A 1 409 ? 40.513 -15.063 -38.576 1.00 42.66 409 PRO A C 1
ATOM 3294 O O . PRO A 1 409 ? 40.904 -13.906 -38.425 1.00 42.66 409 PRO A O 1
ATOM 3297 N N . GLN A 1 410 ? 39.669 -15.393 -39.556 1.00 46.34 410 GLN A N 1
ATOM 3298 C CA . GLN A 1 410 ? 39.001 -14.379 -40.371 1.00 46.34 410 GLN A CA 1
ATOM 3299 C C . GLN A 1 410 ? 37.957 -13.669 -39.507 1.00 46.34 410 GLN A C 1
ATOM 3301 O O . GLN A 1 410 ? 36.858 -14.184 -39.299 1.00 46.34 410 GLN A O 1
ATOM 3306 N N . THR A 1 411 ? 38.296 -12.491 -38.990 1.00 45.91 411 THR A N 1
ATOM 3307 C CA . THR A 1 411 ? 37.324 -11.613 -38.340 1.00 45.91 411 THR A CA 1
ATOM 3308 C C . THR A 1 411 ? 36.572 -10.789 -39.395 1.00 45.91 411 THR A C 1
ATOM 3310 O O . THR A 1 411 ? 37.172 -10.295 -40.355 1.00 45.91 411 THR A O 1
ATOM 3313 N N . PRO A 1 412 ? 35.235 -10.668 -39.290 1.00 39.19 412 PRO A N 1
ATOM 3314 C CA . PRO A 1 412 ? 34.437 -9.912 -40.247 1.00 39.19 412 PRO A CA 1
ATOM 3315 C C . PRO A 1 412 ? 34.748 -8.410 -40.153 1.00 39.19 412 PRO A C 1
ATOM 3317 O O . PRO A 1 412 ? 34.845 -7.848 -39.067 1.00 39.19 412 PRO A O 1
ATOM 3320 N N . ALA A 1 413 ? 34.849 -7.750 -41.309 1.00 39.09 413 ALA A N 1
ATOM 3321 C CA . ALA A 1 413 ? 35.220 -6.341 -41.488 1.00 39.09 413 ALA A CA 1
ATOM 3322 C C . ALA A 1 413 ? 34.155 -5.309 -41.030 1.00 39.09 413 ALA A C 1
ATOM 3324 O O . ALA A 1 413 ? 33.978 -4.271 -41.670 1.00 39.09 413 ALA A O 1
ATOM 3325 N N . ALA A 1 414 ? 33.414 -5.585 -39.954 1.00 39.25 414 ALA A N 1
ATOM 3326 C CA . ALA A 1 414 ? 32.431 -4.669 -39.376 1.00 39.25 414 ALA A CA 1
ATOM 3327 C C . ALA A 1 414 ? 32.943 -4.094 -38.041 1.00 39.25 414 ALA A C 1
ATOM 3329 O O . ALA A 1 414 ? 33.580 -4.822 -37.280 1.00 39.25 414 ALA A O 1
ATOM 3330 N N . PRO A 1 415 ? 32.662 -2.815 -37.715 1.00 41.28 415 PRO A N 1
ATOM 3331 C CA . PRO A 1 415 ? 32.964 -2.279 -36.393 1.00 41.28 415 PRO A CA 1
ATOM 3332 C C . PRO A 1 415 ? 32.211 -3.099 -35.338 1.00 41.28 415 PRO A C 1
ATOM 3334 O O . PRO A 1 415 ? 30.982 -3.175 -35.363 1.00 41.28 415 PRO A O 1
ATOM 3337 N N . TYR A 1 416 ? 32.953 -3.740 -34.435 1.00 46.12 416 TYR A N 1
ATOM 3338 C CA . TYR A 1 416 ? 32.395 -4.542 -33.352 1.00 46.12 416 TYR A CA 1
ATOM 3339 C C . TYR A 1 416 ? 31.536 -3.666 -32.428 1.00 46.12 416 TYR A C 1
ATOM 3341 O O . TYR A 1 416 ? 32.052 -2.895 -31.623 1.00 46.12 416 TYR A O 1
ATOM 3349 N N . THR A 1 417 ? 30.213 -3.791 -32.515 1.00 38.94 417 THR A N 1
ATOM 3350 C CA . THR A 1 417 ? 29.295 -3.287 -31.487 1.00 38.94 417 THR A CA 1
ATOM 3351 C C . THR A 1 417 ? 29.184 -4.327 -30.378 1.00 38.94 417 THR A C 1
ATOM 3353 O O . THR A 1 417 ? 28.435 -5.294 -30.509 1.00 38.94 417 THR A O 1
ATOM 3356 N N . PHE A 1 418 ? 29.934 -4.143 -29.291 1.00 48.03 418 PHE A N 1
ATOM 3357 C CA . PHE A 1 418 ? 29.787 -4.960 -28.088 1.00 48.03 418 PHE A CA 1
ATOM 3358 C C . PHE A 1 418 ? 28.589 -4.469 -27.269 1.00 48.03 418 PHE A C 1
ATOM 3360 O O . PHE A 1 418 ? 28.592 -3.352 -26.754 1.00 48.03 418 PHE A O 1
ATOM 3367 N N . VAL A 1 419 ? 27.565 -5.312 -27.135 1.00 43.56 419 VAL A N 1
ATOM 3368 C CA . VAL A 1 419 ? 26.526 -5.152 -26.114 1.00 43.56 419 VAL A CA 1
ATOM 3369 C C . VAL A 1 419 ? 27.009 -5.925 -24.894 1.00 43.56 419 VAL A C 1
ATOM 3371 O O . VAL A 1 419 ? 27.025 -7.151 -24.903 1.00 43.56 419 VAL A O 1
ATOM 3374 N N . ILE A 1 420 ? 27.463 -5.210 -23.863 1.00 45.69 420 ILE A N 1
ATOM 3375 C CA . ILE A 1 420 ? 27.712 -5.813 -22.552 1.00 45.69 420 ILE A CA 1
ATOM 3376 C C . ILE A 1 420 ? 26.333 -6.088 -21.961 1.00 45.69 420 ILE A C 1
ATOM 3378 O O . ILE A 1 420 ? 25.668 -5.175 -21.466 1.00 45.69 420 ILE A O 1
ATOM 3382 N N . GLU A 1 421 ? 25.868 -7.327 -22.081 1.00 44.44 421 GLU A N 1
ATOM 3383 C CA . GLU A 1 421 ? 24.677 -7.751 -21.361 1.00 44.44 421 GLU A CA 1
ATOM 3384 C C . GLU A 1 421 ? 25.016 -7.778 -19.864 1.00 44.44 421 GLU A C 1
ATOM 3386 O O . GLU A 1 421 ? 26.021 -8.380 -19.471 1.00 44.44 421 GLU A O 1
ATOM 3391 N N . PRO A 1 422 ? 24.242 -7.085 -19.007 1.00 42.12 422 PRO A N 1
ATOM 3392 C CA . PRO A 1 422 ? 24.412 -7.220 -17.569 1.00 42.12 422 PRO A CA 1
ATOM 3393 C C . PRO A 1 422 ? 24.230 -8.697 -17.200 1.00 42.12 422 PRO A C 1
ATOM 3395 O O . PRO A 1 422 ? 23.396 -9.357 -17.826 1.00 42.12 422 PRO A O 1
ATOM 3398 N N . PRO A 1 423 ? 24.975 -9.220 -16.206 1.00 43.25 423 PRO A N 1
ATOM 3399 C CA . PRO A 1 423 ? 24.885 -10.623 -15.827 1.00 43.25 423 PRO A CA 1
ATOM 3400 C C . PRO A 1 423 ? 23.420 -10.974 -15.593 1.00 43.25 423 PRO A C 1
ATOM 3402 O O . PRO A 1 423 ? 22.763 -10.414 -14.709 1.00 43.25 423 PRO A O 1
ATOM 3405 N N . SER A 1 424 ? 22.893 -11.860 -16.438 1.00 40.03 424 SER A N 1
ATOM 3406 C CA . SER A 1 424 ? 21.544 -12.350 -16.255 1.00 40.03 424 SER A CA 1
ATOM 3407 C C . SER A 1 424 ? 21.532 -13.155 -14.966 1.00 40.03 424 SER A C 1
ATOM 3409 O O . SER A 1 424 ? 22.284 -14.116 -14.813 1.00 40.03 424 SER A O 1
ATOM 3411 N N . THR A 1 425 ? 20.635 -12.815 -14.045 1.00 39.38 425 THR A N 1
ATOM 3412 C CA . THR A 1 425 ? 20.375 -13.632 -12.853 1.00 39.38 425 THR A CA 1
ATOM 3413 C C . THR A 1 425 ? 19.787 -15.010 -13.192 1.00 39.38 425 THR A C 1
ATOM 3415 O O . THR A 1 425 ? 19.458 -15.763 -12.284 1.00 39.38 425 THR A O 1
ATOM 3418 N N . THR A 1 426 ? 19.655 -15.350 -14.481 1.00 41.50 426 THR A N 1
ATOM 3419 C CA . THR A 1 426 ? 19.112 -16.618 -14.981 1.00 41.50 426 THR A CA 1
ATOM 3420 C C . THR A 1 426 ? 20.145 -17.534 -15.638 1.00 41.50 426 THR A C 1
ATOM 3422 O O . THR A 1 426 ? 19.758 -18.595 -16.131 1.00 41.50 426 THR A O 1
ATOM 3425 N N . GLU A 1 427 ? 21.436 -17.182 -15.687 1.00 35.97 427 GLU A N 1
ATOM 3426 C CA . GLU A 1 427 ? 22.442 -18.172 -16.086 1.00 35.97 427 GLU A CA 1
ATOM 3427 C C . GLU A 1 427 ? 22.682 -19.136 -14.926 1.00 35.97 427 GLU A C 1
ATOM 3429 O O . GLU A 1 427 ? 23.387 -18.845 -13.958 1.00 35.97 427 GLU A O 1
ATOM 3434 N N . LYS A 1 428 ? 22.058 -20.314 -15.044 1.00 39.28 428 LYS A N 1
ATOM 3435 C CA . LYS A 1 428 ? 22.478 -21.524 -14.346 1.00 39.28 428 LYS A CA 1
ATOM 3436 C C . LYS A 1 428 ? 23.969 -21.694 -14.592 1.00 39.28 428 LYS A C 1
ATOM 3438 O O . LYS A 1 428 ? 24.387 -22.114 -15.668 1.00 39.28 428 LYS A O 1
ATOM 3443 N N . VAL A 1 429 ? 24.749 -21.346 -13.577 1.00 35.16 429 VAL A N 1
ATOM 3444 C CA . VAL A 1 429 ? 26.152 -21.707 -13.474 1.00 35.16 429 VAL A CA 1
ATOM 3445 C C . VAL A 1 429 ? 26.196 -23.218 -13.662 1.00 35.16 429 VAL A C 1
ATOM 3447 O O . VAL A 1 429 ? 25.661 -23.962 -12.842 1.00 35.16 429 VAL A O 1
ATOM 3450 N N . ALA A 1 430 ? 26.755 -23.668 -14.780 1.00 40.56 430 ALA A N 1
ATOM 3451 C CA . ALA A 1 430 ? 27.084 -25.065 -14.987 1.00 40.56 430 ALA A CA 1
ATOM 3452 C C . ALA A 1 430 ? 28.242 -25.406 -14.038 1.00 40.56 430 ALA A C 1
ATOM 3454 O O . ALA A 1 430 ? 29.404 -25.411 -14.431 1.00 40.56 430 ALA A O 1
ATOM 3455 N N . SER A 1 431 ? 27.930 -25.609 -12.758 1.00 33.06 431 SER A N 1
ATOM 3456 C CA . SER A 1 431 ? 28.769 -26.409 -11.881 1.00 33.06 431 SER A CA 1
ATOM 3457 C C . SER A 1 431 ? 28.333 -27.852 -12.068 1.00 33.06 431 SER A C 1
ATOM 3459 O O . SER A 1 431 ? 27.275 -28.266 -11.596 1.00 33.06 431 SER A O 1
ATOM 3461 N N . GLU A 1 432 ? 29.145 -28.608 -12.797 1.00 40.50 432 GLU A N 1
ATOM 3462 C CA . GLU A 1 432 ? 29.183 -30.052 -12.625 1.00 40.50 432 GLU A CA 1
ATOM 3463 C C . GLU A 1 432 ? 29.378 -30.356 -11.131 1.00 40.50 432 GLU A C 1
ATOM 3465 O O . GLU A 1 432 ? 30.216 -29.729 -10.477 1.00 40.50 432 GLU A O 1
ATOM 3470 N N . SER A 1 433 ? 28.650 -31.359 -10.635 1.00 37.94 433 SER A N 1
ATOM 3471 C CA . SER A 1 433 ? 28.653 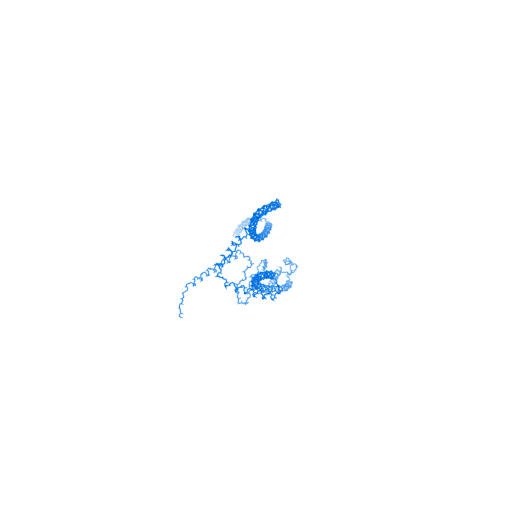-31.903 -9.260 1.00 37.94 433 SER A CA 1
ATOM 3472 C C . SER A 1 433 ? 27.678 -31.230 -8.283 1.00 37.94 433 SER A C 1
ATOM 3474 O O . SER A 1 433 ? 28.053 -30.332 -7.538 1.00 37.94 433 SER A O 1
ATOM 3476 N N . ASP A 1 434 ? 26.422 -31.672 -8.272 1.00 30.39 434 ASP A N 1
ATOM 3477 C CA . ASP A 1 434 ? 25.884 -32.549 -7.214 1.00 30.39 434 ASP A CA 1
ATOM 3478 C C . ASP A 1 434 ? 24.415 -32.862 -7.553 1.00 30.39 434 ASP A C 1
ATOM 3480 O O . ASP A 1 434 ? 23.607 -31.965 -7.797 1.00 30.39 434 ASP A O 1
ATOM 3484 N N . GLU A 1 435 ? 24.088 -34.146 -7.670 1.00 41.66 435 GLU A N 1
ATOM 3485 C CA . GLU A 1 435 ? 22.730 -34.612 -7.940 1.00 41.66 435 GLU A CA 1
ATOM 3486 C C . GLU A 1 435 ? 21.938 -34.612 -6.631 1.00 41.66 435 GLU A C 1
ATOM 3488 O O . GLU A 1 435 ? 22.145 -35.465 -5.772 1.00 41.66 435 GLU A O 1
ATOM 3493 N N . GLY A 1 436 ? 20.987 -33.691 -6.492 1.00 36.25 436 GLY A N 1
ATOM 3494 C CA . GLY A 1 436 ? 20.022 -33.750 -5.401 1.00 36.25 436 GLY A CA 1
ATOM 3495 C C . GLY A 1 436 ? 19.165 -32.500 -5.276 1.00 36.25 436 GLY A C 1
ATOM 3496 O O . GLY A 1 436 ? 19.667 -31.443 -4.925 1.00 36.25 436 GLY A O 1
ATOM 3497 N N . GLU A 1 437 ? 17.861 -32.688 -5.478 1.00 32.62 437 GLU A N 1
ATOM 3498 C CA . GLU A 1 437 ? 16.756 -31.807 -5.066 1.00 32.62 437 GLU A CA 1
ATOM 3499 C C . GLU A 1 437 ? 16.317 -30.731 -6.080 1.00 32.62 437 GLU A C 1
ATOM 3501 O O . GLU A 1 437 ? 16.819 -29.613 -6.179 1.00 32.62 437 GLU A O 1
ATOM 3506 N N . GLU A 1 438 ? 15.308 -31.131 -6.856 1.00 37.06 438 GLU A N 1
ATOM 3507 C CA . GLU A 1 438 ? 14.475 -30.302 -7.718 1.00 37.06 438 GLU A CA 1
ATOM 3508 C C . GLU A 1 438 ? 13.549 -29.359 -6.925 1.00 37.06 438 GLU A C 1
ATOM 3510 O O . GLU A 1 438 ? 12.943 -29.758 -5.936 1.00 37.06 438 GLU A O 1
ATOM 3515 N N . GLU A 1 439 ? 13.361 -28.166 -7.506 1.00 44.62 439 GLU A N 1
ATOM 3516 C CA . GLU A 1 439 ? 12.101 -27.404 -7.594 1.00 44.62 439 GLU A CA 1
ATOM 3517 C C . GLU A 1 439 ? 11.463 -26.870 -6.293 1.00 44.62 439 GLU A C 1
ATOM 3519 O O . GLU A 1 439 ? 10.748 -27.600 -5.626 1.00 44.62 439 GLU A O 1
ATOM 3524 N N . GLU A 1 440 ? 11.592 -25.550 -6.034 1.00 37.09 440 GLU A N 1
ATOM 3525 C CA . GLU A 1 440 ? 10.459 -24.655 -5.654 1.00 37.09 440 GLU A CA 1
ATOM 3526 C C . GLU A 1 440 ? 10.810 -23.158 -5.411 1.00 37.09 440 GLU A C 1
ATOM 3528 O O . GLU A 1 440 ? 10.015 -22.424 -4.832 1.00 37.09 440 GLU A O 1
ATOM 3533 N N . GLU A 1 441 ? 11.942 -22.622 -5.883 1.00 40.97 441 GLU A N 1
ATOM 3534 C CA . GLU A 1 441 ? 12.270 -21.193 -5.677 1.00 40.97 441 GLU A CA 1
ATOM 3535 C C . GLU A 1 441 ? 12.251 -20.372 -6.974 1.00 40.97 441 GLU A C 1
ATOM 3537 O O . GLU A 1 441 ? 13.298 -20.018 -7.496 1.00 40.97 441 GLU A O 1
ATOM 3542 N N . GLU A 1 442 ? 11.071 -20.044 -7.509 1.00 43.31 442 GLU A N 1
ATOM 3543 C CA . GLU A 1 442 ? 10.902 -19.026 -8.568 1.00 43.31 442 GLU A CA 1
ATOM 3544 C C . GLU A 1 442 ? 9.386 -18.691 -8.658 1.00 43.31 442 GLU A C 1
ATOM 3546 O O . GLU A 1 442 ? 8.578 -19.546 -9.008 1.00 43.31 442 GLU A O 1
ATOM 3551 N N . GLU A 1 443 ? 8.841 -17.521 -8.293 1.00 41.16 443 GLU A N 1
ATOM 3552 C CA . GLU A 1 443 ? 9.172 -16.154 -8.715 1.00 41.16 443 GLU A CA 1
ATOM 3553 C C . GLU A 1 443 ? 8.305 -15.131 -7.929 1.00 41.16 443 GLU A C 1
ATOM 3555 O O . GLU A 1 443 ? 7.090 -15.082 -8.123 1.00 41.16 443 GLU A O 1
ATOM 3560 N N . ASP A 1 444 ? 8.907 -14.229 -7.141 1.00 45.09 444 ASP A N 1
ATOM 3561 C CA . ASP A 1 444 ? 8.254 -13.004 -6.621 1.00 45.09 444 ASP A CA 1
ATOM 3562 C C . ASP A 1 444 ? 8.398 -11.832 -7.623 1.00 45.09 444 ASP A C 1
ATOM 3564 O O . ASP A 1 444 ? 8.779 -10.710 -7.276 1.00 45.09 444 ASP A O 1
ATOM 3568 N N . ARG A 1 445 ? 8.131 -12.073 -8.916 1.00 66.31 445 ARG A N 1
ATOM 3569 C CA . ARG A 1 445 ? 8.045 -10.995 -9.919 1.00 66.31 445 ARG A CA 1
ATOM 3570 C C . ARG A 1 445 ? 6.870 -11.189 -10.877 1.00 66.31 445 ARG A C 1
ATOM 3572 O O . ARG A 1 445 ? 6.544 -12.321 -11.225 1.00 66.31 445 ARG A O 1
ATOM 3579 N N . PRO A 1 446 ? 6.227 -10.096 -11.328 1.00 51.88 446 PRO A N 1
ATOM 3580 C CA . PRO A 1 446 ? 5.125 -10.184 -12.275 1.00 51.88 446 PRO A CA 1
ATOM 3581 C C . PRO A 1 446 ? 5.618 -10.748 -13.615 1.00 51.88 446 PRO A C 1
ATOM 3583 O O . PRO A 1 446 ? 6.470 -10.147 -14.267 1.00 51.88 446 PRO A O 1
ATOM 3586 N N . LEU A 1 447 ? 5.068 -11.898 -14.016 1.00 77.88 447 LEU A N 1
ATOM 3587 C CA . LEU A 1 447 ? 5.392 -12.570 -15.276 1.00 77.88 447 LEU A CA 1
ATOM 3588 C C . LEU A 1 447 ? 4.951 -11.739 -16.490 1.00 77.88 447 LEU A C 1
ATOM 3590 O O . LEU A 1 447 ? 3.892 -11.100 -16.484 1.00 77.88 447 LEU A O 1
ATOM 3594 N N . THR A 1 448 ? 5.735 -11.791 -17.566 1.00 77.38 448 THR A N 1
ATOM 3595 C CA . THR A 1 448 ? 5.345 -11.209 -18.856 1.00 77.38 448 THR A CA 1
ATOM 3596 C C . THR A 1 448 ? 4.256 -12.049 -19.534 1.00 77.38 448 THR A C 1
ATOM 3598 O O . THR A 1 448 ? 4.082 -13.235 -19.258 1.00 77.38 448 THR A O 1
ATOM 3601 N N . ARG A 1 449 ? 3.486 -11.444 -20.451 1.00 64.06 449 ARG A N 1
ATOM 3602 C CA . ARG A 1 449 ? 2.354 -12.112 -21.124 1.00 64.06 449 ARG A CA 1
ATOM 3603 C C . ARG A 1 449 ? 2.768 -13.391 -21.867 1.00 64.06 449 ARG A C 1
ATOM 3605 O O . ARG A 1 449 ? 2.043 -14.377 -21.808 1.00 64.06 449 ARG A O 1
ATOM 3612 N N . SER A 1 450 ? 3.930 -13.386 -22.518 1.00 69.06 450 SER A N 1
ATOM 3613 C CA . SER A 1 450 ? 4.494 -14.553 -23.207 1.00 69.06 450 SER A CA 1
ATOM 3614 C C . SER A 1 450 ? 4.895 -15.666 -22.238 1.00 69.06 450 SER A C 1
ATOM 3616 O O . SER A 1 450 ? 4.634 -16.835 -22.505 1.00 69.06 450 SER A O 1
ATOM 3618 N N . GLU A 1 451 ? 5.473 -15.323 -21.085 1.00 75.12 451 GLU A N 1
ATOM 3619 C CA . GLU A 1 451 ? 5.830 -16.302 -20.049 1.00 75.12 451 GLU A CA 1
ATOM 3620 C C . GLU A 1 451 ? 4.580 -16.910 -19.404 1.00 75.12 451 GLU A C 1
ATOM 3622 O O . GLU A 1 451 ? 4.542 -18.107 -19.126 1.00 75.12 451 GLU A O 1
ATOM 3627 N N . LEU A 1 452 ? 3.519 -16.116 -19.236 1.00 75.19 452 LEU A N 1
ATOM 3628 C CA . LEU A 1 452 ? 2.233 -16.578 -18.719 1.00 75.19 452 LEU A CA 1
ATOM 3629 C C . LEU A 1 452 ? 1.534 -17.533 -19.704 1.00 75.19 452 LEU A C 1
ATOM 3631 O O . LEU A 1 452 ? 0.987 -18.554 -19.288 1.00 75.19 452 LEU A O 1
ATOM 3635 N N . GLU A 1 453 ? 1.602 -17.261 -21.010 1.00 70.25 453 GLU A N 1
ATOM 3636 C CA . GLU A 1 453 ? 1.118 -18.169 -22.063 1.00 70.25 453 GLU A CA 1
ATOM 3637 C C . GLU A 1 453 ? 1.906 -19.493 -22.074 1.00 70.25 453 GLU A C 1
ATOM 3639 O O . GLU A 1 453 ? 1.315 -20.572 -22.119 1.00 70.25 453 GLU A O 1
ATOM 3644 N N . VAL A 1 454 ? 3.230 -19.455 -21.912 1.00 78.25 454 VAL A N 1
ATOM 3645 C CA . VAL A 1 454 ? 4.050 -20.676 -21.819 1.00 78.25 454 VAL A CA 1
ATOM 3646 C C . VAL A 1 454 ? 3.753 -21.459 -20.534 1.00 78.25 454 VAL A C 1
ATOM 3648 O O . VAL A 1 454 ? 3.591 -22.680 -20.579 1.00 78.25 454 VAL A O 1
ATOM 3651 N N . LYS A 1 455 ? 3.622 -20.783 -19.386 1.00 76.62 455 LYS A N 1
ATOM 3652 C CA . LYS A 1 455 ? 3.337 -21.416 -18.085 1.00 76.62 455 LYS A CA 1
ATOM 3653 C C . LYS A 1 455 ? 1.938 -22.040 -18.060 1.00 76.62 455 LYS A C 1
ATOM 3655 O O . LYS A 1 455 ? 1.768 -23.144 -17.536 1.00 76.62 455 LYS A O 1
ATOM 3660 N N . THR A 1 456 ? 0.953 -21.394 -18.687 1.00 75.94 456 THR A N 1
ATOM 3661 C CA . THR A 1 456 ? -0.412 -21.933 -18.843 1.00 75.94 456 THR A CA 1
ATOM 3662 C C . THR A 1 456 ? -0.458 -23.129 -19.795 1.00 75.94 456 THR A C 1
ATOM 3664 O O . THR A 1 456 ? -1.067 -24.144 -19.462 1.00 75.94 456 THR A O 1
ATOM 3667 N N . LEU A 1 457 ? 0.259 -23.094 -20.923 1.00 75.12 457 LEU A N 1
ATOM 3668 C CA . LEU A 1 457 ? 0.376 -24.248 -21.827 1.00 75.12 457 LEU A CA 1
ATOM 3669 C C . LEU A 1 457 ? 1.084 -25.439 -21.164 1.00 75.12 457 LEU A C 1
ATOM 3671 O O . LEU A 1 457 ? 0.664 -26.588 -21.322 1.00 75.12 457 LEU A O 1
ATOM 3675 N N . LYS A 1 458 ? 2.124 -25.180 -20.364 1.00 73.12 458 LYS A N 1
ATOM 3676 C CA . LYS A 1 458 ? 2.867 -26.222 -19.640 1.00 73.12 458 LYS A CA 1
ATOM 3677 C C . LYS A 1 458 ? 2.014 -26.860 -18.539 1.00 73.12 458 LYS A C 1
ATOM 3679 O O . LYS A 1 458 ? 2.034 -28.080 -18.382 1.00 73.12 458 LYS A O 1
ATOM 3684 N N . THR A 1 459 ? 1.219 -26.068 -17.817 1.00 73.94 459 THR A N 1
ATOM 3685 C CA . THR A 1 459 ? 0.274 -26.579 -16.804 1.00 73.94 459 THR A CA 1
ATOM 3686 C C . THR A 1 459 ? -0.901 -27.333 -17.424 1.00 73.94 459 THR A C 1
ATOM 3688 O O . THR A 1 459 ? -1.262 -28.387 -16.903 1.00 73.94 459 THR A O 1
ATOM 3691 N N . LEU A 1 460 ? -1.441 -26.880 -18.560 1.00 74.06 460 LEU A N 1
ATOM 3692 C CA . LEU A 1 460 ? -2.450 -27.622 -19.330 1.00 74.06 460 LEU A CA 1
ATOM 3693 C C . LEU A 1 460 ? -1.915 -28.986 -19.790 1.00 74.06 460 LEU A C 1
ATOM 3695 O O . LEU A 1 460 ? -2.551 -30.004 -19.533 1.00 74.06 460 LEU A O 1
ATOM 3699 N N . SER A 1 461 ? -0.702 -29.034 -20.345 1.00 73.25 461 SER A N 1
ATOM 3700 C CA . SER A 1 461 ? -0.051 -30.288 -20.756 1.00 73.25 461 SER A CA 1
ATOM 3701 C C . SER A 1 461 ? 0.232 -31.234 -19.573 1.00 73.25 461 SER A C 1
ATOM 3703 O O . SER A 1 461 ? -0.004 -32.447 -19.652 1.00 73.25 461 SER A O 1
ATOM 3705 N N . LYS A 1 462 ? 0.661 -30.699 -18.416 1.00 71.75 462 LYS A N 1
ATOM 3706 C CA . LYS A 1 462 ? 0.865 -31.483 -17.177 1.00 71.75 462 LYS A CA 1
ATOM 3707 C C . LYS A 1 462 ? -0.468 -32.026 -16.628 1.00 71.75 462 LYS A C 1
ATOM 3709 O O . LYS A 1 462 ? -0.521 -33.148 -16.125 1.00 71.75 462 LYS A O 1
ATOM 3714 N N . ARG A 1 463 ? -1.567 -31.277 -16.784 1.00 74.12 463 ARG A N 1
ATOM 3715 C CA . ARG A 1 463 ? -2.916 -31.716 -16.390 1.00 74.12 463 ARG A CA 1
ATOM 3716 C C . ARG A 1 463 ? -3.472 -32.796 -17.321 1.00 74.12 463 ARG A C 1
ATOM 3718 O O . ARG A 1 463 ? -3.950 -33.814 -16.830 1.00 74.12 463 ARG A O 1
ATOM 3725 N N . GLU A 1 464 ? -3.320 -32.635 -18.634 1.00 70.94 464 GLU A N 1
ATOM 3726 C CA . GLU A 1 464 ? -3.744 -33.631 -19.630 1.00 70.94 464 GLU A CA 1
ATOM 3727 C C . GLU A 1 464 ? -2.971 -34.952 -19.504 1.00 70.94 464 GLU A C 1
ATOM 3729 O O . GLU A 1 464 ? -3.535 -36.041 -19.633 1.00 70.94 464 GLU A O 1
ATOM 3734 N N . SER A 1 465 ? -1.670 -34.883 -19.210 1.00 69.88 465 SER A N 1
ATOM 3735 C CA . SER A 1 465 ? -0.850 -36.073 -18.950 1.00 69.88 465 SER A CA 1
ATOM 3736 C C . SER A 1 465 ? -1.190 -36.740 -17.608 1.00 69.88 465 SER A C 1
ATOM 3738 O O . SER A 1 465 ? -1.196 -37.973 -17.523 1.00 69.88 465 SER A O 1
ATOM 3740 N N . GLY A 1 466 ? -1.560 -35.959 -16.588 1.00 67.31 466 GLY A N 1
ATOM 3741 C CA . GLY A 1 466 ? -2.089 -36.451 -15.312 1.00 67.31 466 GLY A CA 1
ATOM 3742 C C . GLY A 1 466 ? -3.440 -37.167 -15.444 1.00 67.31 466 GLY A C 1
ATOM 3743 O O . GLY A 1 466 ? -3.622 -38.244 -14.869 1.00 67.31 466 GLY A O 1
ATOM 3744 N N . GLU A 1 467 ? -4.366 -36.634 -16.247 1.00 65.94 467 GLU A N 1
ATOM 3745 C CA . GLU A 1 467 ? -5.654 -37.284 -16.545 1.00 65.94 467 GLU A CA 1
ATOM 3746 C C . GLU A 1 467 ? -5.471 -38.593 -17.323 1.00 65.94 467 GLU A C 1
ATOM 3748 O O . GLU A 1 467 ? -6.076 -39.608 -16.968 1.00 65.94 467 GLU A O 1
ATOM 3753 N N . LYS A 1 468 ? -4.552 -38.632 -18.299 1.00 62.66 468 LYS A N 1
ATOM 3754 C CA . LYS A 1 468 ? -4.209 -39.867 -19.030 1.00 62.66 468 LYS A CA 1
ATOM 3755 C C . LYS A 1 468 ? -3.581 -40.939 -18.128 1.00 62.66 468 LYS A C 1
ATOM 3757 O O . LYS A 1 468 ? -3.850 -42.127 -18.319 1.00 62.66 468 LYS A O 1
ATOM 3762 N N . LYS A 1 469 ? -2.781 -40.553 -17.123 1.00 62.22 469 LYS A N 1
ATOM 3763 C CA . LYS A 1 469 ? -2.239 -41.483 -16.110 1.00 62.22 469 LYS A CA 1
ATOM 3764 C C . LYS A 1 469 ? -3.326 -42.014 -15.167 1.00 62.22 469 LYS A C 1
ATOM 3766 O O . LYS A 1 469 ? -3.331 -43.210 -14.884 1.00 62.22 469 LYS A O 1
ATOM 3771 N N . LYS A 1 470 ? -4.271 -41.170 -14.732 1.00 62.84 470 LYS A N 1
ATOM 3772 C CA . LYS A 1 470 ? -5.408 -41.592 -13.888 1.00 62.84 470 LYS A CA 1
ATOM 3773 C C . LYS A 1 470 ? -6.383 -42.522 -14.614 1.00 62.84 470 LYS A C 1
ATOM 3775 O O . LYS A 1 470 ? -6.885 -43.450 -13.988 1.00 62.84 470 LYS A O 1
ATOM 3780 N N . MET A 1 471 ? -6.617 -42.321 -15.913 1.00 57.72 471 MET A N 1
ATOM 3781 C CA . MET A 1 471 ? -7.411 -43.257 -16.722 1.00 57.72 471 MET A CA 1
ATOM 3782 C C . MET A 1 471 ? -6.721 -44.624 -16.846 1.00 57.72 471 MET A C 1
ATOM 3784 O O . MET A 1 471 ? -7.346 -45.638 -16.563 1.00 57.72 471 MET A O 1
ATOM 3788 N N . LYS A 1 472 ? -5.409 -44.668 -17.124 1.00 58.22 472 LYS A N 1
ATOM 3789 C CA . LYS A 1 472 ? -4.658 -45.939 -17.212 1.00 58.22 472 LYS A CA 1
ATOM 3790 C C . LYS A 1 472 ? -4.566 -46.720 -15.893 1.00 58.22 472 LYS A C 1
ATOM 3792 O O . LYS A 1 472 ? -4.434 -47.938 -15.932 1.00 58.22 472 LYS A O 1
ATOM 3797 N N . GLN A 1 473 ? -4.632 -46.055 -14.737 1.00 55.91 473 GLN A N 1
ATOM 3798 C CA . GLN A 1 473 ? -4.614 -46.726 -13.427 1.00 55.91 473 GLN A CA 1
ATOM 3799 C C . GLN A 1 473 ? -5.959 -47.357 -13.034 1.00 55.91 473 GLN A C 1
ATOM 3801 O O . GLN A 1 473 ? -5.970 -48.258 -12.200 1.00 55.91 473 GLN A O 1
ATOM 3806 N N . LYS A 1 474 ? -7.081 -46.918 -13.624 1.00 55.97 474 LYS A N 1
ATOM 3807 C CA . LYS A 1 474 ? -8.400 -47.530 -13.389 1.00 55.97 474 LYS A CA 1
ATOM 3808 C C . LYS A 1 474 ? -8.636 -48.810 -14.201 1.00 55.97 474 LYS A C 1
ATOM 3810 O O . LYS A 1 474 ? -9.440 -49.626 -13.768 1.00 55.97 474 LYS A O 1
ATOM 3815 N N . ASP A 1 475 ? -7.906 -49.010 -15.299 1.00 55.31 475 ASP A N 1
ATOM 3816 C CA . ASP A 1 475 ? -8.082 -50.152 -16.213 1.00 55.31 475 ASP A CA 1
ATOM 3817 C C . ASP A 1 475 ? -7.127 -51.337 -15.945 1.00 55.31 475 ASP A C 1
ATOM 3819 O O . ASP A 1 475 ? -7.090 -52.297 -16.715 1.00 55.31 475 ASP A O 1
ATOM 3823 N N . ALA A 1 476 ? -6.338 -51.313 -14.864 1.00 50.38 476 ALA A N 1
ATOM 3824 C CA . ALA A 1 476 ? -5.455 -52.429 -14.517 1.00 50.38 476 ALA A CA 1
ATOM 3825 C C . ALA A 1 476 ? -6.224 -53.527 -13.741 1.00 50.38 476 ALA A C 1
ATOM 3827 O O . ALA A 1 476 ? -6.792 -53.234 -12.685 1.00 50.38 476 ALA A O 1
ATOM 3828 N N . PRO A 1 477 ? -6.241 -54.797 -14.201 1.00 50.06 477 PRO A N 1
ATOM 3829 C CA . PRO A 1 477 ? -6.982 -55.858 -13.529 1.00 50.06 477 PRO A CA 1
ATOM 3830 C C . PRO A 1 477 ? -6.270 -56.257 -12.230 1.00 50.06 477 PRO A C 1
ATOM 3832 O O . PRO A 1 477 ? -5.076 -56.566 -12.230 1.00 50.06 477 PRO A O 1
ATOM 3835 N N . LYS A 1 478 ? -7.013 -56.275 -11.115 1.00 50.22 478 LYS A N 1
ATOM 3836 C CA . LYS A 1 478 ? -6.554 -56.855 -9.845 1.00 50.22 478 LYS A CA 1
ATOM 3837 C C . LYS A 1 478 ? -6.264 -58.342 -10.061 1.00 50.22 478 LYS A C 1
ATOM 3839 O O . LYS A 1 478 ? -7.190 -59.129 -10.229 1.00 50.22 478 LYS A O 1
ATOM 3844 N N . LYS A 1 479 ? -4.986 -58.727 -10.051 1.00 45.25 479 LYS A N 1
ATOM 3845 C CA . LYS A 1 479 ? -4.589 -60.127 -9.881 1.00 45.25 479 LYS A CA 1
ATOM 3846 C C . LYS A 1 479 ? -4.807 -60.517 -8.421 1.00 45.25 479 LYS A C 1
ATOM 3848 O O . LYS A 1 479 ? -4.081 -60.054 -7.547 1.00 45.25 479 LYS A O 1
ATOM 3853 N N . GLU A 1 480 ? -5.818 -61.345 -8.186 1.00 46.59 480 GLU A N 1
ATOM 3854 C CA . GLU A 1 480 ? -5.889 -62.214 -7.013 1.00 46.59 480 GLU A CA 1
ATOM 3855 C C . GLU A 1 480 ? -4.735 -63.222 -7.064 1.00 46.59 480 GLU A C 1
ATOM 3857 O O . GLU A 1 480 ? -4.382 -63.724 -8.135 1.00 46.59 480 GLU A O 1
ATOM 3862 N N . GLY A 1 481 ? -4.131 -63.498 -5.912 1.00 44.53 481 GLY A N 1
ATOM 3863 C CA . GLY A 1 481 ? -3.006 -64.418 -5.809 1.00 44.53 481 GLY A CA 1
ATOM 3864 C C . GLY A 1 481 ? -2.618 -64.698 -4.365 1.00 44.53 481 GLY A C 1
ATOM 3865 O O . GLY A 1 481 ? -1.730 -64.021 -3.865 1.00 44.53 481 GLY A O 1
ATOM 3866 N N . VAL A 1 482 ? -3.341 -65.672 -3.790 1.00 43.62 482 VAL A N 1
ATOM 3867 C CA . VAL A 1 482 ? -2.964 -66.715 -2.802 1.00 43.62 482 VAL A CA 1
ATOM 3868 C C . VAL A 1 482 ? -2.138 -66.313 -1.583 1.00 43.62 482 VAL A C 1
ATOM 3870 O O . VAL A 1 482 ? -0.949 -65.968 -1.744 1.00 43.62 482 VAL A O 1
#

pLDDT: mean 77.35, std 19.86, range [30.39, 98.38]

Solvent-accessible surface area (backbone atoms only — not comparable to full-atom values): 27846 Å² total; per-residue (Å²): 118,70,66,63,51,53,52,51,51,51,51,49,53,50,49,50,53,50,48,53,49,49,52,51,50,49,53,50,51,52,51,50,52,52,50,49,54,53,49,53,50,51,48,50,53,49,50,51,49,52,49,53,49,46,61,73,54,55,44,79,62,42,57,50,53,52,50,53,50,49,52,51,50,51,53,52,50,50,54,51,48,51,55,49,50,53,50,50,52,52,50,51,53,50,50,52,54,51,50,52,50,51,54,49,55,51,52,51,49,54,52,49,55,52,52,50,54,49,53,52,51,52,52,53,50,52,51,51,53,52,51,52,52,50,55,53,48,51,53,51,49,52,54,49,52,51,52,52,51,51,51,52,51,53,49,56,49,50,55,50,53,50,50,51,49,54,49,52,49,52,51,52,50,51,50,50,52,49,51,49,50,51,50,52,48,49,50,50,53,50,60,74,53,68,69,85,78,88,87,78,98,80,82,76,71,64,65,62,57,56,60,64,53,64,69,66,69,78,74,81,84,75,92,82,52,83,72,50,57,59,51,54,48,52,49,50,53,50,49,52,52,48,35,73,72,70,70,56,89,51,69,68,62,51,51,54,53,47,51,53,51,48,52,52,48,51,53,51,51,50,50,51,51,53,50,51,54,50,50,54,53,52,51,51,52,51,52,52,52,54,49,49,53,52,51,52,53,51,54,49,54,56,51,51,52,52,51,52,50,53,51,51,52,52,52,52,53,50,51,55,50,51,52,53,52,50,56,52,48,54,52,49,54,53,49,51,54,51,50,52,56,44,38,54,53,50,55,51,51,38,59,73,72,62,58,84,39,77,73,50,40,73,74,60,49,90,87,60,73,43,89,86,40,43,63,59,54,50,54,54,46,50,53,53,50,52,52,51,50,54,53,49,46,66,71,70,65,69,82,54,67,71,62,56,62,74,72,46,85,86,71,74,99,61,87,83,81,82,78,83,73,72,87,60,95,76,68,76,74,85,65,84,85,77,95,79,86,82,88,87,91,83,75,102,61,91,74,52,74,69,58,48,52,51,52,50,52,51,50,50,52,54,48,56,52,48,51,55,51,56,56,58,64,71,74,59,80,84,79,83,80,135